Protein AF-A0A3C1S8W1-F1 (afdb_monomer)

pLDDT: mean 83.76, std 12.05, range [39.94, 97.06]

Structure (mmCIF, N/CA/C/O backbone):
data_AF-A0A3C1S8W1-F1
#
_entry.id   AF-A0A3C1S8W1-F1
#
loop_
_atom_site.group_PDB
_atom_site.id
_atom_site.type_symbol
_atom_site.label_atom_id
_atom_site.label_alt_id
_atom_site.label_comp_id
_atom_site.label_asym_id
_atom_site.label_entity_id
_atom_site.label_seq_id
_atom_site.pdbx_PDB_ins_code
_atom_site.Cartn_x
_atom_site.Cartn_y
_atom_site.Cartn_z
_atom_site.occupancy
_atom_site.B_iso_or_equiv
_atom_site.auth_seq_id
_atom_site.auth_comp_id
_atom_site.auth_asym_id
_atom_site.auth_atom_id
_atom_site.pdbx_PDB_model_num
ATOM 1 N N . ALA A 1 1 ? -19.924 -13.834 3.934 1.00 66.12 1 ALA A N 1
ATOM 2 C CA . ALA A 1 1 ? -18.990 -14.147 5.039 1.00 66.12 1 ALA A CA 1
ATOM 3 C C . ALA A 1 1 ? -19.367 -15.431 5.790 1.00 66.12 1 ALA A C 1
ATOM 5 O O . ALA A 1 1 ? -18.623 -16.391 5.701 1.00 66.12 1 ALA A O 1
ATOM 6 N N . ILE A 1 2 ? -20.522 -15.517 6.468 1.00 74.94 2 ILE A N 1
ATOM 7 C CA . ILE A 1 2 ? -20.861 -16.696 7.304 1.00 74.94 2 ILE A CA 1
ATOM 8 C C . ILE A 1 2 ? -20.942 -18.010 6.505 1.00 74.94 2 ILE A C 1
ATOM 10 O O . ILE A 1 2 ? -20.440 -19.027 6.971 1.00 74.94 2 ILE A O 1
ATOM 14 N N . TYR A 1 3 ? -21.506 -17.984 5.296 1.00 84.44 3 TYR A N 1
ATOM 15 C CA . TYR A 1 3 ? -21.555 -19.159 4.415 1.00 84.44 3 TYR A CA 1
ATOM 16 C C . TYR A 1 3 ? -20.173 -19.595 3.917 1.00 84.44 3 TYR A C 1
ATOM 18 O O . TYR A 1 3 ? -19.911 -20.787 3.811 1.00 84.44 3 TYR A O 1
ATOM 26 N N . TYR A 1 4 ? -19.282 -18.633 3.662 1.00 84.62 4 TYR A N 1
ATOM 27 C CA . TYR A 1 4 ? -17.898 -18.908 3.276 1.00 84.62 4 TYR A CA 1
ATOM 28 C C . TYR A 1 4 ? -17.158 -19.617 4.414 1.00 84.62 4 TYR A C 1
ATOM 30 O O . TYR A 1 4 ? -16.558 -20.663 4.210 1.00 84.62 4 TYR A O 1
ATOM 38 N N . ASP A 1 5 ? -17.292 -19.101 5.635 1.00 86.88 5 ASP A N 1
ATOM 39 C CA . ASP A 1 5 ? -16.691 -19.695 6.831 1.00 86.88 5 ASP A CA 1
ATOM 40 C C . ASP A 1 5 ? -17.206 -21.112 7.106 1.00 86.88 5 ASP A C 1
ATOM 42 O O . ASP A 1 5 ? -16.428 -22.005 7.439 1.00 86.88 5 ASP A O 1
ATOM 46 N N . ALA A 1 6 ? -18.510 -21.333 6.925 1.00 89.00 6 ALA A N 1
ATOM 47 C CA . ALA A 1 6 ? -19.102 -22.661 7.031 1.00 89.00 6 ALA A CA 1
ATOM 48 C C . ALA A 1 6 ? -18.546 -23.619 5.962 1.00 89.00 6 ALA A C 1
ATOM 50 O O . ALA A 1 6 ? -18.237 -24.768 6.277 1.00 89.00 6 ALA A O 1
ATOM 51 N N . ALA A 1 7 ? -18.368 -23.146 4.723 1.00 90.88 7 ALA A N 1
ATOM 52 C CA . ALA A 1 7 ? -17.779 -23.933 3.644 1.00 90.88 7 ALA A CA 1
ATOM 53 C C . ALA A 1 7 ? -16.307 -24.277 3.920 1.00 90.88 7 ALA A C 1
ATOM 55 O O . ALA A 1 7 ? -15.937 -25.444 3.816 1.00 90.88 7 ALA A O 1
ATOM 56 N N . CYS A 1 8 ? -15.486 -23.309 4.344 1.00 89.75 8 CYS A N 1
ATOM 57 C CA . CYS A 1 8 ? -14.094 -23.549 4.739 1.00 89.75 8 CYS A CA 1
ATOM 58 C C . CYS A 1 8 ? -13.995 -24.606 5.839 1.00 89.75 8 CYS A C 1
ATOM 60 O O . CYS A 1 8 ? -13.197 -25.531 5.734 1.00 89.75 8 CYS A O 1
ATOM 62 N N . MET A 1 9 ? -14.837 -24.507 6.867 1.00 90.94 9 MET A N 1
ATOM 63 C CA . MET A 1 9 ? -14.864 -25.487 7.948 1.00 90.94 9 MET A CA 1
ATOM 64 C C . MET A 1 9 ? -15.268 -26.885 7.469 1.00 90.94 9 MET A C 1
ATOM 66 O O . MET A 1 9 ? -14.669 -27.872 7.893 1.00 90.94 9 MET A O 1
ATOM 70 N N . ALA A 1 10 ? -16.270 -26.982 6.594 1.00 91.69 10 ALA A N 1
ATOM 71 C CA . ALA A 1 10 ? -16.691 -28.258 6.031 1.00 91.69 10 ALA A CA 1
ATOM 72 C C . ALA A 1 10 ? -15.579 -28.896 5.183 1.00 91.69 10 ALA A C 1
ATOM 74 O O . ALA A 1 10 ? -15.316 -30.088 5.323 1.00 91.69 10 ALA A O 1
ATOM 75 N N . ILE A 1 11 ? -14.900 -28.102 4.350 1.00 92.81 11 ILE A N 1
ATOM 76 C CA . ILE A 1 11 ? -13.765 -28.552 3.533 1.00 92.81 11 ILE A CA 1
ATOM 77 C C . ILE A 1 11 ? -12.624 -29.036 4.430 1.00 92.81 11 ILE A C 1
ATOM 79 O O . ILE A 1 11 ? -12.123 -30.139 4.230 1.00 92.81 11 ILE A O 1
ATOM 83 N N . GLU A 1 12 ? -12.260 -28.267 5.454 1.00 93.69 12 GLU A N 1
ATOM 84 C CA . GLU A 1 12 ? -11.191 -28.632 6.385 1.00 93.69 12 GLU A CA 1
ATOM 85 C C . GLU A 1 12 ? -11.508 -29.937 7.134 1.00 93.69 12 GLU A C 1
ATOM 87 O O . GLU A 1 12 ? -10.647 -30.803 7.288 1.00 93.69 12 GLU A O 1
ATOM 92 N N . ALA A 1 13 ? -12.763 -30.127 7.553 1.00 94.00 13 ALA A N 1
ATOM 93 C CA . ALA A 1 13 ? -13.202 -31.378 8.165 1.00 94.00 13 ALA A CA 1
ATOM 94 C C . ALA A 1 13 ? -13.123 -32.564 7.195 1.00 94.00 13 ALA A C 1
ATOM 96 O O . ALA A 1 13 ? -12.705 -33.648 7.595 1.00 94.00 13 ALA A O 1
ATOM 97 N N . ILE A 1 14 ? -13.496 -32.365 5.926 1.00 92.69 14 ILE A N 1
ATOM 98 C CA . ILE A 1 14 ? -13.389 -33.393 4.884 1.00 92.69 14 ILE A CA 1
ATOM 99 C C . ILE A 1 14 ? -11.924 -33.782 4.671 1.00 92.69 14 ILE A C 1
ATOM 101 O O . ILE A 1 14 ? -11.607 -34.971 4.716 1.00 92.69 14 ILE A O 1
ATOM 105 N N . LEU A 1 15 ? -11.030 -32.800 4.530 1.00 91.75 15 LEU A N 1
ATOM 106 C CA . LEU A 1 15 ? -9.593 -33.028 4.359 1.00 91.75 15 LEU A CA 1
ATOM 107 C C . LEU A 1 15 ? -8.995 -33.793 5.547 1.00 91.75 15 LEU A C 1
ATOM 109 O O . LEU A 1 15 ? -8.275 -34.768 5.347 1.00 91.75 15 LEU A O 1
ATOM 113 N N . LYS A 1 16 ? -9.350 -33.419 6.784 1.00 91.94 16 LYS A N 1
ATOM 114 C CA . LYS A 1 16 ? -8.883 -34.118 7.995 1.00 91.94 16 LYS A CA 1
ATOM 115 C C . LYS A 1 16 ? -9.486 -35.507 8.188 1.00 91.94 16 LYS A C 1
ATOM 117 O O . LYS A 1 16 ? -8.919 -36.314 8.917 1.00 91.94 16 LYS A O 1
ATOM 122 N N . SER A 1 17 ? -10.634 -35.783 7.576 1.00 90.19 17 SER A N 1
ATOM 123 C CA . SER A 1 17 ? -11.326 -37.067 7.721 1.00 90.19 17 SER A CA 1
ATOM 124 C C . SER A 1 17 ? -10.772 -38.190 6.832 1.00 90.19 17 SER A C 1
ATOM 126 O O . SER A 1 17 ? -11.201 -39.335 6.996 1.00 90.19 17 SER A O 1
ATOM 128 N N . ASP A 1 18 ? -9.843 -37.871 5.916 1.00 85.62 18 ASP A N 1
ATOM 129 C CA . ASP A 1 18 ? -9.211 -38.797 4.957 1.00 85.62 18 ASP A CA 1
ATOM 130 C C . ASP A 1 18 ? -10.227 -39.737 4.275 1.00 85.62 18 ASP A C 1
ATOM 132 O O . ASP A 1 18 ? -10.092 -40.965 4.218 1.00 85.62 18 ASP A O 1
ATOM 136 N N . ILE A 1 19 ? -11.340 -39.152 3.822 1.00 89.00 19 ILE A N 1
ATOM 137 C CA . ILE A 1 19 ? -12.379 -39.885 3.102 1.00 89.00 19 ILE A CA 1
ATOM 138 C C . ILE A 1 19 ? -12.012 -39.995 1.622 1.00 89.00 19 ILE A C 1
ATOM 140 O O . ILE A 1 19 ? -11.693 -39.015 0.958 1.00 89.00 19 ILE A O 1
ATOM 144 N N . GLN A 1 20 ? -12.102 -41.209 1.086 1.00 82.75 20 GLN A N 1
ATOM 145 C CA . GLN A 1 20 ? -11.747 -41.515 -0.306 1.00 82.75 20 GLN A CA 1
ATOM 146 C C . GLN A 1 20 ? -12.973 -41.539 -1.236 1.00 82.75 20 GLN A C 1
ATOM 148 O O . GLN A 1 20 ? -12.835 -41.765 -2.436 1.00 82.75 20 GLN A O 1
ATOM 153 N N . GLY A 1 21 ? -14.186 -41.374 -0.690 1.00 77.81 21 GLY A N 1
ATOM 154 C CA . GLY A 1 21 ? -15.446 -41.383 -1.447 1.00 77.81 21 GLY A CA 1
ATOM 155 C C . GLY A 1 21 ? -15.817 -42.735 -2.074 1.00 77.81 21 GLY A C 1
ATOM 156 O O . GLY A 1 21 ? -16.717 -42.797 -2.905 1.00 77.81 21 GLY A O 1
ATOM 157 N N . LYS A 1 22 ? -15.120 -43.815 -1.696 1.00 76.62 22 LYS A N 1
ATOM 158 C CA . LYS A 1 22 ? -15.287 -45.178 -2.237 1.00 76.62 22 LYS A CA 1
ATOM 159 C C . LYS A 1 22 ? -15.943 -46.159 -1.249 1.00 76.62 22 LYS A C 1
ATOM 161 O O . LYS A 1 22 ? -16.151 -47.316 -1.599 1.00 76.62 22 LYS A O 1
ATOM 166 N N . GLY A 1 23 ? -16.224 -45.727 -0.015 1.00 71.56 23 GLY A N 1
ATOM 167 C CA . GLY A 1 23 ? -16.769 -46.559 1.066 1.00 71.56 23 GLY A CA 1
ATOM 168 C C . GLY A 1 23 ? -18.268 -46.356 1.325 1.00 71.56 23 GLY A C 1
ATOM 169 O O . GLY A 1 23 ? -18.973 -45.667 0.591 1.00 71.56 23 GLY A O 1
ATOM 170 N N . HIS A 1 24 ? -18.779 -46.946 2.413 1.00 82.31 24 HIS A N 1
ATOM 171 C CA . HIS A 1 24 ? -20.148 -46.697 2.871 1.00 82.31 24 HIS A CA 1
ATOM 172 C C . HIS A 1 24 ? -20.319 -45.239 3.317 1.00 82.31 24 HIS A C 1
ATOM 174 O O . HIS A 1 24 ? -19.731 -44.818 4.314 1.00 82.31 24 HIS A O 1
ATOM 180 N N . ILE A 1 25 ? -21.239 -44.514 2.672 1.00 88.38 25 ILE A N 1
ATOM 181 C CA . ILE A 1 25 ? -21.565 -43.104 2.963 1.00 88.38 25 ILE A CA 1
ATOM 182 C C . ILE A 1 25 ? -21.811 -42.811 4.452 1.00 88.38 25 ILE A C 1
ATOM 184 O O . ILE A 1 25 ? -21.509 -41.726 4.944 1.00 88.38 25 ILE A O 1
ATOM 188 N N . ARG A 1 26 ? -22.352 -43.780 5.200 1.00 89.12 26 ARG A N 1
ATOM 189 C CA . ARG A 1 26 ? -22.596 -43.647 6.642 1.00 89.12 26 ARG A CA 1
ATOM 190 C C . ARG A 1 26 ? -21.293 -43.586 7.446 1.00 89.12 26 ARG A C 1
ATOM 192 O O . ARG A 1 26 ? -21.229 -42.838 8.417 1.00 89.12 26 ARG A O 1
ATOM 199 N N . GLY A 1 27 ? -20.280 -44.349 7.037 1.00 88.44 27 GLY A N 1
ATOM 200 C CA . GLY A 1 27 ? -18.944 -44.326 7.631 1.00 88.44 27 GLY A CA 1
ATOM 201 C C . GLY A 1 27 ? -18.230 -43.010 7.342 1.00 88.44 27 GLY A C 1
ATOM 202 O O . GLY A 1 27 ? -17.747 -42.369 8.270 1.00 88.44 27 GLY A O 1
ATOM 203 N N . ASP A 1 28 ? -18.270 -42.554 6.090 1.00 90.75 28 ASP A N 1
ATOM 204 C CA . ASP A 1 28 ? -17.648 -41.287 5.685 1.00 90.75 28 ASP A CA 1
ATOM 205 C C . ASP A 1 28 ? -18.288 -40.090 6.405 1.00 90.75 28 ASP A C 1
ATOM 207 O O . ASP A 1 28 ? -17.589 -39.256 6.978 1.00 90.75 28 ASP A O 1
ATOM 211 N N . ARG A 1 29 ? -19.626 -40.051 6.507 1.00 91.06 29 ARG A N 1
ATOM 212 C CA . ARG A 1 29 ? -20.336 -39.027 7.297 1.00 91.06 29 ARG A CA 1
ATOM 213 C C . ARG A 1 29 ? -19.944 -39.042 8.772 1.00 91.06 29 ARG A C 1
ATOM 215 O O . ARG A 1 29 ? -19.856 -37.978 9.381 1.00 91.06 29 ARG A O 1
ATOM 222 N N . LYS A 1 30 ? -19.726 -40.227 9.352 1.00 92.19 30 LYS A N 1
ATOM 223 C CA . LYS A 1 30 ? -19.280 -40.348 10.743 1.00 92.19 30 LYS A CA 1
ATOM 224 C C . LYS A 1 30 ? -17.877 -39.765 10.910 1.00 92.19 30 LYS A C 1
ATOM 226 O O . LYS A 1 30 ? -17.696 -38.928 11.782 1.00 92.19 30 LYS A O 1
ATOM 231 N N . LYS A 1 31 ? -16.939 -40.100 10.019 1.00 92.50 31 LYS A N 1
ATOM 232 C CA . LYS A 1 31 ? -15.574 -39.547 10.040 1.00 92.50 31 LYS A CA 1
ATOM 233 C C . LYS A 1 31 ? -15.550 -38.022 9.915 1.00 92.50 31 LYS A C 1
ATOM 235 O O . LYS A 1 31 ? -14.861 -37.364 10.685 1.00 92.50 31 LYS A O 1
ATOM 240 N N . VAL A 1 32 ? -16.336 -37.447 9.000 1.00 92.88 32 VAL A N 1
ATOM 241 C CA . VAL A 1 32 ? -16.443 -35.980 8.854 1.00 92.88 32 VAL A CA 1
ATOM 242 C C . VAL A 1 32 ? -17.038 -35.341 10.111 1.00 92.88 32 VAL A C 1
ATOM 244 O O . VAL A 1 32 ? -16.552 -34.308 10.568 1.00 92.88 32 VAL A O 1
ATOM 247 N N . LYS A 1 33 ? -18.068 -35.955 10.707 1.00 91.94 33 LYS A N 1
ATOM 248 C CA . LYS A 1 33 ? -18.653 -35.480 11.969 1.00 91.94 33 LYS A CA 1
ATOM 249 C C . LYS A 1 33 ? -17.637 -35.519 13.114 1.00 91.94 33 LYS A C 1
ATOM 251 O O . LYS A 1 33 ? -17.562 -34.560 13.879 1.00 91.94 33 LYS A O 1
ATOM 256 N N . ASP A 1 34 ? -16.866 -36.595 13.218 1.00 92.19 34 ASP A N 1
ATOM 257 C CA . ASP A 1 34 ? -15.832 -36.754 14.241 1.00 92.19 34 ASP A CA 1
ATOM 258 C C . ASP A 1 34 ? -14.705 -35.719 14.040 1.00 92.19 34 ASP A C 1
ATOM 260 O O . ASP A 1 34 ? -14.246 -35.112 15.007 1.00 92.19 34 ASP A O 1
ATOM 264 N N . ALA A 1 35 ? -14.337 -35.414 12.787 1.00 93.06 35 ALA A N 1
ATOM 265 C CA . ALA A 1 35 ? -13.395 -34.342 12.459 1.00 93.06 35 ALA A CA 1
ATOM 266 C C . ALA A 1 35 ? -13.923 -32.949 12.854 1.00 93.06 35 ALA A C 1
ATOM 268 O O . ALA A 1 35 ? -13.197 -32.178 13.481 1.00 93.06 35 ALA A O 1
ATOM 269 N N . LEU A 1 36 ? -15.197 -32.641 12.563 1.00 91.81 36 LEU A N 1
ATOM 270 C CA . LEU A 1 36 ? -15.844 -31.392 12.993 1.00 91.81 36 LEU A CA 1
ATOM 271 C C . LEU A 1 36 ? -15.867 -31.252 14.521 1.00 91.81 36 LEU A C 1
ATOM 273 O O . LEU A 1 36 ? -15.619 -30.166 15.043 1.00 91.81 36 LEU A O 1
ATOM 277 N N . ALA A 1 37 ? -16.130 -32.345 15.245 1.00 90.06 37 ALA A N 1
ATOM 278 C CA . ALA A 1 37 ? -16.105 -32.359 16.708 1.00 90.06 37 ALA A CA 1
ATOM 279 C C . ALA A 1 37 ? -14.699 -32.093 17.284 1.00 90.06 37 ALA A C 1
ATOM 281 O O . ALA A 1 37 ? -14.577 -31.621 18.413 1.00 90.06 37 ALA A O 1
ATOM 282 N N . GLY A 1 38 ? -13.642 -32.334 16.500 1.00 89.12 38 GLY A N 1
ATOM 283 C CA . GLY A 1 38 ? -12.260 -31.995 16.842 1.00 89.12 38 GLY A CA 1
ATOM 284 C C . GLY A 1 38 ? -11.961 -30.489 16.867 1.00 89.12 38 GLY A C 1
ATOM 285 O O . GLY A 1 38 ? -10.967 -30.071 17.465 1.00 89.12 38 GLY A O 1
ATOM 286 N N . PHE A 1 39 ? -12.825 -29.650 16.289 1.00 90.19 39 PHE A N 1
ATOM 287 C CA . PHE A 1 39 ? -12.677 -28.192 16.273 1.00 90.19 39 PHE A CA 1
ATOM 288 C C . PHE A 1 39 ? -13.332 -27.546 17.498 1.00 90.19 39 PHE A C 1
ATOM 290 O O . PHE A 1 39 ? -14.267 -26.764 17.364 1.00 90.19 39 PHE A O 1
ATOM 297 N N . TYR A 1 40 ? -12.875 -27.881 18.706 1.00 85.25 40 TYR A N 1
ATOM 298 C CA . TYR A 1 40 ? -13.521 -27.455 19.961 1.00 85.25 40 TYR A CA 1
ATOM 299 C C . TYR A 1 40 ? -12.762 -26.360 20.737 1.00 85.25 40 TYR A C 1
ATOM 301 O O . TYR A 1 40 ? -13.219 -25.911 21.789 1.00 85.25 40 TYR A O 1
ATOM 309 N N . ARG A 1 41 ? -11.587 -25.935 20.251 1.00 76.81 41 ARG A N 1
ATOM 310 C CA . ARG A 1 41 ? -10.762 -24.858 20.832 1.00 76.81 41 ARG A CA 1
ATOM 311 C C . ARG A 1 41 ? -10.010 -24.094 19.749 1.00 76.81 41 ARG A C 1
ATOM 313 O O . ARG A 1 41 ? -9.891 -24.568 18.621 1.00 76.81 41 ARG A O 1
ATOM 320 N N . MET A 1 42 ? -9.484 -22.926 20.110 1.00 71.00 42 MET A N 1
ATOM 321 C CA . MET A 1 42 ? -8.793 -22.027 19.190 1.00 71.00 42 MET A CA 1
ATOM 322 C C . MET A 1 42 ? -7.544 -22.658 18.553 1.00 71.00 42 MET A C 1
ATOM 324 O O . MET A 1 42 ? -7.294 -22.421 17.375 1.00 71.00 42 MET A O 1
ATOM 328 N N . GLU A 1 43 ? -6.811 -23.522 19.261 1.00 75.31 43 GLU A N 1
ATOM 329 C CA . GLU A 1 43 ? -5.604 -24.188 18.741 1.00 75.31 43 GLU A CA 1
ATOM 330 C C . GLU A 1 43 ? -5.910 -25.148 17.583 1.00 75.31 43 GLU A C 1
ATOM 332 O O . GLU A 1 43 ? -5.112 -25.294 16.663 1.00 75.31 43 GLU A O 1
ATOM 337 N N . ASN A 1 44 ? -7.097 -25.760 17.607 1.00 82.38 44 ASN A N 1
ATOM 338 C CA . ASN A 1 44 ? -7.562 -26.709 16.595 1.00 82.38 44 ASN A CA 1
ATOM 339 C C . ASN A 1 44 ? -8.635 -26.096 15.681 1.00 82.38 44 ASN A C 1
ATOM 341 O O . ASN A 1 44 ? -9.376 -26.824 15.024 1.00 82.38 44 ASN A O 1
ATOM 345 N N . SER A 1 45 ? -8.760 -24.770 15.674 1.00 84.94 45 SER A N 1
ATOM 346 C CA . SER A 1 45 ? -9.788 -24.054 14.918 1.00 84.94 45 SER A CA 1
ATOM 347 C C . SER A 1 45 ? -9.463 -23.943 13.429 1.00 84.94 45 SER A C 1
ATOM 349 O O . SER A 1 45 ? -8.314 -24.067 13.004 1.00 84.94 45 SER A O 1
ATOM 351 N N . VAL A 1 46 ? -10.488 -23.643 12.633 1.00 86.81 46 VAL A N 1
ATOM 352 C CA . VAL A 1 46 ? -10.335 -23.339 11.206 1.00 86.81 46 VAL A CA 1
ATOM 353 C C . VAL A 1 46 ? -10.264 -21.827 11.024 1.00 86.81 46 VAL A C 1
ATOM 355 O O . VAL A 1 46 ? -11.116 -21.103 11.536 1.00 86.81 46 VAL A O 1
ATOM 358 N N . LYS A 1 47 ? -9.264 -21.321 10.299 1.00 81.94 47 LYS A N 1
ATOM 359 C CA . LYS A 1 47 ? -9.150 -19.886 10.005 1.00 81.94 47 LYS A CA 1
ATOM 360 C C . LYS A 1 47 ? -10.139 -19.500 8.897 1.00 81.94 47 LYS A C 1
ATOM 362 O O . LYS A 1 47 ? -9.948 -19.875 7.746 1.00 81.94 47 LYS A O 1
ATOM 367 N N . GLY A 1 48 ? -11.184 -18.754 9.248 1.00 78.12 48 GLY A N 1
ATOM 368 C CA . GLY A 1 48 ? -12.151 -18.171 8.315 1.00 78.12 48 GLY A CA 1
ATOM 369 C C . GLY A 1 48 ? -11.974 -16.664 8.121 1.00 78.12 48 GLY A C 1
ATOM 370 O O . GLY A 1 48 ? -11.077 -16.038 8.687 1.00 78.12 48 GLY A O 1
ATOM 371 N N . VAL A 1 49 ? -12.884 -16.063 7.354 1.00 72.19 49 VAL A N 1
ATOM 372 C CA . VAL A 1 49 ? -12.950 -14.614 7.099 1.00 72.19 49 VAL A CA 1
ATOM 373 C C . VAL A 1 49 ? -13.427 -13.863 8.341 1.00 72.19 49 VAL A C 1
ATOM 375 O O . VAL A 1 49 ? -12.962 -12.756 8.596 1.00 72.19 49 VAL A O 1
ATOM 378 N N . THR A 1 50 ? -14.314 -14.458 9.153 1.00 69.25 50 THR A N 1
ATOM 379 C CA . THR A 1 50 ? -14.752 -13.844 10.426 1.00 69.25 50 THR A CA 1
ATOM 380 C C . THR A 1 50 ? -13.858 -14.186 11.624 1.00 69.25 50 THR A C 1
ATOM 382 O O . THR A 1 50 ? -14.170 -13.811 12.752 1.00 69.25 50 THR A O 1
ATOM 385 N N . GLY A 1 51 ? -12.715 -14.839 11.387 1.00 69.81 51 GLY A N 1
ATOM 386 C CA . GLY A 1 51 ? -11.751 -15.237 12.411 1.00 69.81 51 GLY A CA 1
ATOM 387 C C . GLY A 1 51 ? -11.630 -16.752 12.564 1.00 69.81 51 GLY A C 1
ATOM 388 O O . GLY A 1 51 ? -12.012 -17.516 11.681 1.00 69.81 51 GLY A O 1
ATOM 389 N N . HIS A 1 52 ? -11.054 -17.183 13.684 1.00 7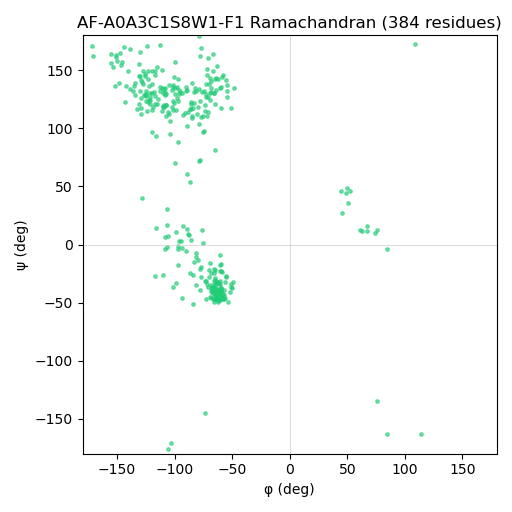7.62 52 HIS A N 1
ATOM 390 C CA . HIS A 1 52 ? -10.924 -18.596 14.027 1.00 77.62 52 HIS A CA 1
ATOM 391 C C . HIS A 1 52 ? -12.290 -19.187 14.379 1.00 77.62 52 HIS A C 1
ATOM 393 O O . HIS A 1 52 ? -12.997 -18.660 15.234 1.00 77.62 52 HIS A O 1
ATOM 399 N N . ILE A 1 53 ? -12.654 -20.284 13.724 1.00 86.00 53 ILE A N 1
ATOM 400 C CA . ILE A 1 53 ? -13.959 -20.921 13.858 1.00 86.00 53 ILE A CA 1
ATOM 401 C C . ILE A 1 53 ? -13.786 -22.247 14.604 1.00 86.00 53 ILE A C 1
ATOM 403 O O . ILE A 1 53 ? -13.064 -23.140 14.155 1.00 86.00 53 ILE A O 1
ATOM 407 N N . TYR A 1 54 ? -14.454 -22.368 15.746 1.00 87.50 54 TYR A N 1
ATOM 408 C CA . TYR A 1 54 ? -14.498 -23.566 16.579 1.00 87.50 54 TYR A CA 1
ATOM 409 C C . TYR A 1 54 ? -15.826 -23.616 17.345 1.00 87.50 54 TYR A C 1
ATOM 411 O O . TYR A 1 54 ? -16.536 -22.612 17.474 1.00 87.50 54 TYR A O 1
ATOM 419 N N . PHE A 1 55 ? -16.176 -24.801 17.828 1.00 87.19 55 PHE A N 1
ATOM 420 C CA . PHE A 1 55 ? -17.430 -25.090 18.504 1.00 87.19 55 PHE A CA 1
ATOM 421 C C . PHE A 1 55 ? -17.258 -25.127 20.020 1.00 87.19 55 PHE A C 1
ATOM 423 O O . PHE A 1 55 ? -16.251 -25.603 20.540 1.00 87.19 55 PHE A O 1
ATOM 430 N N . ASN A 1 56 ? -18.268 -24.654 20.743 1.00 80.31 56 ASN A N 1
ATOM 431 C CA . ASN A 1 56 ? -18.364 -24.868 22.183 1.00 80.31 56 ASN A CA 1
ATOM 432 C C . ASN A 1 56 ? -18.872 -26.288 22.505 1.00 80.31 56 ASN A C 1
ATOM 434 O O . ASN A 1 56 ? -19.209 -27.072 21.618 1.00 80.31 56 ASN A O 1
ATOM 438 N N . SER A 1 57 ? -18.991 -26.609 23.796 1.00 79.00 57 SER A N 1
ATOM 439 C CA . SER A 1 57 ? -19.475 -27.913 24.278 1.00 79.00 57 SER A CA 1
ATOM 440 C C . SER A 1 57 ? -20.893 -28.284 23.819 1.00 79.00 57 SER A C 1
ATOM 442 O O . SER A 1 57 ? -21.258 -29.455 23.873 1.00 79.00 57 SER A O 1
ATOM 444 N N . LYS A 1 58 ? -21.689 -27.316 23.348 1.00 82.88 58 LYS A N 1
ATOM 445 C CA . LYS A 1 58 ? -23.034 -27.529 22.792 1.00 82.88 58 LYS A CA 1
ATOM 446 C C . LYS A 1 58 ? -23.032 -27.682 21.263 1.00 82.88 58 LYS A C 1
ATOM 448 O O . LYS A 1 58 ? -24.099 -27.787 20.667 1.00 82.88 58 LYS A O 1
ATOM 453 N N . GLY A 1 59 ? -21.862 -27.677 20.619 1.00 77.50 59 GLY A N 1
ATOM 454 C CA . GLY A 1 59 ? -21.733 -27.743 19.161 1.00 77.50 59 GLY A CA 1
ATOM 455 C C . GLY A 1 59 ? -22.057 -26.425 18.450 1.00 77.50 59 GLY A C 1
ATOM 456 O O . GLY A 1 59 ? -22.218 -26.410 17.233 1.00 77.50 59 GLY A O 1
ATOM 457 N N . SER A 1 60 ? -22.173 -25.312 19.182 1.00 81.38 60 SER A N 1
ATOM 458 C CA . SER A 1 60 ? -22.423 -23.992 18.597 1.00 81.38 60 SER A CA 1
ATOM 459 C C . SER A 1 60 ? -21.106 -23.292 18.285 1.00 81.38 60 SER A C 1
ATOM 461 O O . SER A 1 60 ? -20.196 -23.286 19.114 1.00 81.38 60 SER A O 1
ATOM 463 N N . ALA A 1 61 ? -21.005 -22.676 17.107 1.00 79.00 61 ALA A N 1
ATOM 464 C CA . ALA A 1 61 ? -19.855 -21.847 16.771 1.00 79.00 61 ALA A CA 1
ATOM 465 C C . ALA A 1 61 ? -19.876 -20.575 17.630 1.00 79.00 61 ALA A C 1
ATOM 467 O O . ALA A 1 61 ? -20.866 -19.839 17.624 1.00 79.00 61 ALA A O 1
ATOM 468 N N . LEU A 1 62 ? -18.794 -20.313 18.363 1.00 68.38 62 LEU A N 1
ATOM 469 C CA . LEU A 1 62 ? -18.640 -19.062 19.103 1.00 68.38 62 LEU A CA 1
ATOM 470 C C . LEU A 1 62 ? -18.298 -17.956 18.101 1.00 68.38 62 LEU A C 1
ATOM 472 O O . LEU A 1 62 ? -17.224 -17.965 17.505 1.00 68.38 62 LEU A O 1
ATOM 476 N N . LYS A 1 63 ? -19.226 -17.021 17.884 1.00 68.94 63 LYS A N 1
ATOM 477 C CA . LYS A 1 63 ? -19.002 -15.843 17.040 1.00 68.94 63 LYS A CA 1
ATOM 478 C C . LYS A 1 63 ? -19.175 -14.575 17.854 1.00 68.94 63 LYS A C 1
ATOM 480 O O . LYS A 1 63 ? -20.114 -14.456 18.636 1.00 68.94 63 LYS A O 1
ATOM 485 N N . HIS A 1 64 ? -18.280 -13.620 17.637 1.00 68.31 64 HIS A N 1
ATOM 486 C CA . HIS A 1 64 ? -18.420 -12.294 18.218 1.00 68.31 64 HIS A CA 1
ATOM 487 C C . HIS A 1 64 ? -19.602 -11.567 17.574 1.00 68.31 64 HIS A C 1
ATOM 489 O O . HIS A 1 64 ? -19.762 -11.579 16.350 1.00 68.31 64 HIS A O 1
ATOM 495 N N . LEU A 1 65 ? -20.427 -10.937 18.408 1.00 69.38 65 LEU A N 1
ATOM 496 C CA . LEU A 1 65 ? -21.470 -10.033 17.950 1.00 69.38 65 LEU A CA 1
ATOM 497 C C . LEU A 1 65 ? -20.821 -8.707 17.555 1.00 69.38 65 LEU A C 1
ATOM 499 O O . LEU A 1 65 ? -20.030 -8.148 18.314 1.00 69.38 65 LEU A O 1
ATOM 503 N N . TYR A 1 66 ? -21.166 -8.213 16.371 1.00 77.56 66 TYR A N 1
ATOM 504 C CA . TYR A 1 66 ? -20.766 -6.891 15.911 1.00 77.56 66 TYR A CA 1
ATOM 505 C C . TYR A 1 66 ? -21.987 -5.984 15.910 1.00 77.56 66 TYR A C 1
ATOM 507 O O . TYR A 1 66 ? -23.025 -6.336 15.352 1.00 77.56 66 TYR A O 1
ATOM 515 N N . VAL A 1 67 ? -21.854 -4.825 16.545 1.00 83.94 67 VAL A N 1
ATOM 516 C CA . VAL A 1 67 ? -22.919 -3.826 16.636 1.00 83.94 67 VAL A CA 1
ATOM 517 C C . VAL A 1 67 ? -22.643 -2.729 15.619 1.00 83.94 67 VAL A C 1
ATOM 519 O O . VAL A 1 67 ? -21.505 -2.288 15.463 1.00 83.94 67 VAL A O 1
ATOM 522 N N . GLY A 1 68 ? -23.673 -2.277 14.921 1.00 86.31 68 GLY A N 1
ATOM 523 C CA . GLY A 1 68 ? -23.570 -1.192 13.957 1.00 86.31 68 GLY A CA 1
ATOM 524 C C . GLY A 1 68 ? -24.940 -0.767 13.461 1.00 86.31 68 GLY A C 1
ATOM 525 O O . GLY A 1 68 ? -25.939 -1.435 13.724 1.00 86.31 68 GLY A O 1
ATOM 526 N N . ASN A 1 69 ? -24.959 0.340 12.733 1.00 84.56 69 ASN A N 1
ATOM 527 C CA . ASN A 1 69 ? -26.161 0.930 12.164 1.00 84.56 69 ASN A CA 1
ATOM 528 C C . ASN A 1 69 ? -26.056 0.921 10.640 1.00 84.56 69 ASN A C 1
ATOM 530 O O . ASN A 1 69 ? -24.967 1.053 10.089 1.00 84.56 69 ASN A O 1
ATOM 534 N N . TYR A 1 70 ? -27.184 0.810 9.945 1.00 82.50 70 TYR A N 1
ATOM 535 C CA . TYR A 1 70 ? -27.207 1.014 8.499 1.00 82.50 70 TYR A CA 1
ATOM 536 C C . TYR A 1 70 ? -27.376 2.501 8.182 1.00 82.50 70 TYR A C 1
ATOM 538 O O . TYR A 1 70 ? -28.353 3.121 8.596 1.00 82.50 70 TYR A O 1
ATOM 546 N N . GLN A 1 71 ? -26.434 3.067 7.431 1.00 78.31 71 GLN A N 1
ATOM 547 C CA . GLN A 1 71 ? -26.490 4.436 6.919 1.00 78.31 71 GLN A CA 1
ATOM 548 C C . GLN A 1 71 ? -26.320 4.399 5.401 1.00 78.31 71 GLN A C 1
ATOM 550 O O . GLN A 1 71 ? -25.385 3.777 4.908 1.00 78.31 71 GLN A O 1
ATOM 555 N N . LYS A 1 72 ? -27.227 5.031 4.641 1.00 79.69 72 LYS A N 1
ATOM 556 C CA . LYS A 1 72 ? -27.199 5.033 3.160 1.00 79.69 72 LYS A CA 1
ATOM 557 C C . LYS A 1 72 ? -27.021 3.613 2.560 1.00 79.69 72 LYS A C 1
ATOM 559 O O . LYS A 1 72 ? -26.201 3.410 1.672 1.00 79.69 72 LYS A O 1
ATOM 564 N N . ASN A 1 73 ? -27.744 2.607 3.070 1.00 78.62 73 ASN A N 1
ATOM 565 C CA . ASN A 1 73 ? -27.609 1.176 2.711 1.00 78.62 73 ASN A CA 1
ATOM 566 C C . ASN A 1 73 ? -26.242 0.520 3.000 1.00 78.62 73 ASN A C 1
ATOM 568 O O . ASN A 1 73 ? -26.001 -0.604 2.566 1.00 78.62 73 ASN A O 1
ATOM 572 N N . HIS A 1 74 ? -25.365 1.172 3.760 1.00 75.12 74 HIS A N 1
ATOM 573 C CA . HIS A 1 74 ? -24.071 0.628 4.163 1.00 75.12 74 HIS A CA 1
ATOM 574 C C . HIS A 1 74 ? -24.093 0.313 5.659 1.00 75.12 74 HIS A C 1
ATOM 576 O O . HIS A 1 74 ? -24.566 1.117 6.462 1.00 75.12 74 HIS A O 1
ATOM 582 N N . PHE A 1 75 ? -23.601 -0.865 6.042 1.00 80.25 75 PHE A N 1
ATOM 583 C CA . PHE A 1 75 ? -23.422 -1.207 7.450 1.00 80.25 75 PHE A CA 1
ATOM 584 C C . PHE A 1 75 ? -22.228 -0.428 8.010 1.00 80.25 75 PHE A C 1
ATOM 586 O O . PHE A 1 75 ? -21.091 -0.650 7.596 1.00 80.25 75 PHE A O 1
ATOM 593 N N . VAL A 1 76 ? -22.491 0.465 8.958 1.00 85.56 76 VAL A N 1
ATOM 594 C CA . VAL A 1 76 ? -21.489 1.274 9.654 1.00 85.56 76 VAL A CA 1
ATOM 595 C C . VAL A 1 76 ? -21.316 0.714 11.068 1.00 85.56 76 VAL A C 1
ATOM 597 O O . VAL A 1 76 ? -22.259 0.772 11.866 1.00 85.56 76 VAL A O 1
ATOM 600 N N . PRO A 1 77 ? -20.142 0.152 11.408 1.00 88.31 77 PRO A N 1
ATOM 601 C CA . PRO A 1 77 ? -19.875 -0.356 12.750 1.00 88.31 77 PRO A CA 1
ATOM 602 C C . PRO A 1 77 ? -20.040 0.727 13.821 1.00 88.31 77 PRO A C 1
ATOM 604 O O . PRO A 1 77 ? -19.715 1.891 13.608 1.00 88.31 77 PRO A O 1
ATOM 607 N N . ALA A 1 78 ? -20.502 0.347 15.007 1.00 90.50 78 ALA A N 1
ATOM 608 C CA . ALA A 1 78 ? -20.506 1.248 16.152 1.00 90.50 78 ALA A CA 1
ATOM 609 C C . ALA A 1 78 ? -19.066 1.577 16.592 1.00 90.50 78 ALA A C 1
ATOM 611 O O . ALA A 1 78 ? -18.182 0.717 16.525 1.00 90.50 78 ALA A O 1
ATOM 612 N N . PHE A 1 79 ? -18.858 2.784 17.134 1.00 90.81 79 PHE A N 1
ATOM 613 C CA . PHE A 1 79 ? -17.570 3.275 17.661 1.00 90.81 79 PHE A CA 1
ATOM 614 C C . PHE A 1 79 ? -17.003 2.448 18.828 1.00 90.81 79 PHE A C 1
ATOM 616 O O . PHE A 1 79 ? -15.872 2.650 19.269 1.00 90.81 79 PHE A O 1
ATOM 623 N N . SER A 1 80 ? -17.784 1.517 19.369 1.00 89.75 80 SER A N 1
ATOM 624 C CA . SER A 1 80 ? -17.346 0.559 20.375 1.00 89.75 80 SER A CA 1
ATOM 625 C C . SER A 1 80 ? -17.926 -0.814 20.069 1.00 89.75 80 SER A C 1
ATOM 627 O O . SER A 1 80 ? -19.114 -0.948 19.789 1.00 89.75 80 SER A O 1
ATOM 629 N N . GLN A 1 81 ? -17.075 -1.831 20.142 1.00 89.00 81 GLN A N 1
ATOM 630 C CA . GLN A 1 81 ? -17.440 -3.237 20.021 1.00 89.00 81 GLN A CA 1
ATOM 631 C C . GLN A 1 81 ? -17.166 -3.940 21.345 1.00 89.00 81 GLN A C 1
ATOM 633 O O . GLN A 1 81 ? -16.277 -3.542 22.097 1.00 89.00 81 GLN A O 1
ATOM 638 N N . PHE A 1 82 ? -17.912 -5.001 21.620 1.00 84.69 82 PHE A N 1
ATOM 639 C CA . PHE A 1 82 ? -17.825 -5.737 22.872 1.00 84.69 82 PHE A CA 1
ATOM 640 C C . PHE A 1 82 ? -17.479 -7.188 22.575 1.00 84.69 82 PHE A C 1
ATOM 642 O O . PHE A 1 82 ? -18.197 -7.870 21.844 1.00 84.69 82 PHE A O 1
ATOM 649 N N . LYS A 1 83 ? -16.354 -7.653 23.114 1.00 76.88 83 LYS A N 1
ATOM 650 C CA . LYS A 1 83 ? -15.867 -9.014 22.896 1.00 76.88 83 LYS A CA 1
ATOM 651 C C . LYS A 1 83 ? -15.654 -9.710 24.219 1.00 76.88 83 LYS A C 1
ATOM 653 O O . LYS A 1 83 ? -14.880 -9.252 25.055 1.00 76.88 83 LYS A O 1
ATOM 658 N N . GLU A 1 84 ? -16.308 -10.847 24.380 1.00 73.12 84 GLU A N 1
ATOM 659 C CA . GLU A 1 84 ? -16.000 -11.760 25.470 1.00 73.12 84 GLU A CA 1
ATOM 660 C C . GLU A 1 84 ? -14.544 -12.222 25.357 1.00 73.12 84 GLU A C 1
ATOM 662 O O . GLU A 1 84 ? -14.051 -12.509 24.263 1.00 73.12 84 GLU A O 1
ATOM 667 N N . THR A 1 85 ? -13.829 -12.223 26.477 1.00 66.56 85 THR A N 1
ATOM 668 C CA . THR A 1 85 ? -12.434 -12.658 26.543 1.00 66.56 85 THR A CA 1
ATOM 669 C C . THR A 1 85 ? -12.286 -13.725 27.607 1.00 66.56 85 THR A C 1
ATOM 671 O O . THR A 1 85 ? -12.706 -13.552 28.745 1.00 66.56 85 THR A O 1
ATOM 674 N N . THR A 1 86 ? -11.668 -14.835 27.216 1.00 55.34 86 THR A N 1
ATOM 675 C CA . THR A 1 86 ? -11.419 -15.994 28.079 1.00 55.34 86 THR A CA 1
ATOM 676 C C . THR A 1 86 ? -10.043 -15.961 28.739 1.00 55.34 86 THR A C 1
ATOM 678 O O . THR A 1 86 ? -9.724 -16.862 29.508 1.00 55.34 86 THR A O 1
ATOM 681 N N . GLU A 1 87 ? -9.204 -14.967 28.432 1.00 55.47 87 GLU A N 1
ATOM 682 C CA . GLU A 1 87 ? -7.874 -14.835 29.027 1.00 55.47 87 GLU A CA 1
ATOM 683 C C . GLU A 1 87 ? -7.961 -14.219 30.430 1.00 55.47 87 GLU A C 1
ATOM 685 O O . GLU A 1 87 ? -8.404 -13.075 30.573 1.00 55.47 87 GLU A O 1
ATOM 690 N N . PRO A 1 88 ? -7.536 -14.946 31.480 1.00 50.19 88 PRO A N 1
ATOM 691 C CA . PRO A 1 88 ? -7.507 -14.411 32.828 1.00 50.19 88 PRO A CA 1
ATOM 692 C C . PRO A 1 88 ? -6.340 -13.428 32.962 1.00 50.19 88 PRO A C 1
ATOM 694 O O . PRO A 1 88 ? -5.192 -13.808 33.210 1.00 50.19 88 PRO A O 1
ATOM 697 N N . ASP A 1 89 ? -6.637 -12.139 32.821 1.00 55.81 89 ASP A N 1
ATOM 698 C CA . ASP A 1 89 ? -5.760 -11.087 33.323 1.00 55.81 89 ASP A CA 1
ATOM 699 C C . ASP A 1 89 ? -5.643 -11.178 34.853 1.00 55.81 89 ASP A C 1
ATOM 701 O O . ASP A 1 89 ? -6.543 -11.656 35.548 1.00 55.81 89 ASP A O 1
ATOM 705 N N . SER A 1 90 ? -4.528 -10.703 35.414 1.00 53.03 90 SER A N 1
ATOM 706 C CA . SER A 1 90 ? -4.397 -10.605 36.871 1.00 53.03 90 SER A CA 1
ATOM 707 C C . SER A 1 90 ? -5.502 -9.716 37.460 1.00 53.03 90 SER A C 1
ATOM 709 O O . SER A 1 90 ? -5.882 -8.705 36.867 1.00 53.03 90 SER A O 1
ATOM 711 N N . ILE A 1 91 ? -5.991 -10.061 38.656 1.00 53.47 91 ILE A N 1
ATOM 712 C CA . ILE A 1 91 ? -7.094 -9.354 39.340 1.00 53.47 91 ILE A CA 1
ATOM 713 C C . ILE A 1 91 ? -6.829 -7.838 39.437 1.00 53.47 91 ILE A C 1
ATOM 715 O O . ILE A 1 91 ? -7.721 -7.036 39.168 1.00 53.47 91 ILE A O 1
ATOM 719 N N . GLY A 1 92 ? -5.586 -7.432 39.729 1.00 56.31 92 GLY A N 1
ATOM 720 C CA . GLY A 1 92 ? -5.195 -6.016 39.778 1.00 56.31 92 GLY A CA 1
ATOM 721 C C . GLY A 1 92 ? -5.276 -5.296 38.423 1.00 56.31 92 GLY A C 1
ATOM 722 O O . GLY A 1 92 ? -5.703 -4.143 38.363 1.00 56.31 92 GLY A O 1
ATOM 723 N N . ASN A 1 93 ? -4.942 -5.978 37.322 1.00 67.56 93 ASN A N 1
ATOM 724 C CA . ASN A 1 93 ? -5.095 -5.423 35.974 1.00 67.56 93 ASN A CA 1
ATOM 725 C C . ASN A 1 93 ? -6.567 -5.327 35.569 1.00 67.56 93 ASN A C 1
ATOM 727 O O . ASN A 1 93 ? -6.947 -4.356 34.916 1.00 67.56 93 ASN A O 1
ATOM 731 N N . MET A 1 94 ? -7.400 -6.291 35.974 1.00 66.75 94 MET A N 1
ATOM 732 C CA . MET A 1 94 ? -8.838 -6.231 35.718 1.00 66.75 94 MET A CA 1
ATOM 733 C C . MET A 1 94 ? -9.497 -5.053 36.431 1.00 66.75 94 MET A C 1
ATOM 735 O O . MET A 1 94 ? -10.211 -4.302 35.779 1.00 66.75 94 MET A O 1
ATOM 739 N N . PHE A 1 95 ? -9.207 -4.820 37.716 1.00 67.69 95 PHE A N 1
ATOM 740 C CA . PHE A 1 95 ? -9.797 -3.697 38.456 1.00 67.69 95 PHE A CA 1
ATOM 741 C C . PHE A 1 95 ? -9.498 -2.343 37.795 1.00 67.69 95 PHE A C 1
ATOM 743 O O . PHE A 1 95 ? -10.407 -1.546 37.561 1.00 67.69 95 PHE A O 1
ATOM 750 N N . LYS A 1 96 ? -8.238 -2.119 37.399 1.00 73.94 96 LYS A N 1
ATOM 751 C CA . LYS A 1 96 ? -7.837 -0.907 36.672 1.00 73.94 96 LYS A CA 1
ATOM 752 C C . LYS A 1 96 ? -8.537 -0.791 35.314 1.00 73.94 96 LYS A C 1
ATOM 754 O O . LYS A 1 96 ? -9.052 0.267 34.977 1.00 73.94 96 LYS A O 1
ATOM 759 N N . LYS A 1 97 ? -8.610 -1.883 34.544 1.00 74.19 97 LYS A N 1
ATOM 760 C CA . LYS A 1 97 ? -9.316 -1.900 33.251 1.00 74.19 97 LYS A CA 1
ATOM 761 C C . LYS A 1 97 ? -10.819 -1.640 33.395 1.00 74.19 97 LYS A C 1
ATOM 763 O O . LYS A 1 97 ? -11.390 -1.018 32.503 1.00 74.19 97 LYS A O 1
ATOM 768 N N . THR A 1 98 ? -11.442 -2.082 34.485 1.00 75.31 98 THR A N 1
ATOM 769 C CA . THR A 1 98 ? -12.853 -1.810 34.785 1.00 75.31 98 THR A CA 1
ATOM 770 C C . THR A 1 98 ? -13.078 -0.338 35.118 1.00 75.31 98 THR A C 1
ATOM 772 O O . THR A 1 98 ? -13.985 0.268 34.556 1.00 75.31 98 THR A O 1
ATOM 775 N N . LEU A 1 99 ? -12.226 0.264 35.958 1.00 76.44 99 LEU A N 1
ATOM 776 C CA . LEU A 1 99 ? -12.279 1.703 36.255 1.00 76.44 99 LEU A CA 1
ATOM 777 C C . LEU A 1 99 ? -12.099 2.561 34.996 1.00 76.44 99 LEU A C 1
ATOM 779 O O . LEU A 1 99 ? -12.809 3.542 34.810 1.00 76.44 99 LEU A O 1
ATOM 783 N N . ASP A 1 100 ? -11.207 2.143 34.097 1.00 75.75 100 ASP A N 1
ATOM 784 C CA . ASP A 1 100 ? -10.973 2.818 32.817 1.00 75.75 100 ASP A CA 1
ATOM 785 C C . ASP A 1 100 ? -12.091 2.557 31.776 1.00 75.75 100 ASP A C 1
ATOM 787 O O . ASP A 1 100 ? -11.975 2.977 30.623 1.00 75.75 100 ASP A O 1
ATOM 791 N N . GLY A 1 101 ? -13.142 1.798 32.122 1.00 75.62 101 GLY A N 1
ATOM 792 C CA . GLY A 1 101 ? -14.246 1.447 31.219 1.00 75.62 101 GLY A CA 1
ATOM 793 C C . GLY A 1 101 ? -13.859 0.524 30.054 1.00 75.62 101 GLY A C 1
ATOM 794 O O . GLY A 1 101 ? -14.594 0.423 29.068 1.00 75.62 101 GLY A O 1
ATOM 795 N N . ARG A 1 102 ? -12.695 -0.135 30.140 1.00 76.12 102 ARG A N 1
ATOM 796 C CA . ARG A 1 102 ? -12.140 -1.033 29.109 1.00 76.12 102 ARG A CA 1
ATOM 797 C C . ARG A 1 102 ? -12.633 -2.471 29.243 1.00 76.12 102 ARG A C 1
ATOM 799 O O . ARG A 1 102 ? -12.635 -3.203 28.257 1.00 76.12 102 ARG A O 1
ATOM 806 N N . VAL A 1 103 ? -13.042 -2.867 30.445 1.00 79.19 103 VAL A N 1
ATOM 807 C CA . VAL A 1 103 ? -13.580 -4.193 30.766 1.00 79.19 103 VAL A CA 1
ATOM 808 C C . VAL A 1 103 ? -14.894 -4.037 31.521 1.00 79.19 103 VAL A C 1
ATOM 810 O O . VAL A 1 103 ? -15.026 -3.153 32.363 1.00 79.19 103 VAL A O 1
ATOM 813 N N . MET A 1 104 ? -15.857 -4.907 31.234 1.00 79.69 104 MET A N 1
ATOM 814 C CA . MET A 1 104 ? -17.127 -4.995 31.950 1.00 79.69 104 MET A CA 1
ATOM 815 C C . MET A 1 104 ? -17.407 -6.444 32.343 1.00 79.69 104 MET A C 1
ATOM 817 O O . MET A 1 104 ? -17.081 -7.368 31.600 1.00 79.69 104 MET A O 1
ATOM 821 N N . LEU A 1 105 ? -18.025 -6.635 33.507 1.00 76.75 105 LEU A N 1
ATOM 822 C CA . LEU A 1 105 ? -18.529 -7.931 33.955 1.00 76.75 105 LEU A CA 1
ATOM 823 C C . LEU A 1 105 ? -20.028 -7.989 33.677 1.00 76.75 105 LEU A C 1
ATOM 825 O O . LEU A 1 105 ? -20.794 -7.218 34.252 1.00 76.75 105 LEU A O 1
ATOM 829 N N . VAL A 1 106 ? -20.445 -8.898 32.799 1.00 76.88 106 VAL A N 1
ATOM 830 C CA . VAL A 1 106 ? -21.855 -9.073 32.430 1.00 76.88 106 VAL A CA 1
ATOM 831 C C . VAL A 1 106 ? -22.203 -10.550 32.562 1.00 76.88 106 VAL A C 1
ATOM 833 O O . VAL A 1 106 ? -21.597 -11.391 31.906 1.00 76.88 106 VAL A O 1
ATOM 836 N N . TYR A 1 107 ? -23.142 -10.875 33.456 1.00 75.19 107 TYR A N 1
ATOM 837 C CA . TYR A 1 107 ? -23.546 -12.256 33.776 1.00 75.19 107 TYR A CA 1
ATOM 838 C C . TYR A 1 107 ? -22.374 -13.203 34.111 1.00 75.19 107 TYR A C 1
ATOM 840 O O . TYR A 1 107 ? -22.400 -14.379 33.766 1.00 75.19 107 TYR A O 1
ATOM 848 N N . GLY A 1 108 ? -21.337 -12.690 34.782 1.00 72.25 108 GLY A N 1
ATOM 849 C CA . GLY A 1 108 ? -20.143 -13.464 35.150 1.00 72.25 108 GLY A CA 1
ATOM 850 C C . GLY A 1 108 ? -19.074 -13.567 34.056 1.00 72.25 108 GLY A C 1
ATOM 851 O O . GLY A 1 108 ? -17.991 -14.077 34.334 1.00 72.25 108 GLY A O 1
ATOM 852 N N . ASN A 1 109 ? -19.327 -13.031 32.858 1.00 72.12 109 ASN A N 1
ATOM 853 C CA . ASN A 1 109 ? -18.371 -13.027 31.753 1.00 72.12 109 ASN A CA 1
ATOM 854 C C . ASN A 1 109 ? -17.611 -11.701 31.677 1.00 72.12 109 ASN A C 1
ATOM 856 O O . ASN A 1 109 ? -18.177 -10.623 31.885 1.00 72.12 109 ASN A O 1
ATOM 860 N N . ILE A 1 110 ? -16.325 -11.789 31.337 1.00 76.50 110 ILE A N 1
ATOM 861 C CA . ILE A 1 110 ? -15.447 -10.637 31.126 1.00 76.50 110 ILE A CA 1
ATOM 862 C C . ILE A 1 110 ? -15.595 -10.181 29.675 1.00 76.50 110 ILE A C 1
ATOM 864 O O . ILE A 1 110 ? -15.250 -10.901 28.735 1.00 76.50 110 ILE A O 1
ATOM 868 N N . ILE A 1 111 ? -16.089 -8.962 29.494 1.00 79.38 111 ILE A N 1
ATOM 869 C CA . ILE A 1 111 ? -16.292 -8.340 28.191 1.00 79.38 111 ILE A CA 1
ATOM 870 C C . ILE A 1 111 ? -15.290 -7.201 28.025 1.00 79.38 111 ILE A C 1
ATOM 872 O O . ILE A 1 111 ? -15.323 -6.218 28.762 1.00 79.38 111 ILE A O 1
ATOM 876 N N . ASN A 1 112 ? -14.417 -7.315 27.028 1.00 81.75 112 ASN A N 1
ATOM 877 C CA . ASN A 1 112 ? -13.528 -6.243 26.598 1.00 81.75 112 ASN A CA 1
ATOM 878 C C . ASN A 1 112 ? -14.274 -5.273 25.674 1.00 81.75 112 ASN A C 1
ATOM 880 O O . ASN A 1 112 ? -14.914 -5.689 24.703 1.00 81.75 112 ASN A O 1
ATOM 884 N N . LYS A 1 113 ? -14.141 -3.975 25.953 1.00 86.06 113 LYS A N 1
ATOM 885 C CA . LYS A 1 113 ? -14.589 -2.890 25.079 1.00 86.06 113 LYS A CA 1
ATOM 886 C C . LYS A 1 113 ? -13.464 -2.537 24.105 1.00 86.06 113 LYS A C 1
ATOM 888 O O . LYS A 1 113 ? -12.422 -2.024 24.505 1.00 86.06 113 LYS A O 1
ATOM 893 N N . THR A 1 114 ? -13.687 -2.793 22.822 1.00 88.56 114 THR A N 1
ATOM 894 C CA . THR A 1 114 ? -12.786 -2.424 21.727 1.00 88.56 114 THR A CA 1
ATOM 895 C C . THR A 1 114 ? -13.259 -1.119 21.096 1.00 88.56 114 THR A C 1
ATOM 897 O O . THR A 1 114 ? -14.395 -1.037 20.630 1.00 88.56 114 THR A O 1
ATOM 900 N N . LYS A 1 115 ? -12.397 -0.104 21.043 1.00 92.19 115 LYS A N 1
ATOM 901 C CA . LYS A 1 115 ? -12.658 1.147 20.324 1.00 92.19 115 LYS A CA 1
ATOM 902 C C . LYS A 1 115 ? -12.570 0.923 18.820 1.00 92.19 115 LYS A C 1
ATOM 904 O O . LYS A 1 115 ? -11.666 0.241 18.342 1.00 92.19 115 LYS A O 1
ATOM 909 N N . VAL A 1 116 ? -13.494 1.519 18.081 1.00 93.50 116 VAL A N 1
ATOM 910 C CA . VAL A 1 116 ? -13.459 1.570 16.620 1.00 93.50 116 VAL A CA 1
ATOM 911 C C . VAL A 1 116 ? -13.177 3.005 16.213 1.00 93.50 116 VAL A C 1
ATOM 913 O O . VAL A 1 116 ? -13.950 3.905 16.541 1.00 93.50 116 VAL A O 1
ATOM 916 N N . VAL A 1 117 ? -12.061 3.202 15.519 1.00 95.62 117 VAL A N 1
ATOM 917 C CA . VAL A 1 117 ? -11.649 4.499 14.985 1.00 95.62 117 VAL A CA 1
ATOM 918 C C . VAL A 1 117 ? -11.790 4.446 13.473 1.00 95.62 117 VAL A C 1
ATOM 920 O O . VAL A 1 117 ? -11.149 3.627 12.810 1.00 95.62 117 VAL A O 1
ATOM 923 N N . PHE A 1 118 ? -12.647 5.306 12.937 1.00 94.69 118 PHE A N 1
ATOM 924 C CA . PHE A 1 118 ? -12.784 5.482 11.502 1.00 94.69 118 PHE A CA 1
ATOM 925 C C . PHE A 1 118 ? -11.641 6.349 10.995 1.00 94.69 118 PHE A C 1
ATOM 927 O O . PHE A 1 118 ? -11.309 7.365 11.604 1.00 94.69 118 PHE A O 1
ATOM 934 N N . VAL A 1 119 ? -11.029 5.920 9.901 1.00 95.56 119 VAL A N 1
ATOM 935 C CA . VAL A 1 119 ? -9.855 6.551 9.309 1.00 95.56 119 VAL A CA 1
ATOM 936 C C . VAL A 1 119 ? -10.155 6.873 7.864 1.00 95.56 119 VAL A C 1
ATOM 938 O O . VAL A 1 119 ? -10.518 5.976 7.104 1.00 95.56 119 VAL A O 1
ATOM 941 N N . GLY A 1 120 ? -9.905 8.106 7.454 1.00 93.50 120 GLY A N 1
ATOM 942 C CA . GLY A 1 120 ? -9.823 8.414 6.037 1.00 93.50 120 GLY A CA 1
ATOM 943 C C . GLY A 1 120 ? -8.580 9.210 5.693 1.00 93.50 120 GLY A C 1
ATOM 944 O O . GLY A 1 120 ? -7.967 9.854 6.545 1.00 93.50 120 GLY A O 1
ATOM 945 N N . ILE A 1 121 ? -8.185 9.089 4.430 1.00 92.50 121 ILE A N 1
ATOM 946 C CA . ILE A 1 121 ? -7.037 9.782 3.862 1.00 92.50 121 ILE A CA 1
ATOM 947 C C . ILE A 1 121 ? -7.485 10.456 2.572 1.00 92.50 121 ILE A C 1
ATOM 949 O O . ILE A 1 121 ? -8.108 9.827 1.716 1.00 92.50 121 ILE A O 1
ATOM 953 N N . HIS A 1 122 ? -7.132 11.725 2.422 1.00 91.00 122 HIS A N 1
ATOM 954 C CA . HIS A 1 122 ? -7.215 12.453 1.170 1.00 91.00 122 HIS A CA 1
ATOM 955 C C . HIS A 1 122 ? -5.796 12.719 0.690 1.00 91.00 122 HIS A C 1
ATOM 957 O O . HIS A 1 122 ? -5.018 13.391 1.360 1.00 91.00 122 HIS A O 1
ATOM 963 N N . LEU A 1 123 ? -5.431 12.119 -0.437 1.00 88.94 123 LEU A N 1
ATOM 964 C CA . LEU A 1 123 ? -4.088 12.241 -0.979 1.00 88.94 123 LEU A CA 1
ATOM 965 C C . LEU A 1 123 ? -3.989 13.530 -1.804 1.00 88.94 123 LEU A C 1
ATOM 967 O O . LEU A 1 123 ? -4.658 13.647 -2.828 1.00 88.94 123 LEU A O 1
ATOM 971 N N . ASN A 1 124 ? -3.129 14.453 -1.372 1.00 88.00 124 ASN A N 1
ATOM 972 C CA . ASN A 1 124 ? -2.927 15.749 -2.018 1.00 88.00 124 ASN A CA 1
ATOM 973 C C . ASN A 1 124 ? -1.932 15.624 -3.174 1.00 88.00 124 ASN A C 1
ATOM 975 O O . ASN A 1 124 ? -2.203 16.048 -4.295 1.00 88.00 124 ASN A O 1
ATOM 979 N N . ALA A 1 125 ? -0.771 15.023 -2.902 1.00 87.88 125 ALA A N 1
ATOM 980 C CA . ALA A 1 125 ? 0.283 14.837 -3.889 1.00 87.88 125 ALA A CA 1
ATOM 981 C C . ALA A 1 125 ? 1.199 13.660 -3.540 1.00 87.88 125 ALA A C 1
ATOM 983 O O . ALA A 1 125 ? 1.375 13.285 -2.379 1.00 87.88 125 ALA A O 1
ATOM 984 N N . ILE A 1 126 ? 1.843 13.119 -4.570 1.00 89.31 126 ILE A N 1
ATOM 985 C CA . ILE A 1 126 ? 2.985 12.218 -4.429 1.00 89.31 126 ILE A CA 1
ATOM 986 C C . ILE A 1 126 ? 4.119 12.764 -5.279 1.00 89.31 126 ILE A C 1
ATOM 988 O O . ILE A 1 126 ? 3.912 13.200 -6.411 1.00 89.31 126 ILE A O 1
ATOM 992 N N . SER A 1 127 ? 5.326 12.718 -4.736 1.00 88.31 127 SER A N 1
ATOM 993 C CA . SER A 1 127 ? 6.525 13.176 -5.423 1.00 88.31 127 SER A CA 1
ATOM 994 C C . SER A 1 127 ? 7.728 12.300 -5.093 1.00 88.31 127 SER A C 1
ATOM 996 O O . SER A 1 127 ? 7.677 11.444 -4.208 1.00 88.31 127 SER A O 1
ATOM 998 N N . SER A 1 128 ? 8.817 12.506 -5.836 1.00 87.88 128 SER A N 1
ATOM 999 C CA . SER A 1 128 ? 10.112 11.858 -5.595 1.00 87.88 128 SER A CA 1
ATOM 1000 C C . SER A 1 128 ? 10.026 10.331 -5.496 1.00 87.88 128 SER A C 1
ATOM 1002 O O . SER A 1 128 ? 10.578 9.737 -4.575 1.00 87.88 128 SER A O 1
ATOM 1004 N N . VAL A 1 129 ? 9.310 9.689 -6.426 1.00 88.38 129 VAL A N 1
ATOM 1005 C CA . VAL A 1 129 ? 9.205 8.223 -6.476 1.00 88.38 129 VAL A CA 1
ATOM 1006 C C . VAL A 1 129 ? 10.542 7.641 -6.938 1.00 88.38 129 VAL A C 1
ATOM 1008 O O . VAL A 1 129 ? 10.931 7.787 -8.094 1.00 88.38 129 VAL A O 1
ATOM 1011 N N . THR A 1 130 ? 11.237 6.969 -6.028 1.00 87.56 130 THR A N 1
ATOM 1012 C CA . THR A 1 130 ? 12.499 6.257 -6.260 1.00 87.56 130 THR A CA 1
ATOM 1013 C C . THR A 1 130 ? 12.291 4.744 -6.097 1.00 87.56 130 THR A C 1
ATOM 1015 O O . THR A 1 130 ? 11.230 4.314 -5.639 1.00 87.56 130 THR A O 1
ATOM 1018 N N . PRO A 1 131 ? 13.286 3.899 -6.429 1.00 87.12 131 PRO A N 1
ATOM 1019 C CA . PRO A 1 131 ? 13.193 2.459 -6.190 1.00 87.12 131 PRO A CA 1
ATOM 1020 C C . PRO A 1 131 ? 13.017 2.046 -4.718 1.00 87.12 131 PRO A C 1
ATOM 1022 O O . PRO A 1 131 ? 12.630 0.912 -4.465 1.00 87.12 131 PRO A O 1
ATOM 1025 N N . SER A 1 132 ? 13.313 2.917 -3.750 1.00 90.19 132 SER A N 1
ATOM 1026 C CA . SER A 1 132 ? 13.266 2.585 -2.317 1.00 90.19 132 SER A CA 1
ATOM 1027 C C . SER A 1 132 ? 12.239 3.389 -1.527 1.00 90.19 132 SER A C 1
ATOM 1029 O O . SER A 1 132 ? 11.732 2.914 -0.509 1.00 90.19 132 SER A O 1
ATOM 1031 N N . GLU A 1 133 ? 11.918 4.600 -1.977 1.00 94.19 133 GLU A N 1
ATOM 1032 C CA . GLU A 1 133 ? 11.043 5.517 -1.251 1.00 94.19 133 GLU A CA 1
ATOM 1033 C C . GLU A 1 133 ? 10.264 6.469 -2.159 1.00 94.19 133 GLU A C 1
ATOM 1035 O O . GLU A 1 133 ? 10.614 6.680 -3.318 1.00 94.19 133 GLU A O 1
ATOM 1040 N N . TYR A 1 134 ? 9.218 7.070 -1.605 1.00 93.69 134 TYR A N 1
ATOM 1041 C CA . TYR A 1 134 ? 8.461 8.157 -2.217 1.00 93.69 134 TYR A CA 1
ATOM 1042 C C . TYR A 1 134 ? 7.974 9.134 -1.144 1.00 93.69 134 TYR A C 1
ATOM 1044 O O . TYR A 1 134 ? 7.833 8.759 0.021 1.00 93.69 134 TYR A O 1
ATOM 1052 N N . ILE A 1 135 ? 7.685 10.377 -1.530 1.00 94.06 135 ILE A N 1
ATOM 1053 C CA . ILE A 1 135 ? 7.103 11.385 -0.638 1.00 94.06 135 ILE A CA 1
ATOM 1054 C C . ILE A 1 135 ? 5.595 11.423 -0.863 1.00 94.06 135 ILE A C 1
ATOM 1056 O O . ILE A 1 135 ? 5.142 11.616 -1.991 1.00 94.06 135 ILE A O 1
ATOM 1060 N N . ALA A 1 136 ? 4.826 11.263 0.212 1.00 93.56 136 ALA A N 1
ATOM 1061 C CA . ALA A 1 136 ? 3.378 11.429 0.210 1.00 93.56 136 ALA A CA 1
ATOM 1062 C C . ALA A 1 136 ? 2.990 12.678 1.001 1.00 93.56 136 ALA A C 1
ATOM 1064 O O . ALA A 1 136 ? 3.489 12.889 2.107 1.00 93.56 136 ALA A O 1
ATOM 1065 N N . ASP A 1 137 ? 2.086 13.463 0.429 1.00 93.06 137 ASP A N 1
ATOM 1066 C CA . ASP A 1 137 ? 1.459 14.643 1.013 1.00 93.06 137 ASP A CA 1
ATOM 1067 C C . ASP A 1 137 ? -0.051 14.385 1.056 1.00 93.06 137 ASP A C 1
ATOM 1069 O O . ASP A 1 137 ? -0.670 14.157 0.012 1.00 93.06 137 ASP A O 1
ATOM 1073 N N . PHE A 1 138 ? -0.628 14.312 2.252 1.00 93.00 138 PHE A N 1
ATOM 1074 C CA . PHE A 1 138 ? -2.016 13.906 2.437 1.00 93.00 138 PHE A CA 1
ATOM 1075 C C . PHE A 1 138 ? -2.634 14.481 3.707 1.00 93.00 138 PHE A C 1
ATOM 1077 O O . PHE A 1 138 ? -1.960 14.688 4.718 1.00 93.00 138 PHE A O 1
ATOM 1084 N N . ASP A 1 139 ? -3.952 14.637 3.670 1.00 94.19 139 ASP A N 1
ATOM 1085 C CA . ASP A 1 139 ? -4.757 14.909 4.849 1.00 94.19 139 ASP A CA 1
ATOM 1086 C C . ASP A 1 139 ? -5.294 13.591 5.414 1.00 94.19 139 ASP A C 1
ATOM 1088 O O . ASP A 1 139 ? -5.841 12.751 4.699 1.00 94.19 139 ASP A O 1
ATOM 1092 N N . LEU A 1 140 ? -5.125 13.396 6.714 1.00 95.50 140 LEU A N 1
ATOM 1093 C CA . LEU A 1 140 ? -5.532 12.217 7.469 1.00 95.50 140 LEU A CA 1
ATOM 1094 C C . LEU A 1 140 ? -6.558 12.642 8.505 1.00 95.50 140 LEU A C 1
ATOM 1096 O O . LEU A 1 140 ? -6.304 13.568 9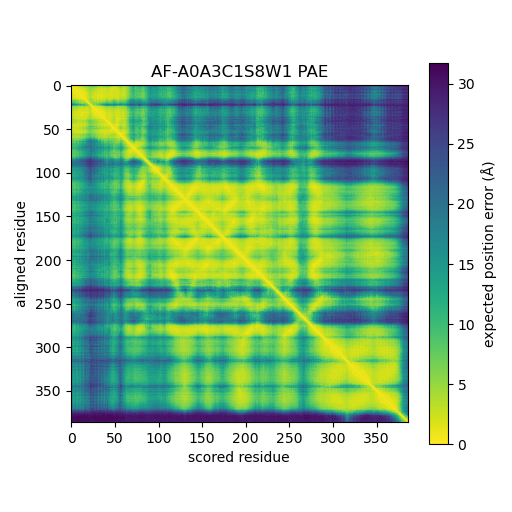.271 1.00 95.50 140 LEU A O 1
ATOM 1100 N N . TRP A 1 141 ? -7.682 11.940 8.593 1.00 96.00 141 TRP A N 1
ATOM 1101 C CA . TRP A 1 141 ? -8.641 12.185 9.661 1.00 96.00 141 TRP A CA 1
ATOM 1102 C C . TRP A 1 141 ? -8.990 10.931 10.442 1.00 96.00 141 TRP A C 1
ATOM 1104 O O . TRP A 1 141 ? -9.064 9.824 9.905 1.00 96.00 141 TRP A O 1
ATOM 1114 N N . PHE A 1 142 ? -9.243 11.148 11.728 1.00 96.56 142 PHE A N 1
ATOM 1115 C CA . PHE A 1 142 ? -9.742 10.152 12.659 1.00 96.56 142 PHE A CA 1
ATOM 1116 C C . PHE A 1 142 ? -11.108 10.574 13.159 1.00 96.56 142 PHE A C 1
ATOM 1118 O O . PHE A 1 142 ? -11.251 11.675 13.685 1.00 96.56 142 PHE A O 1
ATOM 1125 N N . ARG A 1 143 ? -12.087 9.679 13.051 1.00 94.81 143 ARG A N 1
ATOM 1126 C CA . ARG A 1 143 ? -13.430 9.859 13.594 1.00 94.81 143 ARG A CA 1
ATOM 1127 C C . ARG A 1 143 ? -13.718 8.770 14.620 1.00 94.81 143 ARG A C 1
ATOM 1129 O O . ARG A 1 143 ? -13.681 7.578 14.310 1.00 94.81 143 ARG A O 1
ATOM 1136 N N . PHE A 1 144 ? -13.956 9.166 15.864 1.00 94.69 144 PHE A N 1
ATOM 1137 C CA . PHE A 1 144 ? -14.013 8.250 17.003 1.00 94.69 144 PHE A CA 1
ATOM 1138 C C . PHE A 1 144 ? -15.022 8.706 18.058 1.00 94.69 144 PHE A C 1
ATOM 1140 O O . PHE A 1 144 ? -15.315 9.891 18.186 1.00 94.69 144 PHE A O 1
ATOM 1147 N N . GLY A 1 145 ? -15.537 7.749 18.833 1.00 92.38 145 GLY A N 1
ATOM 1148 C CA . GLY A 1 145 ? -16.367 8.026 20.005 1.00 92.38 145 GLY A CA 1
ATOM 1149 C C . GLY A 1 145 ? -15.536 8.031 21.289 1.00 92.38 145 GLY A C 1
ATOM 1150 O O . GLY A 1 145 ? -14.776 7.089 21.539 1.00 92.38 145 GLY A O 1
ATOM 1151 N N . GLY A 1 146 ? -15.699 9.057 22.125 1.00 88.50 146 GLY A N 1
ATOM 1152 C CA . GLY A 1 146 ? -14.972 9.193 23.392 1.00 88.50 146 GLY A CA 1
ATOM 1153 C C . GLY A 1 146 ? -13.508 9.623 23.217 1.00 88.50 146 GLY A C 1
ATOM 1154 O O . GLY A 1 146 ? -13.221 10.560 22.483 1.00 88.50 146 GLY A O 1
ATOM 1155 N N . GLN A 1 147 ? -12.572 8.973 23.922 1.00 87.94 147 GLN A N 1
ATOM 1156 C CA . GLN A 1 147 ? -11.148 9.344 23.910 1.00 87.94 147 GLN A CA 1
ATOM 1157 C C . GLN A 1 147 ? -10.299 8.463 22.982 1.00 87.94 147 GLN A C 1
ATOM 1159 O O . GLN A 1 147 ? -10.335 7.227 23.046 1.00 87.94 147 GLN A O 1
ATOM 1164 N N . PHE A 1 148 ? -9.442 9.114 22.198 1.00 92.00 148 PHE A N 1
ATOM 1165 C CA . PHE A 1 148 ? -8.458 8.489 21.321 1.00 92.00 148 PHE A CA 1
ATOM 1166 C C . PHE A 1 148 ? -7.101 9.192 21.459 1.00 92.00 148 PHE A C 1
ATOM 1168 O O . PHE A 1 148 ? -7.040 10.418 21.536 1.00 92.00 148 PHE A O 1
ATOM 1175 N N . LYS A 1 149 ? -6.025 8.399 21.541 1.00 92.50 149 LYS A N 1
ATOM 1176 C CA . LYS A 1 149 ? -4.638 8.869 21.649 1.00 92.50 149 LYS A CA 1
ATOM 1177 C C . LYS A 1 149 ? -3.972 8.807 20.276 1.00 92.50 149 LYS A C 1
ATOM 1179 O O . LYS A 1 149 ? -3.108 7.978 20.024 1.00 92.50 149 LYS A O 1
ATOM 1184 N N . ASP A 1 150 ? -4.407 9.685 19.390 1.00 91.31 150 ASP A N 1
ATOM 1185 C CA . ASP A 1 150 ? -3.820 9.912 18.061 1.00 91.31 150 ASP A CA 1
ATOM 1186 C C . ASP A 1 150 ? -2.298 10.134 18.075 1.00 91.31 150 ASP A C 1
ATOM 1188 O O . ASP A 1 150 ? -1.614 9.664 17.172 1.00 91.31 150 ASP A O 1
ATOM 1192 N N . ALA A 1 151 ? -1.744 10.773 19.109 1.00 91.44 15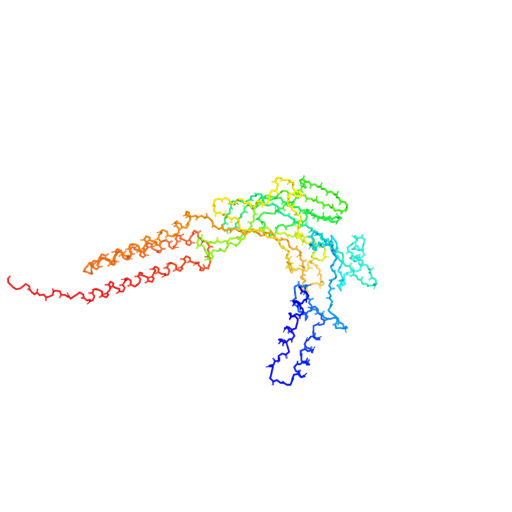1 ALA A N 1
ATOM 1193 C CA . ALA A 1 151 ? -0.294 10.968 19.248 1.00 91.44 151 ALA A CA 1
ATOM 1194 C C . ALA A 1 151 ? 0.529 9.658 19.300 1.00 91.44 151 ALA A C 1
ATOM 1196 O O . ALA A 1 151 ? 1.715 9.669 18.978 1.00 91.44 151 ALA A O 1
ATOM 1197 N N . ASP A 1 152 ? -0.092 8.532 19.675 1.00 93.38 152 ASP A N 1
ATOM 1198 C CA . ASP A 1 152 ? 0.539 7.205 19.729 1.00 93.38 152 ASP A CA 1
ATOM 1199 C C . ASP A 1 152 ? 0.438 6.447 18.382 1.00 93.38 152 ASP A C 1
ATOM 1201 O O . ASP A 1 152 ? 0.734 5.249 18.315 1.00 93.38 152 ASP A O 1
ATOM 1205 N N . VAL A 1 153 ? -0.013 7.095 17.303 1.00 95.38 153 VAL A N 1
ATOM 1206 C CA . VAL A 1 153 ? -0.027 6.504 15.958 1.00 95.38 153 VAL A CA 1
ATOM 1207 C C . VAL A 1 153 ? 1.397 6.416 15.403 1.00 95.38 153 VAL A C 1
ATOM 1209 O O . VAL A 1 153 ? 2.123 7.401 15.332 1.00 95.38 153 VAL A O 1
ATOM 1212 N N . GLU A 1 154 ? 1.780 5.218 14.967 1.00 95.38 154 GLU A N 1
ATOM 1213 C CA . GLU A 1 154 ? 3.080 4.890 14.388 1.00 95.38 154 GLU A CA 1
ATOM 1214 C C . GLU A 1 154 ? 2.905 4.480 12.920 1.00 95.38 154 GLU A C 1
ATOM 1216 O O . GLU A 1 154 ? 2.220 3.498 12.609 1.00 95.38 154 GLU A O 1
ATOM 1221 N N . PHE A 1 155 ? 3.563 5.204 12.014 1.00 96.50 155 PHE A N 1
ATOM 1222 C CA . PHE A 1 155 ? 3.643 4.834 10.603 1.00 96.50 155 PHE A CA 1
ATOM 1223 C C . PHE A 1 155 ? 4.727 3.769 10.410 1.00 96.50 155 PHE A C 1
ATOM 1225 O O . PHE A 1 155 ? 5.913 4.027 10.588 1.00 96.50 155 PHE A O 1
ATOM 1232 N N . THR A 1 156 ? 4.324 2.552 10.053 1.00 94.31 156 THR A N 1
ATOM 1233 C CA . THR A 1 156 ? 5.201 1.369 10.079 1.00 94.31 156 THR A CA 1
ATOM 1234 C C . THR A 1 156 ? 6.168 1.304 8.903 1.00 94.31 156 THR A C 1
ATOM 1236 O O . THR A 1 156 ? 7.191 0.623 8.978 1.00 94.31 156 THR A O 1
ATOM 1239 N N . ASN A 1 157 ? 5.860 2.004 7.813 1.00 95.88 157 ASN A N 1
ATOM 1240 C CA . ASN A 1 157 ? 6.690 2.043 6.616 1.00 95.88 157 ASN A CA 1
ATOM 1241 C C . ASN A 1 157 ? 7.248 3.436 6.302 1.00 95.88 157 ASN A C 1
ATOM 1243 O O . ASN A 1 157 ? 7.730 3.642 5.190 1.00 95.88 157 ASN A O 1
ATOM 1247 N N . SER A 1 158 ? 7.203 4.389 7.235 1.00 96.62 158 SER A N 1
ATOM 1248 C CA . SER A 1 158 ? 7.875 5.673 7.035 1.00 96.62 158 SER A CA 1
ATOM 1249 C C . SER A 1 158 ? 9.400 5.520 7.134 1.00 96.62 158 SER A C 1
ATOM 1251 O O . SER A 1 158 ? 9.919 4.628 7.811 1.00 96.62 158 SER A O 1
ATOM 1253 N N . ILE A 1 159 ? 10.138 6.374 6.422 1.00 95.75 159 ILE A N 1
ATOM 1254 C CA . ILE A 1 159 ? 11.611 6.403 6.471 1.00 95.75 159 ILE A CA 1
ATOM 1255 C C . ILE A 1 159 ? 12.080 6.988 7.802 1.00 95.75 159 ILE A C 1
ATOM 1257 O O . ILE A 1 159 ? 12.929 6.406 8.475 1.00 95.75 159 ILE A O 1
ATOM 1261 N N . ASN A 1 160 ? 11.472 8.109 8.189 1.00 94.62 160 ASN A N 1
ATOM 1262 C CA . ASN A 1 160 ? 11.666 8.766 9.474 1.00 94.62 160 ASN A CA 1
ATOM 1263 C C . ASN A 1 160 ? 10.386 8.635 10.314 1.00 94.62 160 ASN A C 1
ATOM 1265 O O . ASN A 1 160 ? 9.295 8.588 9.732 1.00 94.62 160 ASN A O 1
ATOM 1269 N N . PRO A 1 161 ? 10.474 8.590 11.657 1.00 93.62 161 PRO A N 1
ATOM 1270 C CA . PRO A 1 161 ? 9.296 8.615 12.518 1.00 93.62 161 PRO A CA 1
ATOM 1271 C C . PRO A 1 161 ? 8.410 9.827 12.211 1.00 93.62 161 PRO A C 1
ATOM 1273 O O . PRO A 1 161 ? 8.880 10.964 12.181 1.00 93.62 161 PRO A O 1
ATOM 1276 N N . VAL A 1 162 ? 7.125 9.575 11.962 1.00 94.88 162 VAL A N 1
ATOM 1277 C CA . VAL A 1 162 ? 6.127 10.619 11.708 1.00 94.88 162 VAL A CA 1
ATOM 1278 C C . VAL A 1 162 ? 5.325 10.826 12.981 1.00 94.88 162 VAL A C 1
ATOM 1280 O O . VAL A 1 162 ? 4.619 9.922 13.419 1.00 94.88 162 VAL A O 1
ATOM 1283 N N . HIS A 1 163 ? 5.425 12.021 13.555 1.00 91.81 163 HIS A N 1
ATOM 1284 C CA . HIS A 1 163 ? 4.639 12.417 14.717 1.00 91.81 163 HIS A CA 1
ATOM 1285 C C . HIS A 1 163 ? 3.481 13.301 14.271 1.00 91.81 163 HIS A C 1
ATOM 1287 O O . HIS A 1 163 ? 3.686 14.341 13.645 1.00 91.81 163 HIS A O 1
ATOM 1293 N N . LEU A 1 164 ? 2.261 12.887 14.608 1.00 91.69 164 LEU A N 1
ATOM 1294 C CA . LEU A 1 164 ? 1.086 13.727 14.432 1.00 91.69 164 LEU A CA 1
ATOM 1295 C C . LEU A 1 164 ? 1.159 14.853 15.472 1.00 91.69 164 LEU A C 1
ATOM 1297 O O . LEU A 1 164 ? 1.154 14.592 16.673 1.00 91.69 164 LEU A O 1
ATOM 1301 N N . GLY A 1 165 ? 1.318 16.093 15.006 1.00 87.62 165 GLY A N 1
ATOM 1302 C CA . GLY A 1 165 ? 1.324 17.283 15.858 1.00 87.62 165 GLY A CA 1
ATOM 1303 C C . GLY A 1 165 ? -0.078 17.631 16.366 1.00 87.62 165 GLY A C 1
ATOM 1304 O O . GLY A 1 165 ? -0.908 16.762 16.617 1.00 87.62 165 GLY A O 1
ATOM 1305 N N . SER A 1 166 ? -0.379 18.921 16.494 1.00 91.12 166 SER A N 1
ATOM 1306 C CA . SER A 1 166 ? -1.754 19.366 16.738 1.00 91.12 166 SER A CA 1
ATOM 1307 C C . SER A 1 166 ? -2.637 19.138 15.502 1.00 91.12 166 SER A C 1
ATOM 1309 O O . SER A 1 166 ? -2.158 19.338 14.381 1.00 91.12 166 SER A O 1
ATOM 1311 N N . PRO A 1 167 ? -3.919 18.765 15.672 1.00 94.44 167 PRO A N 1
ATOM 1312 C CA . PRO A 1 167 ? -4.840 18.660 14.548 1.00 94.44 167 PRO A CA 1
ATOM 1313 C C . PRO A 1 167 ? -5.020 20.027 13.875 1.00 94.44 167 PRO A C 1
ATOM 1315 O O . PRO A 1 167 ? -5.099 21.055 14.547 1.00 94.44 167 PRO A O 1
ATOM 1318 N N . LEU A 1 168 ? -5.125 20.030 12.546 1.00 92.19 168 LEU A N 1
ATOM 1319 C CA . LEU A 1 168 ? -5.510 21.208 11.764 1.00 92.19 168 LEU A CA 1
ATOM 1320 C C . LEU A 1 168 ? -6.920 21.674 12.118 1.00 92.19 168 LEU A C 1
ATOM 1322 O O . LEU A 1 168 ? -7.210 22.869 12.145 1.00 92.19 168 LEU A O 1
ATOM 1326 N N . ARG A 1 169 ? -7.809 20.708 12.352 1.00 93.00 169 ARG A N 1
ATOM 1327 C CA . ARG A 1 169 ? -9.198 20.946 12.715 1.00 93.00 169 ARG A CA 1
ATOM 1328 C C . ARG A 1 169 ? -9.689 19.828 13.616 1.00 93.00 169 ARG A C 1
ATOM 1330 O O . ARG A 1 169 ? -9.420 18.654 13.366 1.00 93.00 169 ARG A O 1
ATOM 1337 N N . GLU A 1 170 ? -10.441 20.214 14.632 1.00 93.56 170 GLU A N 1
ATOM 1338 C CA . GLU A 1 170 ? -11.179 19.312 15.503 1.00 93.56 170 GLU A CA 1
ATOM 1339 C C . GLU A 1 170 ? -12.649 19.737 15.503 1.00 93.56 170 GLU A C 1
ATOM 1341 O O . GLU A 1 170 ? -12.963 20.923 15.629 1.00 93.56 170 GLU A O 1
ATOM 1346 N N . SER A 1 171 ? -13.549 18.776 15.327 1.00 91.88 171 SER A N 1
ATOM 1347 C CA . SER A 1 171 ? -14.984 18.959 15.527 1.00 91.88 171 SER A CA 1
ATOM 1348 C C . SER A 1 171 ? -15.515 17.849 16.421 1.00 91.88 171 SER A C 1
ATOM 1350 O O . SER A 1 171 ? -15.042 16.715 16.363 1.00 91.88 171 SER A O 1
ATOM 1352 N N . SER A 1 172 ? -16.495 18.170 17.259 1.00 90.88 172 SER A N 1
ATOM 1353 C CA . SER A 1 172 ? -17.188 17.187 18.085 1.00 90.88 172 SER A CA 1
ATOM 1354 C C . SER A 1 172 ? -18.689 17.395 17.937 1.00 90.88 172 SER A C 1
ATOM 1356 O O . SER A 1 172 ? -19.195 18.487 18.193 1.00 90.88 172 SER A O 1
ATOM 1358 N N . GLU A 1 173 ? -19.388 16.360 17.483 1.00 87.38 173 GLU A N 1
ATOM 1359 C CA . GLU A 1 173 ? -20.838 16.347 17.305 1.00 87.38 173 GLU A CA 1
ATOM 1360 C C . GLU A 1 173 ? -21.391 15.037 17.868 1.00 87.38 173 GLU A C 1
ATOM 1362 O O . GLU A 1 173 ? -20.931 13.961 17.495 1.00 87.38 173 GLU A O 1
ATOM 1367 N N . HIS A 1 174 ? -22.399 15.111 18.742 1.00 83.75 174 HIS A N 1
ATOM 1368 C CA . HIS A 1 174 ? -23.100 13.934 19.280 1.00 83.75 174 HIS A CA 1
ATOM 1369 C C . HIS A 1 174 ? -22.159 12.838 19.841 1.00 83.75 174 HIS A C 1
ATOM 1371 O O . HIS A 1 174 ? -22.301 11.667 19.491 1.00 83.75 174 HIS A O 1
ATOM 1377 N N . ASP A 1 175 ? -21.186 13.212 20.687 1.00 86.75 175 ASP A N 1
ATOM 1378 C CA . ASP A 1 175 ? -20.147 12.324 21.262 1.00 86.75 175 ASP A CA 1
ATOM 1379 C C . ASP A 1 175 ? -19.179 11.679 20.249 1.00 86.75 175 ASP A C 1
ATOM 1381 O O . ASP A 1 175 ? -18.389 10.791 20.596 1.00 86.75 175 ASP A O 1
ATOM 1385 N N . VAL A 1 176 ? -19.194 12.144 18.999 1.00 91.81 176 VAL A N 1
ATOM 1386 C CA . VAL A 1 176 ? -18.243 11.752 17.960 1.00 91.81 176 VAL A CA 1
ATOM 1387 C C . VAL A 1 176 ? -17.294 12.907 17.697 1.00 91.81 176 VAL A C 1
ATOM 1389 O O . VAL A 1 176 ? -17.706 13.981 17.264 1.00 91.81 176 VAL A O 1
ATOM 1392 N N . THR A 1 177 ? -16.007 12.663 17.905 1.00 94.94 177 THR A N 1
ATOM 1393 C CA . THR A 1 177 ? -14.948 13.629 17.623 1.00 94.94 177 THR A CA 1
ATOM 1394 C C . THR A 1 177 ? -14.259 13.262 16.315 1.00 94.94 177 THR A C 1
ATOM 1396 O O . THR A 1 177 ? -13.908 12.102 16.090 1.00 94.94 177 THR A O 1
ATOM 1399 N N . THR A 1 178 ? -14.068 14.258 15.452 1.00 95.50 178 THR A N 1
ATOM 1400 C CA . THR A 1 178 ? -13.284 14.162 14.220 1.00 95.50 178 THR A CA 1
ATOM 1401 C C . THR A 1 178 ? -12.068 15.068 14.329 1.00 95.50 178 THR A C 1
ATOM 1403 O O . THR A 1 178 ? -12.209 16.265 14.574 1.00 95.50 178 THR A O 1
ATOM 1406 N N . ARG A 1 179 ? -10.875 14.508 14.134 1.00 96.19 179 ARG A N 1
ATOM 1407 C CA . ARG A 1 179 ? -9.606 15.246 14.106 1.00 96.19 179 ARG A CA 1
ATOM 1408 C C . ARG A 1 179 ? -8.937 15.072 12.761 1.00 96.19 179 ARG A C 1
ATOM 1410 O O . ARG A 1 179 ? -8.800 13.941 12.302 1.00 96.19 179 ARG A O 1
ATOM 1417 N N . ILE A 1 180 ? -8.529 16.180 12.156 1.00 95.56 180 ILE A N 1
ATOM 1418 C CA . ILE A 1 180 ? -7.902 16.231 10.834 1.00 95.56 180 ILE A CA 1
ATOM 1419 C C . ILE A 1 180 ? -6.450 16.673 11.000 1.00 95.56 180 ILE A C 1
ATOM 1421 O O . ILE A 1 180 ? -6.165 17.631 11.716 1.00 95.56 180 ILE A O 1
ATOM 1425 N N . TYR A 1 181 ? -5.544 15.998 10.308 1.00 96.19 181 TYR A N 1
ATOM 1426 C CA . TYR A 1 181 ? -4.107 16.227 10.296 1.00 96.19 181 TYR A CA 1
ATOM 1427 C C . TYR A 1 181 ? -3.635 16.365 8.862 1.00 96.19 181 TYR A C 1
ATOM 1429 O O . TYR A 1 181 ? -4.161 15.703 7.975 1.00 96.19 181 TYR A O 1
ATOM 1437 N N . HIS A 1 182 ? -2.593 17.157 8.661 1.00 95.38 182 HIS A N 1
ATOM 1438 C CA . HIS A 1 182 ? -1.857 17.181 7.409 1.00 95.38 182 HIS A CA 1
ATOM 1439 C C . HIS A 1 182 ? -0.504 16.522 7.616 1.00 95.38 182 HIS A C 1
ATOM 1441 O O . HIS A 1 182 ? 0.211 16.835 8.572 1.00 95.38 182 HIS A O 1
ATOM 1447 N N . VAL A 1 183 ? -0.170 15.584 6.739 1.00 95.94 183 VAL A N 1
ATOM 1448 C CA . VAL A 1 183 ? 1.029 14.764 6.847 1.00 95.94 183 VAL A CA 1
ATOM 1449 C C . VAL A 1 183 ? 1.778 14.804 5.529 1.00 95.94 183 VAL A C 1
ATOM 1451 O O . VAL A 1 183 ? 1.248 14.463 4.475 1.00 95.94 183 VAL A O 1
ATOM 1454 N N . LYS A 1 184 ? 3.057 15.162 5.619 1.00 95.81 184 LYS A N 1
ATOM 1455 C CA . LYS A 1 184 ? 3.994 15.104 4.506 1.00 95.81 184 LYS A CA 1
ATOM 1456 C C . LYS A 1 184 ? 5.245 14.362 4.935 1.00 95.81 184 LYS A C 1
ATOM 1458 O O . LYS A 1 184 ? 5.978 14.843 5.796 1.00 95.81 184 LYS A O 1
ATOM 1463 N N . SER A 1 185 ? 5.474 13.179 4.375 1.00 96.94 185 SER A N 1
ATOM 1464 C CA . SER A 1 185 ? 6.608 12.339 4.772 1.00 96.94 185 SER A CA 1
ATOM 1465 C C . SER A 1 185 ? 7.053 11.380 3.673 1.00 96.94 185 SER A C 1
ATOM 1467 O O . SER A 1 185 ? 6.331 11.143 2.704 1.00 96.94 185 SER A O 1
ATOM 1469 N N . ALA A 1 186 ? 8.257 10.833 3.843 1.00 97.06 186 ALA A N 1
ATOM 1470 C CA . ALA A 1 186 ? 8.822 9.799 2.991 1.00 97.06 186 ALA A CA 1
ATOM 1471 C C . ALA A 1 186 ? 8.442 8.400 3.499 1.00 97.06 186 ALA A C 1
ATOM 1473 O O . ALA A 1 186 ? 8.587 8.089 4.687 1.00 97.06 186 ALA A O 1
ATOM 1474 N N . PHE A 1 187 ? 7.993 7.548 2.582 1.00 97.00 187 PHE A N 1
ATOM 1475 C CA . PHE A 1 187 ? 7.557 6.181 2.844 1.00 97.00 187 PHE A CA 1
ATOM 1476 C C . PHE A 1 187 ? 8.344 5.191 1.997 1.00 97.00 187 PHE A C 1
ATOM 1478 O O . PHE A 1 187 ? 8.647 5.448 0.834 1.00 97.00 187 PHE A O 1
ATOM 1485 N N . ARG A 1 188 ? 8.648 4.035 2.587 1.00 96.25 188 ARG A N 1
ATOM 1486 C CA . ARG A 1 188 ? 9.294 2.909 1.915 1.00 96.25 188 ARG A CA 1
ATOM 1487 C C . ARG A 1 188 ? 8.338 2.270 0.919 1.00 96.25 188 ARG A C 1
ATOM 1489 O O . ARG A 1 188 ? 7.172 2.022 1.241 1.00 96.25 188 ARG A O 1
ATOM 1496 N N . ILE A 1 189 ? 8.878 1.929 -0.244 1.00 92.75 189 ILE A N 1
ATOM 1497 C CA . ILE A 1 189 ? 8.224 1.134 -1.283 1.00 92.75 189 ILE A CA 1
ATOM 1498 C C . ILE A 1 189 ? 9.037 -0.140 -1.530 1.00 92.75 189 ILE A C 1
ATOM 1500 O O . ILE A 1 189 ? 10.257 -0.160 -1.386 1.00 92.75 189 ILE A O 1
ATOM 1504 N N . THR A 1 190 ? 8.353 -1.216 -1.906 1.00 90.31 190 THR A N 1
ATOM 1505 C CA . THR A 1 190 ? 8.979 -2.426 -2.445 1.00 90.31 190 THR A CA 1
ATOM 1506 C C . THR A 1 190 ? 8.498 -2.583 -3.884 1.00 90.31 190 THR A C 1
ATOM 1508 O O . THR A 1 190 ? 7.393 -3.089 -4.086 1.00 90.31 190 THR A O 1
ATOM 1511 N N . PRO A 1 191 ? 9.245 -2.066 -4.874 1.00 88.81 191 PRO A N 1
ATOM 1512 C CA . PRO A 1 191 ? 8.762 -2.008 -6.241 1.00 88.81 191 PRO A CA 1
ATOM 1513 C C . PRO A 1 191 ? 8.719 -3.389 -6.901 1.00 88.81 191 PRO A C 1
ATOM 1515 O O . PRO A 1 191 ? 9.583 -4.241 -6.681 1.00 88.81 191 PRO A O 1
ATOM 1518 N N . ASP A 1 192 ? 7.730 -3.574 -7.768 1.00 90.38 192 ASP A N 1
ATOM 1519 C CA . ASP A 1 192 ? 7.597 -4.732 -8.644 1.00 90.38 192 ASP A CA 1
ATOM 1520 C C . ASP A 1 192 ? 8.002 -4.354 -10.077 1.00 90.38 192 ASP A C 1
ATOM 1522 O O . ASP A 1 192 ? 7.269 -3.673 -10.797 1.00 90.38 192 ASP A O 1
ATOM 1526 N N . TYR A 1 193 ? 9.177 -4.807 -10.506 1.00 90.12 193 TYR A N 1
ATOM 1527 C CA . TYR A 1 193 ? 9.721 -4.548 -11.834 1.00 90.12 193 TYR A CA 1
ATOM 1528 C C . TYR A 1 193 ? 9.451 -5.661 -12.846 1.00 90.12 193 TYR A C 1
ATOM 1530 O O . TYR A 1 193 ? 9.879 -5.520 -13.989 1.00 90.12 193 TYR A O 1
ATOM 1538 N N . HIS A 1 194 ? 8.711 -6.730 -12.519 1.00 90.25 194 HIS A N 1
ATOM 1539 C CA . HIS A 1 194 ? 8.517 -7.860 -13.448 1.00 90.25 194 HIS A CA 1
ATOM 1540 C C . HIS A 1 194 ? 8.056 -7.403 -14.842 1.00 90.25 194 HIS A C 1
ATOM 1542 O O . HIS A 1 194 ? 8.486 -7.940 -15.862 1.00 90.25 194 HIS A O 1
ATOM 1548 N N . LYS A 1 195 ? 7.208 -6.366 -14.895 1.00 89.38 195 LYS A N 1
ATOM 1549 C CA . LYS A 1 195 ? 6.654 -5.798 -16.134 1.00 89.38 195 LYS A CA 1
ATOM 1550 C C . LYS A 1 195 ? 7.364 -4.536 -16.634 1.00 89.38 195 LYS A C 1
ATOM 1552 O O . LYS A 1 195 ? 6.847 -3.896 -17.548 1.00 89.38 195 LYS A O 1
ATOM 1557 N N . TYR A 1 196 ? 8.516 -4.174 -16.078 1.00 88.94 196 TYR A N 1
ATOM 1558 C CA . TYR A 1 196 ? 9.282 -3.001 -16.502 1.00 88.94 196 TYR A CA 1
ATOM 1559 C C . TYR A 1 196 ? 9.579 -3.049 -18.013 1.00 88.94 196 TYR A C 1
ATOM 1561 O O . TYR A 1 196 ? 9.928 -4.119 -18.525 1.00 88.94 196 TYR A O 1
ATOM 1569 N N . PRO A 1 197 ? 9.456 -1.929 -18.759 1.00 88.00 197 PRO A N 1
ATOM 1570 C CA . PRO A 1 197 ? 9.139 -0.552 -18.334 1.00 88.00 197 PRO A CA 1
ATOM 1571 C C . PRO A 1 197 ? 7.634 -0.207 -18.304 1.00 88.00 197 PRO A C 1
ATOM 1573 O O . PRO A 1 197 ? 7.265 0.963 -18.263 1.00 88.00 197 PRO A O 1
ATOM 1576 N N . LEU A 1 198 ? 6.746 -1.201 -18.393 1.00 88.88 198 LEU A N 1
ATOM 1577 C CA . LEU A 1 198 ? 5.282 -1.046 -18.374 1.00 88.88 198 LEU A CA 1
ATOM 1578 C C . LEU A 1 198 ? 4.680 -1.509 -17.035 1.00 88.88 198 LEU A C 1
ATOM 1580 O O . LEU A 1 198 ? 3.557 -2.020 -16.976 1.00 88.88 198 LEU A O 1
ATOM 1584 N N . ASP A 1 199 ? 5.459 -1.369 -15.968 1.00 90.38 199 ASP A N 1
ATOM 1585 C CA . ASP A 1 199 ? 5.138 -1.776 -14.611 1.00 90.38 199 ASP A CA 1
ATOM 1586 C C . ASP A 1 199 ? 4.065 -0.895 -13.952 1.00 90.38 199 ASP A C 1
ATOM 1588 O O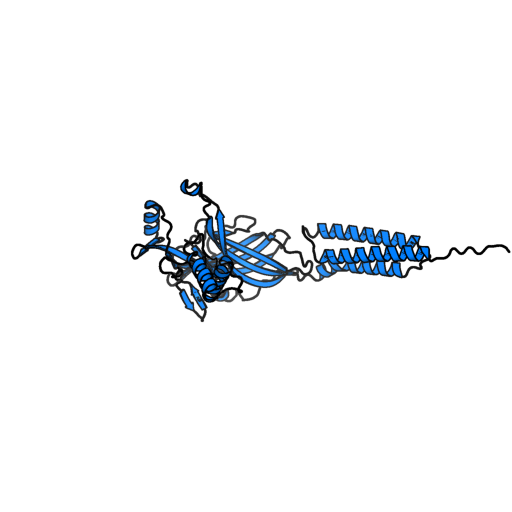 . ASP A 1 199 ? 3.766 0.233 -14.361 1.00 90.38 199 ASP A O 1
ATOM 1592 N N . GLY A 1 200 ? 3.457 -1.458 -12.910 1.00 90.81 200 GLY A N 1
ATOM 1593 C CA . GLY A 1 200 ? 2.589 -0.751 -11.980 1.00 90.81 200 GLY A CA 1
ATOM 1594 C C . GLY A 1 200 ? 3.103 -0.968 -10.566 1.00 90.81 200 GLY A C 1
ATOM 1595 O O . GLY A 1 200 ? 3.619 -2.038 -10.261 1.00 90.81 200 GLY A O 1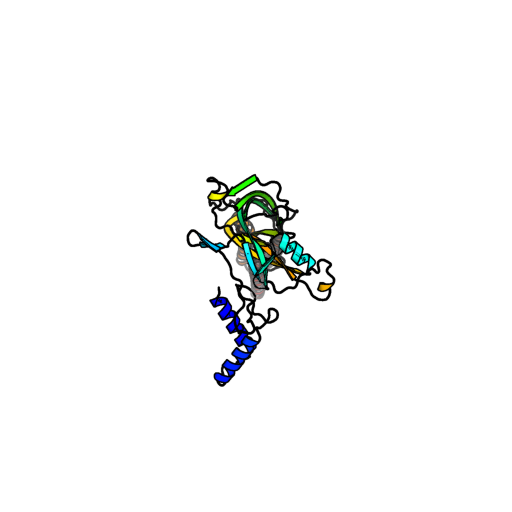
ATOM 1596 N N . GLN A 1 201 ? 2.971 0.051 -9.729 1.00 92.06 201 GLN A N 1
ATOM 1597 C CA . GLN A 1 201 ? 3.474 0.074 -8.366 1.00 92.06 201 GLN A CA 1
ATOM 1598 C C . GLN A 1 201 ? 2.348 0.351 -7.381 1.00 92.06 201 GLN A C 1
ATOM 1600 O O . GLN A 1 201 ? 1.384 1.055 -7.692 1.00 92.06 201 GLN A O 1
ATOM 1605 N N . ILE A 1 202 ? 2.495 -0.196 -6.178 1.00 92.94 202 ILE A N 1
ATOM 1606 C CA . ILE A 1 202 ? 1.595 0.062 -5.059 1.00 92.94 202 ILE A CA 1
ATOM 1607 C C . ILE A 1 202 ? 2.343 0.940 -4.061 1.00 92.94 202 ILE A C 1
ATOM 1609 O O . ILE A 1 202 ? 3.290 0.500 -3.410 1.00 92.94 202 ILE A O 1
ATOM 1613 N N . LEU A 1 203 ? 1.907 2.190 -3.950 1.00 93.38 203 LEU A N 1
ATOM 1614 C CA . LEU A 1 203 ? 2.402 3.129 -2.952 1.00 93.38 203 LEU A CA 1
ATOM 1615 C C . LEU A 1 203 ? 1.499 2.985 -1.728 1.00 93.38 203 LEU A C 1
ATOM 1617 O O . LEU A 1 203 ? 0.302 3.250 -1.817 1.00 93.38 203 LEU A O 1
ATOM 1621 N N . ALA A 1 204 ? 2.035 2.492 -0.613 1.00 94.50 204 ALA A N 1
ATOM 1622 C CA . ALA A 1 204 ? 1.245 2.173 0.572 1.00 94.50 204 ALA A CA 1
ATOM 1623 C C . ALA A 1 204 ? 1.576 3.103 1.741 1.00 94.50 204 ALA A C 1
ATOM 1625 O O . ALA A 1 204 ? 2.736 3.245 2.104 1.00 94.50 204 ALA A O 1
ATOM 1626 N N . ILE A 1 205 ? 0.570 3.668 2.401 1.00 95.81 205 ILE A N 1
ATOM 1627 C CA . ILE A 1 205 ? 0.729 4.347 3.693 1.00 95.81 205 ILE A CA 1
ATOM 1628 C C . ILE A 1 205 ? 0.217 3.388 4.763 1.00 95.81 205 ILE A C 1
ATOM 1630 O O . ILE A 1 205 ? -0.954 2.992 4.729 1.00 95.81 205 ILE A O 1
ATOM 1634 N N . ARG A 1 206 ? 1.099 2.975 5.682 1.00 95.75 206 ARG A N 1
ATOM 1635 C CA . ARG A 1 206 ? 0.802 1.937 6.675 1.00 95.75 206 ARG A CA 1
ATOM 1636 C C . ARG A 1 206 ? 0.968 2.443 8.095 1.00 95.75 206 ARG A C 1
ATOM 1638 O O . ARG A 1 206 ? 1.998 2.983 8.483 1.00 95.75 206 ARG A O 1
ATOM 1645 N N . PHE A 1 207 ? -0.121 2.275 8.819 1.00 95.94 207 PHE A N 1
ATOM 1646 C CA . PHE A 1 207 ? -0.460 2.788 10.129 1.00 95.94 207 PHE A CA 1
ATOM 1647 C C . PHE A 1 207 ? -0.794 1.850 11.278 1.00 95.94 207 PHE A C 1
ATOM 1649 O O . PHE A 1 207 ? -1.719 1.061 11.101 1.00 95.94 207 PHE A O 1
ATOM 1656 N N . ARG A 1 208 ? -0.224 1.960 12.479 1.00 94.12 208 ARG A N 1
ATOM 1657 C CA . ARG A 1 208 ? -0.814 1.288 13.656 1.00 94.12 208 ARG A CA 1
ATOM 1658 C C . ARG A 1 208 ? -0.797 2.156 14.904 1.00 94.12 208 ARG A C 1
ATOM 1660 O O . ARG A 1 208 ? -0.147 3.187 14.943 1.00 94.12 208 ARG A O 1
ATOM 1667 N N . HIS A 1 209 ? -1.511 1.726 15.939 1.00 94.69 209 HIS A N 1
ATOM 1668 C CA . HIS A 1 209 ? -1.337 2.298 17.271 1.00 94.69 209 HIS A CA 1
ATOM 1669 C C . HIS A 1 209 ? -0.128 1.644 17.950 1.00 94.69 209 HIS A C 1
ATOM 1671 O O . HIS A 1 209 ? -0.005 0.419 17.924 1.00 94.69 209 HIS A O 1
ATOM 1677 N N . HIS A 1 210 ? 0.736 2.438 18.580 1.00 90.62 210 HIS A N 1
ATOM 1678 C CA . HIS A 1 210 ? 1.936 1.946 19.260 1.00 90.62 210 HIS A CA 1
ATOM 1679 C C . HIS A 1 210 ? 1.589 1.073 20.482 1.00 90.62 210 HIS A C 1
ATOM 1681 O O . HIS A 1 210 ? 2.075 -0.048 20.630 1.00 90.62 210 HIS A O 1
ATOM 1687 N N . SER A 1 211 ? 0.704 1.569 21.356 1.00 87.88 211 SER A N 1
ATOM 1688 C CA . SER A 1 211 ? 0.367 0.910 22.627 1.00 87.88 211 SER A CA 1
ATOM 1689 C C . SER A 1 211 ? -0.924 0.068 22.629 1.00 87.88 211 SER A C 1
ATOM 1691 O O . SER A 1 211 ? -0.972 -0.948 23.325 1.00 87.88 211 SER A O 1
ATOM 1693 N N . GLU A 1 212 ? -1.963 0.433 21.869 1.00 87.50 212 GLU A N 1
ATOM 1694 C CA . GLU A 1 212 ? -3.261 -0.254 21.889 1.00 87.50 212 GLU A CA 1
ATOM 1695 C C . GLU A 1 212 ? -3.309 -1.462 20.946 1.00 87.50 212 GLU A C 1
ATOM 1697 O O . GLU A 1 212 ? -3.140 -1.349 19.732 1.00 87.50 212 GLU A O 1
ATOM 1702 N N . THR A 1 213 ? -3.582 -2.639 21.511 1.00 85.44 213 THR A N 1
ATOM 1703 C CA . THR A 1 213 ? -3.683 -3.894 20.750 1.00 85.44 213 THR A CA 1
ATOM 1704 C C . THR A 1 213 ? -5.016 -3.990 20.004 1.00 85.44 213 THR A C 1
ATOM 1706 O O . THR A 1 213 ? -5.965 -3.261 20.286 1.00 85.44 213 THR A O 1
ATOM 1709 N N . ARG A 1 214 ? -5.154 -4.965 19.100 1.00 81.62 214 ARG A N 1
ATOM 1710 C CA . ARG A 1 214 ? -6.383 -5.237 18.331 1.00 81.62 214 ARG A CA 1
ATOM 1711 C C . ARG A 1 214 ? -7.627 -5.454 19.205 1.00 81.62 214 ARG A C 1
ATOM 1713 O O . ARG A 1 214 ? -8.749 -5.232 18.755 1.00 81.62 214 ARG A O 1
ATOM 1720 N N . ASN A 1 215 ? -7.449 -5.914 20.444 1.00 80.12 215 ASN A N 1
ATOM 1721 C CA . ASN A 1 215 ? -8.554 -6.090 21.390 1.00 80.12 215 ASN A CA 1
ATOM 1722 C C . ASN A 1 215 ? -9.016 -4.758 22.002 1.00 80.12 215 ASN A C 1
ATOM 1724 O O . ASN A 1 215 ? -10.135 -4.674 22.501 1.00 80.12 215 ASN A O 1
ATOM 1728 N N . GLN A 1 216 ? -8.176 -3.726 21.953 1.00 86.19 216 GLN A N 1
ATOM 1729 C CA . GLN A 1 216 ? -8.436 -2.397 22.504 1.00 86.19 216 GLN A CA 1
ATOM 1730 C C . GLN A 1 216 ? -8.833 -1.394 21.424 1.00 86.19 216 GLN A C 1
ATOM 1732 O O . GLN A 1 216 ? -9.707 -0.567 21.677 1.00 86.19 216 GLN A O 1
ATOM 1737 N N . LEU A 1 217 ? -8.240 -1.489 20.231 1.00 90.94 217 LEU A N 1
ATOM 1738 C CA . LEU A 1 217 ? -8.492 -0.578 19.125 1.00 90.94 217 LEU A CA 1
ATOM 1739 C C . LEU A 1 217 ? -8.501 -1.300 17.774 1.00 90.94 217 LEU A C 1
ATOM 1741 O O . LEU A 1 217 ? -7.633 -2.123 17.476 1.00 90.94 217 LEU A O 1
ATOM 1745 N N . ILE A 1 218 ? -9.482 -0.952 16.942 1.00 91.38 218 ILE A N 1
ATOM 1746 C CA . ILE A 1 218 ? -9.588 -1.369 15.545 1.00 91.38 218 ILE A CA 1
ATOM 1747 C C . ILE A 1 218 ? -9.744 -0.123 14.674 1.00 91.38 218 ILE A C 1
ATOM 1749 O O . ILE A 1 218 ? -10.633 0.695 14.913 1.00 91.38 218 ILE A O 1
ATOM 1753 N N . TYR A 1 219 ? -8.908 -0.016 13.644 1.00 94.00 219 TYR A N 1
ATOM 1754 C CA . TYR A 1 219 ? -9.082 0.967 12.577 1.00 94.00 219 TYR A CA 1
ATOM 1755 C C . TYR A 1 219 ? -10.036 0.430 11.516 1.00 94.00 219 TYR A C 1
ATOM 1757 O O . TYR A 1 219 ? -9.956 -0.744 11.150 1.00 94.00 219 TYR A O 1
ATOM 1765 N N . ILE A 1 220 ? -10.923 1.277 11.003 1.00 91.62 220 ILE A N 1
ATOM 1766 C CA . ILE A 1 220 ? -11.832 0.946 9.899 1.00 91.62 220 ILE A CA 1
ATOM 1767 C C . ILE A 1 220 ? -11.807 2.103 8.896 1.00 91.62 220 ILE A C 1
ATOM 1769 O O . ILE A 1 220 ? -11.796 3.252 9.333 1.00 91.62 220 ILE A O 1
ATOM 1773 N N . PRO A 1 221 ? -11.801 1.845 7.577 1.00 91.06 221 PRO A N 1
ATOM 1774 C CA . PRO A 1 221 ? -11.961 2.905 6.590 1.00 91.06 221 PRO A CA 1
ATOM 1775 C C . PRO A 1 221 ? -13.230 3.720 6.840 1.00 91.06 221 PRO A C 1
ATOM 1777 O O . PRO A 1 221 ? -14.309 3.164 7.052 1.00 91.06 221 PRO A O 1
ATOM 1780 N N . ASP A 1 222 ? -13.096 5.040 6.827 1.00 90.12 222 ASP A N 1
ATOM 1781 C CA . ASP A 1 222 ? -14.234 5.938 6.863 1.00 90.12 222 ASP A CA 1
ATOM 1782 C C . ASP A 1 222 ? -14.930 5.936 5.498 1.00 90.12 222 ASP A C 1
ATOM 1784 O O . ASP A 1 222 ? -14.293 6.050 4.453 1.00 90.12 222 ASP A O 1
ATOM 1788 N N . PHE A 1 223 ? -16.250 5.785 5.519 1.00 81.44 223 PHE A N 1
ATOM 1789 C CA . PHE A 1 223 ? -17.091 5.807 4.325 1.00 81.44 223 PHE A CA 1
ATOM 1790 C C . PHE A 1 223 ? -17.582 7.222 3.984 1.00 81.44 223 PHE A C 1
ATOM 1792 O O . PHE A 1 223 ? -18.254 7.403 2.969 1.00 81.44 223 PHE A O 1
ATOM 1799 N N . ALA A 1 224 ? -17.294 8.213 4.837 1.00 81.12 224 ALA A N 1
ATOM 1800 C CA . ALA A 1 224 ? -17.591 9.615 4.567 1.00 81.12 224 ALA A CA 1
ATOM 1801 C C . ALA A 1 224 ? -16.778 10.129 3.369 1.00 81.12 224 ALA A C 1
ATOM 1803 O O . ALA A 1 224 ? -15.609 9.779 3.194 1.00 81.12 224 ALA A O 1
ATOM 1804 N N . SER A 1 225 ? -17.395 10.978 2.545 1.00 78.12 225 SER A N 1
ATOM 1805 C CA . SER A 1 225 ? -16.689 11.582 1.410 1.00 78.12 225 SER A CA 1
ATOM 1806 C C . SER A 1 225 ? -15.623 12.562 1.917 1.00 78.12 225 SER A C 1
ATOM 1808 O O . SER A 1 225 ? -15.926 13.341 2.826 1.00 78.12 225 SER A O 1
ATOM 1810 N N . PRO A 1 226 ? -14.425 12.635 1.302 1.00 81.12 226 PRO A N 1
ATOM 1811 C CA . PRO A 1 226 ? -13.442 13.672 1.621 1.00 81.12 226 PRO A CA 1
ATOM 1812 C C . PRO A 1 226 ? -14.045 15.079 1.590 1.00 81.12 226 PRO A C 1
ATOM 1814 O O . PRO A 1 226 ? -13.761 15.888 2.465 1.00 81.12 226 PRO A O 1
ATOM 1817 N N . SER A 1 227 ? -14.963 15.345 0.656 1.00 78.44 227 SER A N 1
ATOM 1818 C CA . SER A 1 227 ? -15.646 16.635 0.540 1.00 78.44 227 SER A CA 1
ATOM 1819 C C . SER A 1 227 ? -16.543 16.981 1.737 1.00 78.44 227 SER A C 1
ATOM 1821 O O . SER A 1 227 ? -16.764 18.156 2.022 1.00 78.44 227 SER A O 1
ATOM 1823 N N . GLU A 1 228 ? -17.095 15.972 2.423 1.00 80.88 228 GLU A N 1
ATOM 1824 C CA . GLU A 1 228 ? -17.904 16.158 3.638 1.00 80.88 228 GLU A CA 1
ATOM 1825 C C . GLU A 1 228 ? -17.013 16.522 4.841 1.00 80.88 228 GLU A C 1
ATOM 1827 O O . GLU A 1 228 ? -17.446 17.271 5.712 1.00 80.88 228 GLU A O 1
ATOM 1832 N N . ILE A 1 229 ? -15.766 16.035 4.871 1.00 82.50 229 ILE A N 1
ATOM 1833 C CA . ILE A 1 229 ? -14.832 16.208 5.996 1.00 82.50 229 ILE A CA 1
ATOM 1834 C C . ILE A 1 229 ? -13.920 17.431 5.816 1.00 82.50 229 ILE A C 1
ATOM 1836 O O . ILE A 1 229 ? -13.743 18.225 6.741 1.00 82.50 229 ILE A O 1
ATOM 1840 N N . LEU A 1 230 ? -13.345 17.595 4.625 1.00 80.62 230 LEU A N 1
ATOM 1841 C CA . LEU A 1 230 ? -12.337 18.610 4.302 1.00 80.62 230 LEU A CA 1
ATOM 1842 C C . LEU A 1 230 ? -12.939 19.861 3.638 1.00 80.62 230 LEU A C 1
ATOM 1844 O O . LEU A 1 230 ? -12.323 20.923 3.660 1.00 80.62 230 LEU A O 1
ATOM 1848 N N . GLY A 1 231 ? -14.162 19.769 3.103 1.00 78.31 231 GLY A N 1
ATOM 1849 C CA . GLY A 1 231 ? -14.856 20.859 2.410 1.00 78.31 231 GLY A CA 1
ATOM 1850 C C . GLY A 1 231 ? -14.967 20.653 0.895 1.00 78.31 231 GLY A C 1
ATOM 1851 O O . GLY A 1 231 ? -14.405 19.720 0.330 1.00 78.31 231 GLY A O 1
ATOM 1852 N N . LYS A 1 232 ? -15.723 21.531 0.219 1.00 65.81 232 LYS A N 1
ATOM 1853 C CA . LYS A 1 232 ? -16.116 21.372 -1.199 1.00 65.81 232 LYS A CA 1
ATOM 1854 C C . LYS A 1 232 ? -14.944 21.298 -2.189 1.00 65.81 232 LYS A C 1
ATOM 1856 O O . LYS A 1 232 ? -15.124 20.727 -3.261 1.00 65.81 232 LYS A O 1
ATOM 1861 N N . ASP A 1 233 ? -13.782 21.831 -1.824 1.00 64.75 233 ASP A N 1
ATOM 1862 C CA . ASP A 1 233 ? -12.599 21.881 -2.690 1.00 64.75 233 ASP A CA 1
ATOM 1863 C C . ASP A 1 233 ? -11.786 20.572 -2.670 1.00 64.75 233 ASP A C 1
ATOM 1865 O O . ASP A 1 233 ? -10.996 20.323 -3.581 1.00 64.75 233 ASP A O 1
ATOM 1869 N N . ALA A 1 234 ? -12.034 19.685 -1.695 1.00 62.56 234 ALA A N 1
ATOM 1870 C CA . ALA A 1 234 ? -11.483 18.330 -1.652 1.00 62.56 234 ALA A CA 1
ATOM 1871 C C . ALA A 1 234 ? -12.259 17.416 -2.620 1.00 62.56 234 ALA A C 1
ATOM 1873 O O . ALA A 1 234 ? -13.108 16.607 -2.231 1.00 62.56 234 ALA A O 1
ATOM 1874 N N . GLY A 1 235 ? -12.033 17.619 -3.918 1.00 56.72 235 GLY A N 1
ATOM 1875 C CA . GLY A 1 235 ? -12.680 16.867 -4.991 1.00 56.72 235 GLY A CA 1
ATOM 1876 C C . GLY A 1 235 ? -12.274 15.386 -5.044 1.00 56.72 235 GLY A C 1
ATOM 1877 O O . GLY A 1 235 ? -11.254 14.966 -4.510 1.00 56.72 235 GLY A O 1
ATOM 1878 N N . VAL A 1 236 ? -13.065 14.586 -5.767 1.00 54.59 236 VAL A N 1
ATOM 1879 C CA . VAL A 1 236 ? -12.883 13.128 -5.986 1.00 54.59 236 VAL A CA 1
ATOM 1880 C C . VAL A 1 236 ? -11.770 12.822 -7.012 1.00 54.59 236 VAL A C 1
ATOM 1882 O O . VAL A 1 236 ? -11.660 11.707 -7.519 1.00 54.59 236 VAL A O 1
ATOM 1885 N N . SER A 1 237 ? -10.948 13.808 -7.381 1.00 61.41 237 SER A N 1
ATOM 1886 C CA . SER A 1 237 ? -9.909 13.583 -8.384 1.00 61.41 237 SER A CA 1
ATOM 1887 C C . SER A 1 237 ? -8.797 12.733 -7.788 1.00 61.41 237 SER A C 1
ATOM 1889 O O . SER A 1 237 ? -8.264 13.046 -6.727 1.00 61.41 237 SER A O 1
ATOM 1891 N N . LEU A 1 238 ? -8.423 11.667 -8.496 1.00 68.94 238 LEU A N 1
ATOM 1892 C CA . LEU A 1 238 ? -7.189 10.964 -8.184 1.00 68.94 238 LEU A CA 1
ATOM 1893 C C . LEU A 1 238 ? -6.027 11.963 -8.323 1.00 68.94 238 LEU A C 1
ATOM 1895 O O . LEU A 1 238 ? -6.010 12.728 -9.295 1.00 68.94 238 LEU A O 1
ATOM 1899 N N . PRO A 1 239 ? -5.083 11.972 -7.376 1.00 68.56 239 PRO A N 1
ATOM 1900 C CA . PRO A 1 239 ? -3.975 12.909 -7.401 1.00 68.56 239 PRO A CA 1
ATOM 1901 C C . PRO A 1 239 ? -3.099 12.659 -8.623 1.00 68.56 239 PRO A C 1
ATOM 1903 O O . PRO A 1 239 ? -2.895 11.512 -9.048 1.00 68.56 239 PRO A O 1
ATOM 1906 N N . ASP A 1 240 ? -2.595 13.756 -9.178 1.00 68.94 240 ASP A N 1
ATOM 1907 C CA . ASP A 1 240 ? -1.602 13.726 -10.238 1.00 68.94 240 ASP A CA 1
ATOM 1908 C C . ASP A 1 240 ? -0.252 13.317 -9.632 1.00 68.94 240 ASP A C 1
ATOM 1910 O O . ASP A 1 240 ? 0.258 13.968 -8.720 1.00 68.94 240 ASP A O 1
ATOM 1914 N N . LEU A 1 241 ? 0.310 12.208 -10.115 1.00 71.06 241 LEU A N 1
ATOM 1915 C CA . LEU A 1 241 ? 1.617 11.692 -9.687 1.00 71.06 241 LEU A CA 1
ATOM 1916 C C . LEU A 1 241 ? 2.741 12.213 -10.602 1.00 71.06 241 LEU A C 1
ATOM 1918 O O . LEU A 1 241 ? 3.846 11.664 -10.625 1.00 71.06 241 LEU A O 1
ATOM 1922 N N . GLY A 1 242 ? 2.452 13.255 -11.386 1.00 72.62 242 GLY A N 1
ATOM 1923 C CA . GLY A 1 242 ? 3.364 13.858 -12.341 1.00 72.62 242 GLY A CA 1
ATOM 1924 C C . GLY A 1 242 ? 3.371 13.140 -13.691 1.00 72.62 242 GLY A C 1
ATOM 1925 O O . GLY A 1 242 ? 2.478 12.379 -14.048 1.00 72.62 242 GLY A O 1
ATOM 1926 N N . ARG A 1 243 ? 4.412 13.397 -14.492 1.00 72.38 243 ARG A N 1
ATOM 1927 C CA . ARG A 1 243 ? 4.489 12.889 -15.876 1.00 72.38 243 ARG A CA 1
ATOM 1928 C C . ARG A 1 243 ? 4.762 11.388 -15.965 1.00 72.38 243 ARG A C 1
ATOM 1930 O O . ARG A 1 243 ? 4.317 10.752 -16.914 1.00 72.38 243 ARG A O 1
ATOM 1937 N N . GLU A 1 244 ? 5.500 10.838 -15.006 1.00 78.12 244 GLU A N 1
ATOM 1938 C CA . GLU A 1 244 ? 5.995 9.456 -15.064 1.00 78.12 244 GLU A CA 1
ATOM 1939 C C . GLU A 1 244 ? 4.975 8.427 -14.576 1.00 78.12 244 GLU A C 1
ATOM 1941 O O . GLU A 1 244 ? 5.003 7.272 -15.004 1.00 78.12 244 GLU A O 1
ATOM 1946 N N . TRP A 1 245 ? 4.061 8.836 -13.697 1.00 84.06 245 TRP A N 1
ATOM 1947 C CA . TRP A 1 245 ? 3.140 7.948 -13.002 1.00 84.06 245 TRP A CA 1
ATOM 1948 C C . TRP A 1 245 ? 1.711 8.435 -13.162 1.00 84.06 245 TRP A C 1
ATOM 1950 O O . TRP A 1 245 ? 1.420 9.621 -13.068 1.00 84.06 245 TRP A O 1
ATOM 1960 N N . LYS A 1 246 ? 0.791 7.498 -13.370 1.00 86.12 246 LYS A N 1
ATOM 1961 C CA . LYS A 1 246 ? -0.640 7.771 -13.424 1.00 86.12 246 LYS A CA 1
ATOM 1962 C C . LYS A 1 246 ? -1.360 6.947 -12.373 1.00 86.12 246 LYS A C 1
ATOM 1964 O O . LYS A 1 246 ? -1.269 5.718 -12.381 1.00 86.12 246 LYS A O 1
ATOM 1969 N N . THR A 1 247 ? -2.114 7.606 -11.501 1.00 86.06 247 THR A N 1
ATOM 1970 C CA . THR A 1 247 ? -2.964 6.915 -10.529 1.00 86.06 247 THR A CA 1
ATOM 1971 C C . THR A 1 247 ? -4.067 6.152 -11.256 1.00 86.06 247 THR A C 1
ATOM 1973 O O . THR A 1 247 ? -4.754 6.688 -12.125 1.00 86.06 247 THR A O 1
ATOM 1976 N N . THR A 1 248 ? -4.230 4.882 -10.904 1.00 85.12 248 THR A N 1
ATOM 1977 C CA . THR A 1 248 ? -5.257 3.985 -11.456 1.00 85.12 248 THR A CA 1
ATOM 1978 C C . THR A 1 248 ? -6.339 3.651 -10.441 1.00 85.12 248 THR A C 1
ATOM 1980 O O . THR A 1 248 ? -7.472 3.384 -10.828 1.00 85.12 248 THR A O 1
ATOM 1983 N N . GLY A 1 249 ? -6.014 3.701 -9.150 1.00 84.75 249 GLY A N 1
ATOM 1984 C CA . GLY A 1 249 ? -6.964 3.419 -8.090 1.00 84.75 249 GLY A CA 1
ATOM 1985 C C . GLY A 1 249 ? -6.410 3.761 -6.719 1.00 84.75 249 GLY A C 1
ATOM 1986 O O . GLY A 1 249 ? -5.200 3.899 -6.530 1.00 84.75 249 GLY A O 1
ATOM 1987 N N . PHE A 1 250 ? -7.328 3.882 -5.770 1.00 86.38 250 PHE A N 1
ATOM 1988 C CA . PHE A 1 250 ? -7.035 4.114 -4.369 1.00 86.38 250 PHE A CA 1
ATOM 1989 C C . PHE A 1 250 ? -7.928 3.204 -3.533 1.00 86.38 250 PHE A C 1
ATOM 1991 O O . PHE A 1 250 ? -9.124 3.094 -3.807 1.00 86.38 250 PHE A O 1
ATOM 1998 N N . SER A 1 251 ? -7.346 2.506 -2.563 1.00 88.00 251 SER A N 1
ATOM 1999 C CA . SER A 1 251 ? -8.080 1.557 -1.731 1.00 88.00 251 SER A CA 1
ATOM 2000 C C . SER A 1 251 ? -7.635 1.619 -0.279 1.00 88.00 251 SER A C 1
ATOM 2002 O O . SER A 1 251 ? -6.474 1.896 0.024 1.00 88.00 251 SER A O 1
ATOM 2004 N N . PHE A 1 252 ? -8.577 1.338 0.615 1.00 89.19 252 PHE A N 1
ATOM 2005 C CA . PHE A 1 252 ? -8.350 1.278 2.050 1.00 89.19 252 PHE A CA 1
ATOM 2006 C C . PHE A 1 252 ? -8.732 -0.092 2.567 1.00 89.19 252 PHE A C 1
ATOM 2008 O O . PHE A 1 252 ? -9.799 -0.614 2.234 1.00 89.19 252 PHE A O 1
ATOM 2015 N N . HIS A 1 253 ? -7.895 -0.654 3.427 1.00 85.94 253 HIS A N 1
ATOM 2016 C CA . HIS A 1 253 ? -8.245 -1.869 4.137 1.00 85.94 253 HIS A CA 1
ATOM 2017 C C . HIS A 1 253 ? -7.566 -1.925 5.503 1.00 85.94 253 HIS A C 1
ATOM 2019 O O . HIS A 1 253 ? -6.543 -1.289 5.757 1.00 85.94 253 HIS A O 1
ATOM 2025 N N . THR A 1 254 ? -8.161 -2.716 6.388 1.00 83.25 254 THR A N 1
ATOM 2026 C CA . THR A 1 254 ? -7.607 -3.004 7.709 1.00 83.25 254 THR A CA 1
ATOM 2027 C C . THR A 1 254 ? -6.954 -4.374 7.684 1.00 83.25 254 THR A C 1
ATOM 2029 O O . THR A 1 254 ? -7.549 -5.335 7.197 1.00 83.25 254 THR A O 1
ATOM 2032 N N . ASP A 1 255 ? -5.766 -4.470 8.265 1.00 80.25 255 ASP A N 1
ATOM 2033 C CA . ASP A 1 255 ? -5.025 -5.713 8.441 1.00 80.25 255 ASP A CA 1
ATOM 2034 C C . ASP A 1 255 ? -4.678 -5.947 9.924 1.00 80.25 255 ASP A C 1
ATOM 2036 O O . ASP A 1 255 ? -4.899 -5.093 10.792 1.00 80.25 255 ASP A O 1
ATOM 2040 N N . VAL A 1 256 ? -4.171 -7.137 10.237 1.00 78.38 256 VAL A N 1
ATOM 2041 C CA . VAL A 1 256 ? -3.765 -7.547 11.579 1.00 78.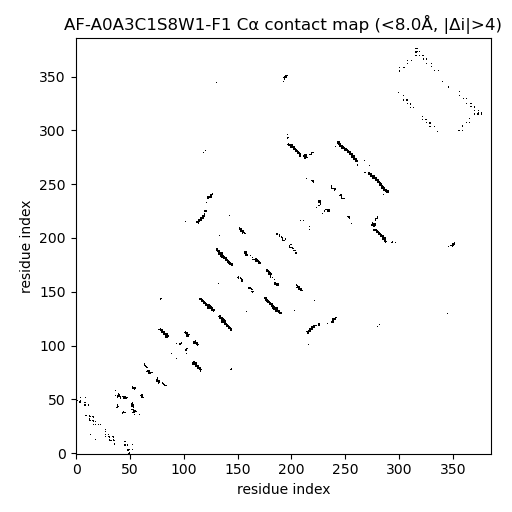38 256 VAL A CA 1
ATOM 2042 C C . VAL A 1 256 ? -2.312 -7.984 11.558 1.00 78.38 256 VAL A C 1
ATOM 2044 O O . VAL A 1 256 ? -1.978 -9.025 10.999 1.00 78.38 256 VAL A O 1
ATOM 2047 N N . ILE A 1 257 ? -1.465 -7.237 12.260 1.00 76.38 257 ILE A N 1
ATOM 2048 C CA . ILE A 1 257 ? -0.062 -7.607 12.444 1.00 76.38 257 ILE A CA 1
ATOM 2049 C C . ILE A 1 257 ? 0.118 -8.291 13.791 1.00 76.38 257 ILE A C 1
ATOM 2051 O O . ILE A 1 257 ? -0.387 -7.820 14.809 1.00 76.38 257 ILE A O 1
ATOM 2055 N N . SER A 1 258 ? 0.868 -9.390 13.795 1.00 72.38 258 SER A N 1
ATOM 2056 C CA . SER A 1 258 ? 1.314 -10.075 15.004 1.00 72.38 258 SER A CA 1
ATOM 2057 C C . SER A 1 258 ? 2.761 -9.716 15.328 1.00 72.38 258 SER A C 1
ATOM 2059 O O . SER A 1 258 ? 3.654 -10.007 14.535 1.00 72.38 258 SER A O 1
ATOM 2061 N N . ASN A 1 259 ? 3.001 -9.171 16.517 1.00 68.69 259 ASN A N 1
ATOM 2062 C CA . ASN A 1 259 ? 4.341 -9.072 17.088 1.00 68.69 259 ASN A CA 1
ATOM 2063 C C . ASN A 1 259 ? 4.530 -10.212 18.093 1.00 68.69 259 ASN A C 1
ATOM 2065 O O . ASN A 1 259 ? 3.702 -10.388 18.988 1.00 68.69 259 ASN A O 1
ATOM 2069 N N . VAL A 1 260 ? 5.629 -10.957 17.983 1.00 65.75 260 VAL A N 1
ATOM 2070 C CA . VAL A 1 260 ? 6.018 -11.926 19.014 1.00 65.75 260 VAL A CA 1
ATOM 2071 C C . VAL A 1 260 ? 6.795 -11.166 20.082 1.00 65.75 260 VAL A C 1
ATOM 2073 O O . VAL A 1 260 ? 7.907 -10.706 19.831 1.00 65.75 260 VAL A O 1
ATOM 2076 N N . SER A 1 261 ? 6.209 -10.978 21.261 1.00 62.16 261 SER A N 1
ATOM 2077 C CA . SER A 1 261 ? 6.893 -10.308 22.369 1.00 62.16 261 SER A CA 1
ATOM 2078 C C . SER A 1 261 ? 6.379 -10.795 23.711 1.00 62.16 261 SER A C 1
ATOM 2080 O O . SER A 1 261 ? 5.177 -10.902 23.943 1.00 62.16 261 SER A O 1
ATOM 2082 N N . THR A 1 262 ? 7.304 -11.045 24.634 1.00 59.09 262 THR A N 1
ATOM 2083 C CA . THR A 1 262 ? 6.980 -11.400 26.019 1.00 59.09 262 THR A CA 1
ATOM 2084 C C . THR A 1 262 ? 6.656 -10.173 26.875 1.00 59.09 262 THR A C 1
ATOM 2086 O O . THR A 1 262 ? 6.182 -10.339 27.998 1.00 59.09 262 THR A O 1
ATOM 2089 N N . LEU A 1 263 ? 6.906 -8.951 26.368 1.00 63.03 263 LEU A N 1
ATOM 2090 C CA . LEU A 1 263 ? 6.808 -7.667 27.088 1.00 63.03 263 LEU A CA 1
ATOM 2091 C C . LEU A 1 263 ? 7.459 -7.686 28.488 1.00 63.03 263 LEU A C 1
ATOM 2093 O O . LEU A 1 263 ? 7.033 -6.966 29.387 1.00 63.03 263 LEU A O 1
ATOM 2097 N N . GLY A 1 264 ? 8.461 -8.546 28.702 1.00 57.62 264 GLY A N 1
ATOM 2098 C CA . GLY A 1 264 ? 9.112 -8.718 30.004 1.00 57.62 264 GLY A CA 1
ATOM 2099 C C . GLY A 1 264 ? 8.287 -9.473 31.056 1.00 57.62 264 GLY A C 1
ATOM 2100 O O . GLY A 1 264 ? 8.686 -9.516 32.215 1.00 57.62 264 GLY A O 1
ATOM 2101 N N . SER A 1 265 ? 7.156 -10.088 30.692 1.00 59.03 265 SER A N 1
ATOM 2102 C CA . SER A 1 265 ? 6.348 -10.895 31.613 1.00 59.03 265 SER A CA 1
ATOM 2103 C C . SER A 1 265 ? 6.900 -12.324 31.730 1.00 59.03 265 SER A C 1
ATOM 2105 O O . SER A 1 265 ? 6.910 -13.055 30.731 1.00 59.03 265 SER A O 1
ATOM 2107 N N . PRO A 1 266 ? 7.258 -12.789 32.947 1.00 65.50 266 PRO A N 1
ATOM 2108 C CA . PRO A 1 266 ? 7.772 -14.144 33.163 1.00 65.50 266 PRO A CA 1
ATOM 2109 C C . PRO A 1 266 ? 6.811 -15.256 32.726 1.00 65.50 266 PRO A C 1
ATOM 2111 O O . PRO A 1 266 ? 7.237 -16.361 32.398 1.00 65.50 266 PRO A O 1
ATOM 2114 N N . LYS A 1 267 ? 5.503 -14.964 32.666 1.00 59.38 267 LYS A N 1
ATOM 2115 C CA . LYS A 1 267 ? 4.466 -15.914 32.228 1.00 59.38 267 LYS A CA 1
ATOM 2116 C C . LYS A 1 267 ? 4.588 -16.311 30.752 1.00 59.38 267 LYS A C 1
ATOM 2118 O O . LYS A 1 267 ? 4.067 -17.355 30.369 1.00 59.38 267 LYS A O 1
ATOM 2123 N N . PHE A 1 268 ? 5.265 -15.499 29.939 1.00 61.72 268 PHE A N 1
ATOM 2124 C CA . PHE A 1 268 ? 5.409 -15.710 28.497 1.00 61.72 268 PHE A CA 1
ATOM 2125 C C . PHE A 1 268 ? 6.827 -16.133 28.085 1.00 61.72 268 PHE A C 1
ATOM 2127 O O . PHE A 1 268 ? 7.101 -16.264 26.901 1.00 61.72 268 PHE A O 1
ATOM 2134 N N . PHE A 1 269 ? 7.739 -16.402 29.027 1.00 65.50 269 PHE A N 1
ATOM 2135 C CA . PHE A 1 269 ? 9.100 -16.846 28.681 1.00 65.50 269 PHE A CA 1
ATOM 2136 C C . PHE A 1 269 ? 9.133 -18.216 27.991 1.00 65.50 269 PHE A C 1
ATOM 2138 O O . PHE A 1 269 ? 9.963 -18.434 27.116 1.00 65.50 269 PHE A O 1
ATOM 2145 N N . ASN A 1 270 ? 8.181 -19.098 28.313 1.00 60.59 270 ASN A N 1
ATOM 2146 C CA . ASN A 1 270 ? 8.095 -20.447 27.741 1.00 60.59 270 ASN A CA 1
ATOM 2147 C C . ASN A 1 270 ? 6.969 -20.605 26.700 1.00 60.59 270 ASN A C 1
ATOM 2149 O O . ASN A 1 270 ? 6.682 -21.724 26.278 1.00 60.59 270 ASN A O 1
ATOM 2153 N N . LYS A 1 271 ? 6.294 -19.513 26.306 1.00 60.84 271 LYS A N 1
ATOM 2154 C CA . LYS A 1 271 ? 5.240 -19.520 25.278 1.00 60.84 271 LYS A CA 1
ATOM 2155 C C . LYS A 1 271 ? 5.309 -18.240 24.440 1.00 60.84 271 LYS A C 1
ATOM 2157 O O . LYS A 1 271 ? 5.172 -17.167 25.025 1.00 60.84 271 LYS A O 1
ATOM 2162 N N . PRO A 1 272 ? 5.461 -18.320 23.104 1.00 57.91 272 PRO A N 1
ATOM 2163 C CA . PRO A 1 272 ? 5.435 -17.131 22.261 1.00 57.91 272 PRO A CA 1
ATOM 2164 C C . PRO A 1 272 ? 4.085 -16.429 22.429 1.00 57.91 272 PRO A C 1
ATOM 2166 O O . PRO A 1 272 ? 3.034 -17.007 22.156 1.00 57.91 272 PRO A O 1
ATOM 2169 N N . ASN A 1 273 ? 4.119 -15.196 22.930 1.00 65.88 273 ASN A N 1
ATOM 2170 C CA . ASN A 1 273 ? 2.931 -14.368 23.053 1.00 65.88 273 ASN A CA 1
ATOM 2171 C C . ASN A 1 273 ? 2.805 -13.505 21.795 1.00 65.88 273 ASN A C 1
ATOM 2173 O O . ASN A 1 273 ? 3.631 -12.620 21.552 1.00 65.88 273 ASN A O 1
ATOM 2177 N N . ASN A 1 274 ? 1.787 -13.798 20.988 1.00 67.38 274 ASN A N 1
ATOM 2178 C CA . ASN A 1 274 ? 1.500 -13.071 19.759 1.00 67.38 274 ASN A CA 1
ATOM 2179 C C . ASN A 1 274 ? 0.575 -11.901 20.079 1.00 67.38 274 ASN A C 1
ATOM 2181 O O . ASN A 1 274 ? -0.635 -12.066 20.233 1.00 67.38 274 ASN A O 1
ATOM 2185 N N . ILE A 1 275 ? 1.144 -10.704 20.151 1.00 72.62 275 ILE A N 1
ATOM 2186 C CA . ILE A 1 275 ? 0.382 -9.482 20.368 1.00 72.62 275 ILE A CA 1
ATOM 2187 C C . ILE A 1 275 ? -0.105 -8.991 19.015 1.00 72.62 275 ILE A C 1
ATOM 2189 O O . ILE A 1 275 ? 0.686 -8.656 18.133 1.00 72.62 275 ILE A O 1
ATOM 2193 N N . LEU A 1 276 ? -1.423 -8.970 18.853 1.00 79.06 276 LEU A N 1
ATOM 2194 C CA . LEU A 1 276 ? -2.067 -8.536 17.623 1.00 79.06 276 LEU A CA 1
ATOM 2195 C C . LEU A 1 276 ? -2.343 -7.035 17.679 1.00 79.06 276 LEU A C 1
ATOM 2197 O O . LEU A 1 276 ? -2.943 -6.560 18.642 1.00 79.06 276 LEU A O 1
ATOM 2201 N N . TYR A 1 277 ? -1.990 -6.315 16.623 1.00 84.31 277 TYR A N 1
ATOM 2202 C CA . TYR A 1 277 ? -2.307 -4.902 16.424 1.00 84.31 277 TYR A CA 1
ATOM 2203 C C . TYR A 1 277 ? -3.192 -4.729 15.194 1.00 84.31 277 TYR A C 1
ATOM 2205 O O . TYR A 1 277 ? -3.057 -5.462 14.214 1.00 84.31 277 TYR A O 1
ATOM 2213 N N . SER A 1 278 ? -4.102 -3.755 15.248 1.00 89.69 278 SER A N 1
ATOM 2214 C CA . SER A 1 278 ? -4.831 -3.312 14.061 1.00 89.69 278 SER A CA 1
ATOM 2215 C C . SER A 1 278 ? -3.916 -2.412 13.235 1.00 89.69 278 SER A C 1
ATOM 2217 O O . SER A 1 278 ? -3.438 -1.402 13.754 1.00 89.69 278 SER A O 1
ATOM 2219 N N . GLN A 1 279 ? -3.702 -2.755 11.965 1.00 92.19 279 GLN A N 1
ATOM 2220 C CA . GLN A 1 279 ? -3.010 -1.899 11.006 1.00 92.19 279 GLN A CA 1
ATOM 2221 C C . GLN A 1 279 ? -4.009 -1.338 9.995 1.00 92.19 279 GLN A C 1
ATOM 2223 O O . GLN A 1 279 ? -4.850 -2.068 9.476 1.00 92.19 279 GLN A O 1
ATOM 2228 N N . PHE A 1 280 ? -3.910 -0.045 9.716 1.00 94.56 280 PHE A N 1
ATOM 2229 C CA . PHE A 1 280 ? -4.591 0.595 8.602 1.00 94.56 280 PHE A CA 1
ATOM 2230 C C . PHE A 1 280 ? -3.643 0.688 7.405 1.00 94.56 280 PHE A C 1
ATOM 2232 O O . PHE A 1 280 ? -2.494 1.110 7.558 1.00 94.56 280 PHE A O 1
ATOM 2239 N N . ASN A 1 281 ? -4.130 0.303 6.228 1.00 94.12 281 ASN A N 1
ATOM 2240 C CA . ASN A 1 281 ? -3.395 0.369 4.973 1.00 94.12 281 ASN A CA 1
ATOM 2241 C C . ASN A 1 281 ? -4.181 1.211 3.966 1.00 94.12 281 ASN A C 1
ATOM 2243 O O . ASN A 1 281 ? -5.322 0.883 3.628 1.00 94.12 281 ASN A O 1
ATOM 2247 N N . ALA A 1 282 ? -3.546 2.262 3.456 1.00 93.44 282 ALA A N 1
ATOM 2248 C CA . ALA A 1 282 ? -4.004 2.983 2.277 1.00 93.44 282 ALA A CA 1
ATOM 2249 C C . ALA A 1 282 ? -3.081 2.661 1.106 1.00 93.44 282 ALA A C 1
ATOM 2251 O O . ALA A 1 282 ? -1.882 2.913 1.186 1.00 93.44 282 ALA A O 1
ATOM 2252 N N . GLU A 1 283 ? -3.631 2.098 0.035 1.00 93.62 283 GLU A N 1
ATOM 2253 C CA . GLU A 1 283 ? -2.874 1.633 -1.124 1.00 93.62 283 GLU A CA 1
ATOM 2254 C C . GLU A 1 283 ? -3.263 2.410 -2.374 1.00 93.62 283 GLU A C 1
ATOM 2256 O O . GLU A 1 283 ? -4.420 2.405 -2.808 1.00 93.62 283 GLU A O 1
ATOM 2261 N N . ILE A 1 284 ? -2.266 3.063 -2.962 1.00 91.44 284 ILE A N 1
ATOM 2262 C CA . ILE A 1 284 ? -2.378 3.866 -4.173 1.00 91.44 284 ILE A CA 1
ATOM 2263 C C . ILE A 1 284 ? -1.764 3.062 -5.309 1.00 91.44 284 ILE A C 1
ATOM 2265 O O . ILE A 1 284 ? -0.560 2.811 -5.339 1.00 91.44 284 ILE A O 1
ATOM 2269 N N . SER A 1 285 ? -2.606 2.643 -6.248 1.00 92.06 285 SER A N 1
ATOM 2270 C CA . SER A 1 285 ? -2.169 1.911 -7.433 1.00 92.06 285 SER A CA 1
ATOM 2271 C C . SER A 1 285 ? -1.729 2.903 -8.503 1.00 92.06 285 SER A C 1
ATOM 2273 O O . SER A 1 285 ? -2.561 3.600 -9.091 1.00 92.06 285 SER A O 1
ATOM 2275 N N . ALA A 1 286 ? -0.433 2.956 -8.786 1.00 90.56 286 ALA A N 1
ATOM 2276 C CA . ALA A 1 286 ? 0.168 3.832 -9.782 1.00 90.56 286 ALA A CA 1
ATOM 2277 C C . ALA A 1 286 ? 0.673 3.011 -10.972 1.00 90.56 286 ALA A C 1
ATOM 2279 O O . ALA A 1 286 ? 1.396 2.037 -10.803 1.00 90.56 286 ALA A O 1
ATOM 2280 N N . LYS A 1 287 ? 0.321 3.398 -12.196 1.00 90.50 287 LYS A N 1
ATOM 2281 C CA . LYS A 1 287 ? 0.862 2.787 -13.413 1.00 90.50 287 LYS A CA 1
ATOM 2282 C C . LYS A 1 287 ? 1.882 3.718 -14.045 1.00 90.50 287 LYS A C 1
ATOM 2284 O O . LYS A 1 287 ? 1.620 4.917 -14.155 1.00 90.50 287 LYS A O 1
ATOM 2289 N N . ARG A 1 288 ? 3.010 3.175 -14.499 1.00 88.31 288 ARG A N 1
ATOM 2290 C CA . ARG A 1 288 ? 4.000 3.967 -15.223 1.00 88.31 288 ARG A CA 1
ATOM 2291 C C . ARG A 1 288 ? 3.419 4.448 -16.557 1.00 88.31 288 ARG A C 1
ATOM 2293 O O . ARG A 1 288 ? 2.837 3.664 -17.309 1.00 88.31 288 ARG A O 1
ATOM 2300 N N . ASN A 1 289 ? 3.556 5.740 -16.835 1.00 85.00 289 ASN A N 1
ATOM 2301 C CA . ASN A 1 289 ? 3.050 6.416 -18.030 1.00 85.00 289 ASN A CA 1
ATOM 2302 C C . ASN A 1 289 ? 4.152 7.232 -18.728 1.00 85.00 289 ASN A C 1
ATOM 2304 O O . ASN A 1 289 ? 3.920 8.340 -19.204 1.00 85.00 289 ASN A O 1
ATOM 2308 N N . ASP A 1 290 ? 5.362 6.680 -18.791 1.00 83.88 290 ASP A N 1
ATOM 2309 C CA . ASP A 1 290 ? 6.498 7.337 -19.430 1.00 83.88 290 ASP A CA 1
ATOM 2310 C C . ASP A 1 290 ? 6.795 6.718 -20.803 1.00 83.88 290 ASP A C 1
ATOM 2312 O O . ASP A 1 290 ? 7.505 5.719 -20.939 1.00 83.88 290 ASP A O 1
ATOM 2316 N N . ALA A 1 291 ? 6.241 7.332 -21.850 1.00 85.38 291 ALA A N 1
ATOM 2317 C CA . ALA A 1 291 ? 6.504 6.922 -23.226 1.00 85.38 291 ALA A CA 1
ATOM 2318 C C . ALA A 1 291 ? 7.981 7.107 -23.616 1.00 85.38 291 ALA A C 1
ATOM 2320 O O . ALA A 1 291 ? 8.514 6.307 -24.387 1.00 85.38 291 ALA A O 1
ATOM 2321 N N . ALA A 1 292 ? 8.658 8.124 -23.074 1.00 87.31 292 ALA A N 1
ATOM 2322 C CA . ALA A 1 292 ? 10.070 8.357 -23.350 1.00 87.31 292 ALA A CA 1
ATOM 2323 C C . ALA A 1 292 ? 10.931 7.242 -22.746 1.00 87.31 292 ALA A C 1
ATOM 2325 O O . ALA A 1 292 ? 11.866 6.777 -23.399 1.00 87.31 292 ALA A O 1
ATOM 2326 N N . LEU A 1 293 ? 10.575 6.744 -21.557 1.00 86.75 293 LEU A N 1
ATOM 2327 C CA . LEU A 1 293 ? 11.227 5.579 -20.964 1.00 86.75 293 LEU A CA 1
ATOM 2328 C C . LEU A 1 293 ? 11.053 4.328 -21.825 1.00 86.75 293 LEU A C 1
ATOM 2330 O O . LEU A 1 293 ? 12.029 3.625 -22.080 1.00 86.75 293 LEU A O 1
ATOM 2334 N N . VAL A 1 294 ? 9.837 4.067 -22.315 1.00 88.19 294 VAL A N 1
ATOM 2335 C CA . VAL A 1 294 ? 9.588 2.925 -23.209 1.00 88.19 294 VAL A CA 1
ATOM 2336 C C . VAL A 1 294 ? 10.471 3.025 -24.452 1.00 88.19 294 VAL A C 1
ATOM 2338 O O . VAL A 1 294 ? 11.145 2.059 -24.798 1.00 88.19 294 VAL A O 1
ATOM 2341 N N . VAL A 1 295 ? 10.551 4.196 -25.090 1.00 89.81 295 VAL A N 1
ATOM 2342 C CA . VAL A 1 295 ? 11.431 4.413 -26.251 1.00 89.81 295 VAL A CA 1
ATOM 2343 C C . VAL A 1 295 ? 12.908 4.235 -25.882 1.00 89.81 295 VAL A C 1
ATOM 2345 O O . VAL A 1 295 ? 13.652 3.584 -26.618 1.00 89.81 295 VAL A O 1
ATOM 2348 N N . LYS A 1 296 ? 13.343 4.754 -24.730 1.00 88.25 296 LYS A N 1
ATOM 2349 C CA . LYS A 1 296 ? 14.720 4.625 -24.231 1.00 88.25 296 LYS A CA 1
ATOM 2350 C C . LYS A 1 296 ? 15.116 3.163 -24.012 1.00 88.25 296 LYS A C 1
ATOM 2352 O O . LYS A 1 296 ? 16.229 2.786 -24.362 1.00 88.25 296 LYS A O 1
ATOM 2357 N N . VAL A 1 297 ? 14.212 2.344 -23.473 1.00 88.44 297 VAL A N 1
ATOM 2358 C CA . VAL A 1 297 ? 14.449 0.915 -23.218 1.00 88.44 297 VAL A CA 1
ATOM 2359 C C . VAL A 1 297 ? 14.336 0.088 -24.501 1.00 88.44 297 VAL A C 1
ATOM 2361 O O . VAL A 1 297 ? 15.136 -0.817 -24.706 1.00 88.44 297 VAL A O 1
ATOM 2364 N N . VAL A 1 298 ? 13.378 0.394 -25.383 1.00 90.06 298 VAL A N 1
ATOM 2365 C CA . VAL A 1 298 ? 13.099 -0.415 -26.583 1.00 90.06 298 VAL A CA 1
ATOM 2366 C C . VAL A 1 298 ? 14.049 -0.112 -27.747 1.00 90.06 298 VAL A C 1
ATOM 2368 O O . VAL A 1 298 ? 14.411 -1.016 -28.504 1.00 90.06 298 VAL A O 1
ATOM 2371 N N . SER A 1 299 ? 14.482 1.142 -27.905 1.00 91.06 299 SER A N 1
ATOM 2372 C CA . SER A 1 299 ? 15.288 1.572 -29.058 1.00 91.06 299 SER A CA 1
ATOM 2373 C C . SER A 1 299 ? 16.601 0.802 -29.265 1.00 91.06 299 SER A C 1
ATOM 2375 O O . SER A 1 299 ? 16.886 0.473 -30.422 1.00 91.06 299 SER A O 1
ATOM 2377 N N . PRO A 1 300 ? 17.383 0.423 -28.231 1.00 91.31 300 PRO A N 1
ATOM 2378 C CA . PRO A 1 300 ? 18.629 -0.309 -28.447 1.00 91.31 300 PRO A CA 1
ATOM 2379 C C . PRO A 1 300 ? 18.382 -1.724 -28.978 1.00 91.31 300 PRO A C 1
ATOM 2381 O O . PRO A 1 300 ? 19.131 -2.186 -29.837 1.00 91.31 300 PRO A O 1
ATOM 2384 N N . TYR A 1 301 ? 17.297 -2.387 -28.555 1.00 91.12 301 TYR A N 1
ATOM 2385 C CA . TYR A 1 301 ? 16.910 -3.693 -29.098 1.00 91.12 301 TYR A CA 1
ATOM 2386 C C . TYR A 1 301 ? 16.584 -3.604 -30.589 1.00 91.12 301 TYR A C 1
ATOM 2388 O O . TYR A 1 301 ? 17.082 -4.400 -31.385 1.00 91.12 301 TYR A O 1
ATOM 2396 N N . VAL A 1 302 ? 15.788 -2.604 -30.983 1.00 92.94 302 VAL A N 1
ATOM 2397 C CA . VAL A 1 302 ? 15.432 -2.371 -32.390 1.00 92.94 302 VAL A CA 1
ATOM 2398 C C . VAL A 1 302 ? 16.685 -2.085 -33.218 1.00 92.94 302 VAL A C 1
ATOM 2400 O O . VAL A 1 302 ? 16.859 -2.665 -34.288 1.00 92.94 302 VAL A O 1
ATOM 2403 N N . PHE A 1 303 ? 17.595 -1.253 -32.707 1.00 94.50 303 PHE A N 1
ATOM 2404 C CA . PHE A 1 303 ? 18.852 -0.941 -33.382 1.00 94.50 303 PHE A CA 1
ATOM 2405 C C . PHE A 1 303 ? 19.735 -2.184 -33.576 1.00 94.50 303 PHE A C 1
ATOM 2407 O O . PHE A 1 303 ? 20.207 -2.434 -34.685 1.00 94.50 303 PHE A O 1
ATOM 2414 N N . ILE A 1 304 ? 19.894 -3.015 -32.539 1.00 93.75 304 ILE A N 1
ATOM 2415 C CA . ILE A 1 304 ? 20.635 -4.283 -32.619 1.00 93.75 304 ILE A CA 1
ATOM 2416 C C . ILE A 1 304 ? 20.023 -5.213 -33.677 1.00 93.75 304 ILE A C 1
ATOM 2418 O O . ILE A 1 304 ? 20.755 -5.771 -34.496 1.00 93.75 304 ILE A O 1
ATOM 2422 N N . LEU A 1 305 ? 18.694 -5.349 -33.712 1.00 93.06 305 LEU A N 1
ATOM 2423 C CA . LEU A 1 305 ? 17.997 -6.178 -34.703 1.00 93.06 305 LEU A CA 1
ATOM 2424 C C . LEU A 1 305 ? 18.184 -5.664 -36.139 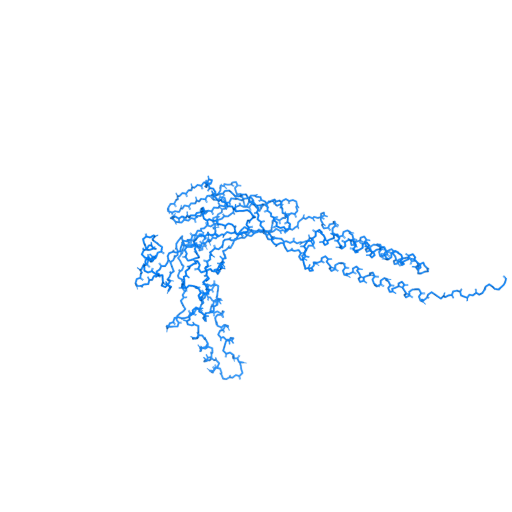1.00 93.06 305 LEU A C 1
ATOM 2426 O O . LEU A 1 305 ? 18.382 -6.465 -37.058 1.00 93.06 305 LEU A O 1
ATOM 2430 N N . ILE A 1 306 ? 18.181 -4.343 -36.343 1.00 94.00 306 ILE A N 1
ATOM 2431 C CA . ILE A 1 306 ? 18.486 -3.732 -37.644 1.00 94.00 306 ILE A CA 1
ATOM 2432 C C . ILE A 1 306 ? 19.922 -4.069 -38.055 1.00 94.00 306 ILE A C 1
ATOM 2434 O O . ILE A 1 306 ? 20.140 -4.568 -39.159 1.00 94.00 306 ILE A O 1
ATOM 2438 N N . CYS A 1 307 ? 20.903 -3.873 -37.170 1.00 93.38 307 CYS A N 1
ATOM 2439 C CA . CYS A 1 307 ? 22.301 -4.196 -37.456 1.00 93.38 307 CYS A CA 1
ATOM 2440 C C . CYS A 1 307 ? 22.502 -5.687 -37.777 1.00 93.38 307 CYS A C 1
ATOM 2442 O O . CYS A 1 307 ? 23.216 -6.018 -38.727 1.00 93.38 307 CYS A O 1
ATOM 2444 N N . LEU A 1 308 ? 21.837 -6.590 -37.046 1.00 92.50 308 LEU A N 1
ATOM 2445 C CA . LEU A 1 308 ? 21.862 -8.029 -37.330 1.00 92.50 308 LEU A CA 1
ATOM 2446 C C . LEU A 1 308 ? 21.283 -8.344 -38.712 1.00 92.50 308 LEU A C 1
ATOM 2448 O O . LEU A 1 308 ? 21.870 -9.120 -39.468 1.00 92.50 308 LEU A O 1
ATOM 2452 N N . SER A 1 309 ? 20.181 -7.687 -39.073 1.00 89.88 309 SER A N 1
ATOM 2453 C CA . SER A 1 309 ? 19.557 -7.833 -40.390 1.00 89.88 309 SER A CA 1
ATOM 2454 C C . SER A 1 309 ? 20.502 -7.382 -41.509 1.00 89.88 309 SER A C 1
ATOM 2456 O O . SER A 1 309 ? 20.694 -8.113 -42.479 1.00 89.88 309 SER A O 1
ATOM 2458 N N . VAL A 1 310 ? 21.180 -6.236 -41.347 1.00 91.88 310 VAL A N 1
ATOM 2459 C CA . VAL A 1 310 ? 22.188 -5.729 -42.301 1.00 91.88 310 VAL A CA 1
ATOM 2460 C C . VAL A 1 310 ? 23.328 -6.733 -42.503 1.00 91.88 310 VAL A C 1
ATOM 2462 O O . VAL A 1 310 ? 23.721 -6.983 -43.643 1.00 91.88 310 VAL A O 1
ATOM 2465 N N . ILE A 1 311 ? 23.826 -7.373 -41.437 1.00 90.31 311 ILE A N 1
ATOM 2466 C CA . ILE A 1 311 ? 24.860 -8.426 -41.538 1.00 90.31 311 ILE A CA 1
ATOM 2467 C C . ILE A 1 311 ? 24.362 -9.646 -42.324 1.00 90.31 311 ILE A C 1
ATOM 2469 O O . ILE A 1 311 ? 25.151 -10.305 -43.015 1.00 90.31 311 ILE A O 1
ATOM 2473 N N . GLY A 1 312 ? 23.065 -9.949 -42.239 1.00 85.06 312 GLY A N 1
ATOM 2474 C CA . GLY A 1 312 ? 22.405 -10.978 -43.040 1.00 85.06 312 GLY A CA 1
ATOM 2475 C C . GLY A 1 312 ? 22.497 -10.722 -44.548 1.00 85.06 312 GLY A C 1
ATOM 2476 O O . GLY A 1 312 ? 22.727 -11.664 -45.304 1.00 85.06 312 GLY A O 1
ATOM 2477 N N . PHE A 1 313 ? 22.409 -9.460 -44.980 1.00 88.06 313 PHE A N 1
ATOM 2478 C CA . PHE A 1 313 ? 22.481 -9.064 -46.395 1.00 88.06 313 PHE A CA 1
ATOM 2479 C C . PHE A 1 313 ? 23.907 -9.009 -46.969 1.00 88.06 313 PHE A C 1
ATOM 2481 O O . PHE A 1 313 ? 24.089 -8.940 -48.188 1.00 88.06 313 PHE A O 1
ATOM 2488 N N . ILE A 1 314 ? 24.944 -9.048 -46.127 1.00 88.56 314 ILE A N 1
ATOM 2489 C CA . ILE A 1 314 ? 26.332 -9.046 -46.600 1.00 88.56 314 ILE A CA 1
ATOM 2490 C C . ILE A 1 314 ? 26.642 -10.374 -47.303 1.00 88.56 314 ILE A C 1
ATOM 2492 O O . ILE A 1 314 ? 26.445 -11.459 -46.754 1.00 88.56 314 ILE A O 1
ATOM 2496 N N . ARG A 1 315 ? 27.210 -10.274 -48.513 1.00 83.19 315 ARG A N 1
ATOM 2497 C CA . ARG A 1 315 ? 27.598 -11.420 -49.348 1.00 83.19 315 ARG A CA 1
ATOM 2498 C C . ARG A 1 315 ? 28.410 -12.479 -48.568 1.00 83.19 315 ARG A C 1
ATOM 2500 O O . ARG A 1 315 ? 29.374 -12.103 -47.892 1.00 83.19 315 ARG A O 1
ATOM 2507 N N . PRO A 1 316 ? 28.105 -13.789 -48.708 1.00 80.50 316 PRO A N 1
ATOM 2508 C CA . PRO A 1 316 ? 28.766 -14.864 -47.958 1.00 80.50 316 PRO A CA 1
ATOM 2509 C C . PRO A 1 316 ? 30.295 -14.907 -48.082 1.00 80.50 316 PRO A C 1
ATOM 2511 O O . PRO A 1 316 ? 30.966 -15.310 -47.137 1.00 80.50 316 PRO A O 1
ATOM 2514 N N . GLN A 1 317 ? 30.856 -14.437 -49.202 1.00 79.69 317 GLN A N 1
ATOM 2515 C CA . GLN A 1 317 ? 32.303 -14.426 -49.439 1.00 79.69 317 GLN A CA 1
ATOM 2516 C C . GLN A 1 317 ? 33.060 -13.480 -48.487 1.00 79.69 317 GLN A C 1
ATOM 2518 O O . GLN A 1 317 ? 34.240 -13.687 -48.213 1.00 79.69 317 GLN A O 1
ATOM 2523 N N . LYS A 1 318 ? 32.400 -12.449 -47.935 1.00 86.69 318 LYS A N 1
ATOM 2524 C CA . LYS A 1 318 ? 33.008 -11.494 -46.991 1.00 86.69 318 LYS A CA 1
ATOM 2525 C C . LYS A 1 318 ? 32.928 -11.995 -45.541 1.00 86.69 318 LYS A C 1
ATOM 2527 O O . LYS A 1 318 ? 32.452 -11.282 -44.659 1.00 86.69 318 LYS A O 1
ATOM 2532 N N . PHE A 1 319 ? 33.408 -13.214 -45.285 1.00 85.75 319 PHE A N 1
ATOM 2533 C CA . PHE A 1 319 ? 33.315 -13.876 -43.973 1.00 85.75 319 PHE A CA 1
ATOM 2534 C C . PHE A 1 319 ? 33.882 -13.029 -42.825 1.00 85.75 319 PHE A C 1
ATOM 2536 O O . PHE A 1 319 ? 33.198 -12.815 -41.826 1.00 85.75 319 PHE A O 1
ATOM 2543 N N . ARG A 1 320 ? 35.100 -12.487 -42.991 1.00 86.56 320 ARG A N 1
ATOM 2544 C CA . ARG A 1 320 ? 35.774 -11.684 -41.953 1.00 86.56 320 ARG A CA 1
ATOM 2545 C C . ARG A 1 320 ? 34.929 -10.485 -41.514 1.00 86.56 320 ARG A C 1
ATOM 2547 O O . ARG A 1 320 ? 34.772 -10.259 -40.324 1.00 86.56 320 ARG A O 1
ATOM 2554 N N . LEU A 1 321 ? 34.322 -9.778 -42.469 1.00 89.00 321 LEU A N 1
ATOM 2555 C CA . LEU A 1 321 ? 33.480 -8.612 -42.193 1.00 89.00 321 LEU A CA 1
ATOM 2556 C C . LEU A 1 321 ? 32.213 -8.990 -41.411 1.00 89.00 321 LEU A C 1
ATOM 2558 O O . LEU A 1 321 ? 31.847 -8.295 -40.467 1.00 89.00 321 LEU A O 1
ATOM 2562 N N . ARG A 1 322 ? 31.565 -10.107 -41.774 1.00 89.94 322 ARG A N 1
ATOM 2563 C CA . ARG A 1 322 ? 30.361 -10.595 -41.077 1.00 89.94 322 ARG A CA 1
ATOM 2564 C C . ARG A 1 322 ? 30.675 -11.029 -39.647 1.00 89.94 322 ARG A C 1
ATOM 2566 O O . ARG A 1 322 ? 29.918 -10.698 -38.740 1.00 89.94 322 ARG A O 1
ATOM 2573 N N . LEU A 1 323 ? 31.795 -11.724 -39.448 1.00 89.94 323 LEU A N 1
ATOM 2574 C CA . LEU A 1 323 ? 32.226 -12.179 -38.127 1.00 89.94 323 LEU A CA 1
ATOM 2575 C C . LEU A 1 323 ? 32.583 -11.002 -37.209 1.00 89.94 323 LEU A C 1
ATOM 2577 O O . LEU A 1 323 ? 32.102 -10.947 -36.080 1.00 89.94 323 LEU A O 1
ATOM 2581 N N . SER A 1 324 ? 33.370 -10.037 -37.699 1.00 91.44 324 SER A N 1
ATOM 2582 C CA . SER A 1 324 ? 33.719 -8.837 -36.929 1.00 91.44 324 SER A CA 1
ATOM 2583 C C . SER A 1 324 ? 32.484 -8.011 -36.567 1.00 91.44 324 SER A C 1
ATOM 2585 O O . SER A 1 324 ? 32.354 -7.589 -35.422 1.00 91.44 324 SER A O 1
ATOM 2587 N N . GLY A 1 325 ? 31.547 -7.827 -37.505 1.00 92.31 325 GLY A N 1
ATOM 2588 C CA . GLY A 1 325 ? 30.288 -7.128 -37.235 1.00 92.31 325 GLY A CA 1
ATOM 2589 C C . GLY A 1 325 ? 29.447 -7.820 -36.160 1.00 92.31 325 GLY A C 1
ATOM 2590 O O . GLY A 1 325 ? 28.945 -7.157 -35.256 1.00 92.31 325 GLY A O 1
ATOM 2591 N N . LEU A 1 326 ? 29.338 -9.152 -36.212 1.00 94.12 326 LEU A N 1
ATOM 2592 C CA . LEU A 1 326 ? 28.578 -9.919 -35.223 1.00 94.12 326 LEU A CA 1
ATOM 2593 C C . LEU A 1 326 ? 29.191 -9.802 -33.820 1.00 94.12 326 LEU A C 1
ATOM 2595 O O . LEU A 1 326 ? 28.460 -9.643 -32.846 1.00 94.12 326 LEU A O 1
ATOM 2599 N N . LEU A 1 327 ? 30.525 -9.827 -33.722 1.00 93.81 327 LEU A N 1
ATOM 2600 C CA . LEU A 1 327 ? 31.242 -9.664 -32.457 1.00 93.81 327 LEU A CA 1
ATOM 2601 C C . LEU A 1 327 ? 31.036 -8.264 -31.855 1.00 93.81 327 LEU A C 1
ATOM 2603 O O . LEU A 1 327 ? 30.801 -8.149 -30.656 1.00 93.81 327 LEU A O 1
ATOM 2607 N N . ILE A 1 328 ? 31.048 -7.213 -32.683 1.00 94.88 328 ILE A N 1
ATOM 2608 C CA . ILE A 1 328 ? 30.752 -5.841 -32.238 1.00 94.88 328 ILE A CA 1
ATOM 2609 C C . ILE A 1 328 ? 29.324 -5.747 -31.688 1.00 94.88 328 ILE A C 1
ATOM 2611 O O . ILE A 1 328 ? 29.121 -5.190 -30.611 1.00 94.88 328 ILE A O 1
ATOM 2615 N N . ILE A 1 329 ? 28.342 -6.322 -32.390 1.00 94.88 329 ILE A N 1
ATOM 2616 C CA . ILE A 1 329 ? 26.946 -6.336 -31.931 1.00 94.88 329 ILE A CA 1
ATOM 2617 C C . ILE A 1 329 ? 26.808 -7.104 -30.615 1.00 94.88 329 ILE A C 1
ATOM 2619 O O . ILE A 1 329 ? 26.102 -6.652 -29.719 1.00 94.88 329 ILE A O 1
ATOM 2623 N N . PHE A 1 330 ? 27.488 -8.243 -30.479 1.00 95.19 330 PHE A N 1
ATOM 2624 C CA . PHE A 1 330 ? 27.446 -9.042 -29.258 1.00 95.19 330 PHE A CA 1
ATOM 2625 C C . PHE A 1 330 ? 28.000 -8.277 -28.051 1.00 95.19 330 PHE A C 1
ATOM 2627 O O . PHE A 1 330 ? 27.353 -8.225 -27.008 1.00 95.19 330 PHE A O 1
ATOM 2634 N N . ILE A 1 331 ? 29.149 -7.612 -28.208 1.00 95.25 331 ILE A N 1
ATOM 2635 C CA . ILE A 1 331 ? 29.726 -6.764 -27.155 1.00 95.25 331 ILE A CA 1
ATOM 2636 C C . ILE A 1 331 ? 28.783 -5.602 -26.819 1.00 95.25 331 ILE A C 1
ATOM 2638 O O . ILE A 1 331 ? 28.538 -5.334 -25.644 1.00 95.25 331 ILE A O 1
ATOM 2642 N N . ALA A 1 332 ? 28.214 -4.937 -27.828 1.00 94.00 332 ALA A N 1
ATOM 2643 C CA . ALA A 1 332 ? 27.262 -3.850 -27.616 1.00 94.00 332 ALA A CA 1
ATOM 2644 C C . ALA A 1 332 ? 26.007 -4.313 -26.853 1.00 94.00 332 ALA A C 1
ATOM 2646 O O . ALA A 1 332 ? 25.546 -3.608 -25.957 1.00 94.00 332 ALA A O 1
ATOM 2647 N N . ALA A 1 333 ? 25.490 -5.508 -27.160 1.00 93.62 333 ALA A N 1
ATOM 2648 C CA . ALA A 1 333 ? 24.358 -6.105 -26.458 1.00 93.62 333 ALA A CA 1
ATOM 2649 C C . ALA A 1 333 ? 24.680 -6.388 -24.981 1.00 93.62 333 ALA A C 1
ATOM 2651 O O . ALA A 1 333 ? 23.882 -6.034 -24.116 1.00 93.62 333 ALA A O 1
ATOM 2652 N N . ILE A 1 334 ? 25.868 -6.933 -24.685 1.00 93.56 334 ILE A N 1
ATOM 2653 C CA . ILE A 1 334 ? 26.321 -7.173 -23.304 1.00 93.56 334 ILE A CA 1
ATOM 2654 C C . ILE A 1 334 ? 26.459 -5.858 -22.534 1.00 93.56 334 ILE A C 1
ATOM 2656 O O . ILE A 1 334 ? 25.969 -5.748 -21.413 1.00 93.56 334 ILE A O 1
ATOM 2660 N N . ILE A 1 335 ? 27.098 -4.841 -23.123 1.00 93.62 335 ILE A N 1
ATOM 2661 C CA . ILE A 1 335 ? 27.253 -3.525 -22.482 1.00 93.62 335 ILE A CA 1
ATOM 2662 C C . ILE A 1 335 ? 25.881 -2.910 -22.192 1.00 93.62 335 ILE A C 1
ATOM 2664 O O . ILE A 1 335 ? 25.667 -2.350 -21.117 1.00 93.62 335 ILE A O 1
ATOM 2668 N N . PHE A 1 336 ? 24.939 -3.033 -23.130 1.00 91.81 336 PHE A N 1
ATOM 2669 C CA . PHE A 1 336 ? 23.579 -2.552 -22.927 1.00 91.81 336 PHE A CA 1
ATOM 2670 C C . PHE A 1 336 ? 22.856 -3.313 -21.807 1.00 91.81 336 PHE A C 1
ATOM 2672 O O . PHE A 1 336 ? 22.231 -2.673 -20.966 1.00 91.81 336 PHE A O 1
ATOM 2679 N N . GLN A 1 337 ? 22.998 -4.641 -21.733 1.00 91.19 337 GLN A N 1
ATOM 2680 C CA . GLN A 1 337 ? 22.436 -5.447 -20.645 1.00 91.19 337 GLN A CA 1
ATOM 2681 C C . GLN A 1 337 ? 23.018 -5.059 -19.280 1.00 91.19 337 GLN A C 1
ATOM 2683 O O . GLN A 1 337 ? 22.271 -4.892 -18.320 1.00 91.19 337 GLN A O 1
ATOM 2688 N N . LEU A 1 338 ? 24.337 -4.859 -19.194 1.00 90.12 338 LEU A N 1
ATOM 2689 C CA . LEU A 1 338 ? 24.998 -4.418 -17.962 1.00 90.12 338 LEU A CA 1
ATOM 2690 C C . LEU A 1 338 ? 24.493 -3.045 -17.514 1.00 90.12 338 LEU A C 1
ATOM 2692 O O . LEU A 1 338 ? 24.200 -2.850 -16.338 1.00 90.12 338 LEU A O 1
ATOM 2696 N N . LYS A 1 339 ? 24.347 -2.103 -18.454 1.00 90.19 339 LYS A N 1
ATOM 2697 C CA . LYS A 1 339 ? 23.779 -0.783 -18.162 1.00 90.19 339 LYS A CA 1
ATOM 2698 C C . LYS A 1 339 ? 22.327 -0.883 -17.692 1.00 90.19 339 LYS A C 1
ATOM 2700 O O . LYS A 1 339 ? 21.949 -0.208 -16.744 1.00 90.19 339 LYS A O 1
ATOM 2705 N N . PHE A 1 340 ? 21.529 -1.733 -18.332 1.00 89.31 340 PHE A N 1
ATOM 2706 C CA . PHE A 1 340 ? 20.138 -1.958 -17.954 1.00 89.31 340 PHE A CA 1
ATOM 2707 C C . PHE A 1 340 ? 20.011 -2.497 -16.519 1.00 89.31 340 PHE A C 1
ATOM 2709 O O . PHE A 1 340 ? 19.204 -1.983 -15.750 1.00 89.31 340 PHE A O 1
ATOM 2716 N N . TYR A 1 341 ? 20.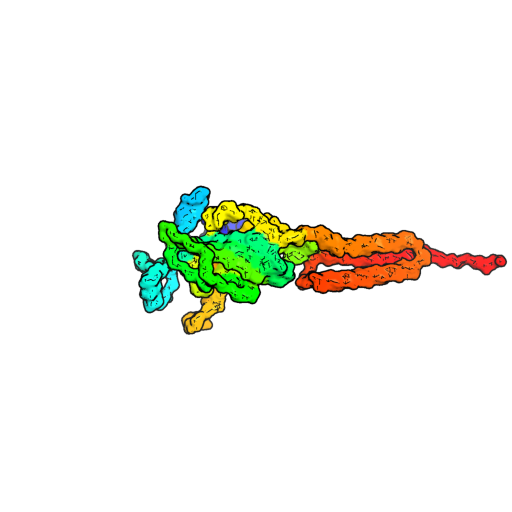853 -3.462 -16.134 1.00 87.19 341 TYR A N 1
ATOM 2717 C CA . TYR A 1 341 ? 20.866 -4.023 -14.778 1.00 87.19 341 TYR A CA 1
ATOM 2718 C C . TYR A 1 341 ? 21.394 -3.037 -13.723 1.00 87.19 341 TYR A C 1
ATOM 2720 O O . TYR A 1 341 ? 21.003 -3.094 -12.562 1.00 87.19 341 TYR A O 1
ATOM 2728 N N . TYR A 1 342 ? 22.268 -2.106 -14.117 1.00 86.12 342 TYR A N 1
ATOM 2729 C CA . TYR A 1 342 ? 22.698 -1.017 -13.239 1.00 86.12 342 TYR A CA 1
ATOM 2730 C C . TYR A 1 342 ? 21.561 -0.023 -12.953 1.00 86.12 342 TYR A C 1
ATOM 2732 O O . TYR A 1 342 ? 21.412 0.434 -11.822 1.00 86.12 342 TYR A O 1
ATOM 2740 N N . ASP A 1 343 ? 20.748 0.292 -13.966 1.00 83.62 343 ASP A N 1
ATOM 2741 C CA . ASP A 1 343 ? 19.641 1.247 -13.849 1.00 83.62 343 ASP A CA 1
ATOM 2742 C C . ASP A 1 343 ? 18.414 0.649 -13.122 1.00 83.62 343 ASP A C 1
ATOM 2744 O O . ASP A 1 343 ? 17.648 1.387 -12.498 1.00 83.62 343 ASP A O 1
ATOM 2748 N N . VAL A 1 344 ? 18.209 -0.674 -13.194 1.00 85.75 344 VAL A N 1
ATOM 2749 C CA . VAL A 1 344 ? 17.067 -1.381 -12.586 1.00 85.75 344 VAL A CA 1
ATOM 2750 C C . VAL A 1 344 ? 17.572 -2.411 -11.567 1.00 85.75 344 VAL A C 1
ATOM 2752 O O . VAL A 1 344 ? 17.913 -3.528 -11.955 1.00 85.75 344 VAL A O 1
ATOM 2755 N N . PRO A 1 345 ? 17.596 -2.080 -10.261 1.00 78.25 345 PRO A N 1
ATOM 2756 C CA . PRO A 1 345 ? 18.110 -2.969 -9.221 1.00 78.25 345 PRO A CA 1
ATOM 2757 C C . PRO A 1 345 ? 17.075 -4.050 -8.865 1.00 78.25 345 PRO A C 1
ATOM 2759 O O . PRO A 1 345 ? 16.445 -4.003 -7.809 1.00 78.25 345 PRO A O 1
ATOM 2762 N N . ALA A 1 346 ? 16.858 -5.009 -9.765 1.00 82.38 346 ALA A N 1
ATOM 2763 C CA . ALA A 1 346 ? 16.011 -6.176 -9.533 1.00 82.38 346 ALA A CA 1
ATOM 2764 C C . ALA A 1 346 ? 16.873 -7.438 -9.388 1.00 82.38 346 ALA A C 1
ATOM 2766 O O . ALA A 1 346 ? 17.727 -7.708 -10.224 1.00 82.38 346 ALA A O 1
ATOM 2767 N N . GLU A 1 347 ? 16.622 -8.234 -8.348 1.00 82.69 347 GLU A N 1
ATOM 2768 C CA . GLU A 1 347 ? 17.322 -9.511 -8.105 1.00 82.69 347 GLU A CA 1
ATOM 2769 C C . GLU A 1 347 ? 16.683 -10.703 -8.850 1.00 82.69 347 GLU A C 1
ATOM 2771 O O . GLU A 1 347 ? 17.085 -11.853 -8.675 1.00 82.69 347 GLU A O 1
ATOM 2776 N N . TYR A 1 348 ? 15.659 -10.446 -9.666 1.00 86.38 348 TYR A N 1
ATOM 2777 C CA . TYR A 1 348 ? 14.850 -11.446 -10.363 1.00 86.38 348 TYR A CA 1
ATOM 2778 C C . TYR A 1 348 ? 14.718 -11.128 -11.857 1.00 86.38 348 TYR A C 1
ATOM 2780 O O . TYR A 1 348 ? 15.003 -10.017 -12.295 1.00 86.38 348 TYR A O 1
ATOM 2788 N N . LEU A 1 349 ? 14.258 -12.117 -12.634 1.00 86.56 349 LEU A N 1
ATOM 2789 C CA . LEU A 1 349 ? 14.076 -11.983 -14.080 1.00 86.56 349 LEU A CA 1
ATOM 2790 C C . LEU A 1 349 ? 12.937 -11.017 -14.430 1.00 86.56 349 LEU A C 1
ATOM 2792 O O . LEU A 1 349 ? 11.807 -11.144 -13.953 1.00 86.56 349 LEU A O 1
ATOM 2796 N N . LEU A 1 350 ? 13.239 -10.098 -15.337 1.00 89.62 350 LEU A N 1
ATOM 2797 C CA . LEU A 1 350 ? 12.356 -9.064 -15.858 1.00 89.62 350 LEU A CA 1
ATOM 2798 C C . LEU A 1 350 ? 1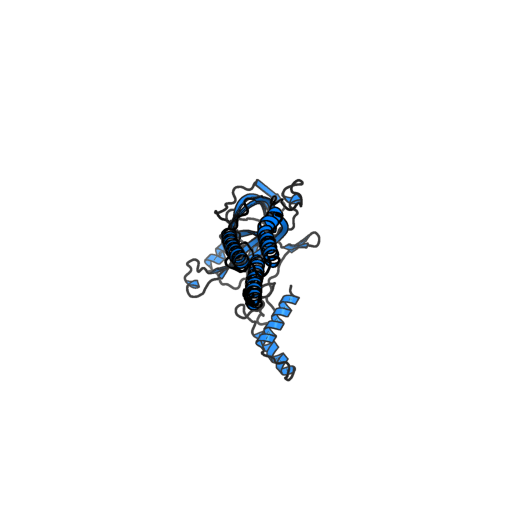1.791 -9.486 -17.220 1.00 89.62 350 LEU A C 1
ATOM 2800 O O . LEU A 1 350 ? 12.422 -10.226 -17.976 1.00 89.62 350 LEU A O 1
ATOM 2804 N N . ASN A 1 351 ? 10.647 -8.925 -17.624 1.00 85.38 351 ASN A N 1
ATOM 2805 C CA . ASN A 1 351 ? 10.160 -9.076 -19.003 1.00 85.38 351 ASN A CA 1
ATOM 2806 C C . ASN A 1 351 ? 11.195 -8.603 -20.044 1.00 85.38 351 ASN A C 1
ATOM 2808 O O . ASN A 1 351 ? 11.278 -9.162 -21.137 1.00 85.38 351 ASN A O 1
ATOM 2812 N N . ALA A 1 352 ? 12.002 -7.597 -19.693 1.00 85.19 352 ALA A N 1
ATOM 2813 C CA . ALA A 1 352 ? 13.107 -7.107 -20.509 1.00 85.19 352 ALA A CA 1
ATOM 2814 C C . ALA A 1 352 ? 14.185 -8.178 -20.780 1.00 85.19 352 ALA A C 1
ATOM 2816 O O . ALA A 1 352 ? 14.734 -8.219 -21.881 1.00 85.19 352 ALA A O 1
ATOM 2817 N N . ASP A 1 353 ? 14.438 -9.090 -19.835 1.00 88.25 353 ASP A N 1
ATOM 2818 C CA . ASP A 1 353 ? 15.464 -10.133 -19.979 1.00 88.25 353 ASP A CA 1
ATOM 2819 C C . ASP A 1 353 ? 15.131 -11.113 -21.105 1.00 88.25 353 ASP A C 1
ATOM 2821 O O . ASP A 1 353 ? 16.013 -11.549 -21.848 1.00 88.25 353 ASP A O 1
ATOM 2825 N N . TYR A 1 354 ? 13.842 -11.388 -21.321 1.00 89.06 354 TYR A N 1
ATOM 2826 C CA . TYR A 1 354 ? 13.404 -12.226 -22.436 1.00 89.06 354 TYR A CA 1
ATOM 2827 C C . TYR A 1 354 ? 13.757 -11.615 -23.799 1.00 89.06 354 TYR A C 1
ATOM 2829 O O . TYR A 1 354 ? 14.087 -12.358 -24.725 1.00 89.06 354 TYR A O 1
ATOM 2837 N N . PHE A 1 355 ? 13.769 -10.283 -23.937 1.00 89.31 355 PHE A N 1
ATOM 2838 C CA . PHE A 1 355 ? 14.222 -9.635 -25.174 1.00 89.31 355 PHE A CA 1
ATOM 2839 C C . PHE A 1 355 ? 15.724 -9.830 -25.398 1.00 89.31 355 PHE A C 1
ATOM 2841 O O . PHE A 1 355 ? 16.138 -10.118 -26.525 1.00 89.31 355 PHE A O 1
ATOM 2848 N N . PHE A 1 356 ? 16.537 -9.751 -24.339 1.00 90.56 356 PHE A N 1
ATOM 2849 C CA . PHE A 1 356 ? 17.964 -10.072 -24.423 1.00 90.56 356 PHE A CA 1
ATOM 2850 C C . PHE A 1 356 ? 18.194 -11.529 -24.834 1.00 90.56 356 PHE A C 1
ATOM 2852 O O . PHE A 1 356 ? 18.994 -11.787 -25.734 1.00 90.56 356 PHE A O 1
ATOM 2859 N N . PHE A 1 357 ? 17.455 -12.483 -24.258 1.00 92.56 357 PHE A N 1
ATOM 2860 C CA . PHE A 1 357 ? 17.565 -13.895 -24.638 1.00 92.56 357 PHE A CA 1
ATOM 2861 C C . PHE A 1 357 ? 17.213 -14.139 -26.107 1.00 92.56 357 PHE A C 1
ATOM 2863 O O . PHE A 1 357 ? 17.924 -14.879 -26.790 1.00 92.56 357 PHE A O 1
ATOM 2870 N N . VAL A 1 358 ? 16.171 -13.480 -26.624 1.00 93.00 358 VAL A N 1
ATOM 2871 C CA . VAL A 1 358 ? 15.820 -13.545 -28.051 1.00 93.00 358 VAL A CA 1
ATOM 2872 C C . VAL A 1 358 ? 16.953 -12.989 -28.915 1.00 93.00 358 VAL A C 1
ATOM 2874 O O . VAL A 1 358 ? 17.343 -13.628 -29.891 1.00 93.00 358 VAL A O 1
ATOM 2877 N N . ILE A 1 359 ? 17.534 -11.844 -28.551 1.00 93.12 359 ILE A N 1
ATOM 2878 C CA . ILE A 1 359 ? 18.660 -11.257 -29.291 1.00 93.12 359 ILE A CA 1
ATOM 2879 C C . ILE A 1 359 ? 19.866 -12.195 -29.298 1.00 93.12 359 ILE A C 1
ATOM 2881 O O . ILE A 1 359 ? 20.450 -12.424 -30.358 1.00 93.12 359 ILE A O 1
ATOM 2885 N N . TYR A 1 360 ? 20.220 -12.790 -28.159 1.00 94.69 360 TYR A N 1
ATOM 2886 C CA . TYR A 1 360 ? 21.321 -13.749 -28.091 1.00 94.69 360 TYR A CA 1
ATOM 2887 C C . TYR A 1 360 ? 21.048 -15.005 -28.919 1.00 94.69 360 TYR A C 1
ATOM 2889 O O . TYR A 1 360 ? 21.935 -15.456 -29.644 1.00 94.69 360 TYR A O 1
ATOM 2897 N N . ALA A 1 361 ? 19.818 -15.524 -28.905 1.00 94.62 361 ALA A N 1
ATOM 2898 C CA . ALA A 1 361 ? 19.426 -16.636 -29.765 1.00 94.62 361 ALA A CA 1
ATOM 2899 C C . ALA A 1 361 ? 19.575 -16.287 -31.258 1.00 94.62 361 ALA A C 1
ATOM 2901 O O . ALA A 1 361 ? 20.118 -17.083 -32.027 1.00 94.62 361 ALA A O 1
ATOM 2902 N N . VAL A 1 362 ? 19.172 -15.078 -31.671 1.00 93.94 362 VAL A N 1
ATOM 2903 C CA . VAL A 1 362 ? 19.340 -14.593 -33.053 1.00 93.94 362 VAL A CA 1
ATOM 2904 C C . VAL A 1 362 ? 20.820 -14.416 -33.410 1.00 93.94 362 VAL A C 1
ATOM 2906 O O . VAL A 1 362 ? 21.224 -14.780 -34.516 1.00 93.94 362 VAL A O 1
ATOM 2909 N N . ILE A 1 363 ? 21.656 -13.918 -32.493 1.00 93.75 363 ILE A N 1
ATOM 2910 C CA . ILE A 1 363 ? 23.112 -13.804 -32.687 1.00 93.75 363 ILE A CA 1
ATOM 2911 C C . ILE A 1 363 ? 23.735 -15.187 -32.914 1.00 93.75 363 ILE A C 1
ATOM 2913 O O . ILE A 1 363 ? 24.474 -15.372 -33.883 1.00 93.75 363 ILE A O 1
ATOM 2917 N N . ILE A 1 364 ? 23.398 -16.174 -32.076 1.00 93.75 364 ILE A N 1
ATOM 2918 C CA . ILE A 1 364 ? 23.888 -17.557 -32.194 1.00 93.75 364 ILE A CA 1
ATOM 2919 C C . ILE A 1 364 ? 23.427 -18.187 -33.515 1.00 93.75 364 ILE A C 1
ATOM 2921 O O . ILE A 1 364 ? 24.227 -18.793 -34.233 1.00 93.75 364 ILE A O 1
ATOM 2925 N N . LEU A 1 365 ? 22.159 -18.002 -33.888 1.00 93.00 365 LEU A N 1
ATOM 2926 C CA . LEU A 1 365 ? 21.630 -18.487 -35.163 1.00 93.00 365 LEU A CA 1
ATOM 2927 C C . LEU A 1 365 ? 22.369 -17.854 -36.352 1.00 93.00 365 LEU A C 1
ATOM 2929 O O . LEU A 1 365 ? 22.774 -18.549 -37.286 1.00 93.00 365 LEU A O 1
ATOM 2933 N N . THR A 1 366 ? 22.608 -16.543 -36.294 1.00 90.25 366 THR A N 1
ATOM 2934 C CA . THR A 1 366 ? 23.345 -15.800 -37.326 1.00 90.25 366 THR A CA 1
ATOM 2935 C C . THR A 1 366 ? 24.789 -16.289 -37.433 1.00 90.25 366 THR A C 1
ATOM 2937 O O . THR A 1 366 ? 25.292 -16.478 -38.543 1.00 90.25 366 THR A O 1
ATOM 2940 N N . MET A 1 367 ? 25.442 -16.575 -36.302 1.00 91.19 367 MET A N 1
ATOM 2941 C CA . MET A 1 367 ? 26.768 -17.196 -36.267 1.00 91.19 367 MET A CA 1
ATOM 2942 C C . MET A 1 367 ? 26.768 -18.539 -37.007 1.00 91.19 367 MET A C 1
ATOM 2944 O O . MET A 1 367 ? 27.629 -18.780 -37.855 1.00 91.19 367 MET A O 1
ATOM 2948 N N . PHE A 1 368 ? 25.773 -19.392 -36.751 1.00 90.50 368 PHE A N 1
ATOM 2949 C CA . PHE A 1 368 ? 25.664 -20.703 -37.390 1.00 90.50 368 PHE A CA 1
ATOM 2950 C C . PHE A 1 368 ? 25.477 -20.597 -38.912 1.00 90.50 368 PHE A C 1
ATOM 2952 O O . PHE A 1 368 ? 26.111 -21.332 -39.674 1.00 90.50 368 PHE A O 1
ATOM 2959 N N . ILE A 1 369 ? 24.665 -19.636 -39.367 1.00 88.06 369 ILE A N 1
ATOM 2960 C CA . ILE A 1 369 ? 24.463 -19.334 -40.793 1.00 88.06 369 ILE A CA 1
ATOM 2961 C C . ILE A 1 369 ? 25.773 -18.866 -41.444 1.00 88.06 369 ILE A C 1
ATOM 2963 O O . ILE A 1 369 ? 26.110 -19.317 -42.540 1.00 88.06 369 ILE A O 1
ATOM 2967 N N . ILE A 1 370 ? 26.535 -17.993 -40.777 1.00 87.69 370 ILE A N 1
ATOM 2968 C CA . ILE A 1 370 ? 27.827 -17.499 -41.276 1.00 87.69 370 ILE A CA 1
ATOM 2969 C C . ILE A 1 370 ? 28.832 -18.654 -41.429 1.00 87.69 370 ILE A C 1
ATOM 2971 O O . ILE A 1 370 ? 29.486 -18.765 -42.468 1.00 87.69 370 ILE A O 1
ATOM 2975 N N . VAL A 1 371 ? 28.922 -19.547 -40.437 1.00 86.75 371 VAL A N 1
ATOM 2976 C CA . VAL A 1 371 ? 29.828 -20.710 -40.467 1.00 86.75 371 VAL A CA 1
ATOM 2977 C C . VAL A 1 371 ? 29.428 -21.709 -41.561 1.00 86.75 371 VAL A C 1
ATOM 2979 O O . VAL A 1 371 ? 30.281 -22.153 -42.331 1.00 86.75 371 VAL A O 1
ATOM 2982 N N . ARG A 1 372 ? 28.131 -22.028 -41.691 1.00 84.56 372 ARG A N 1
ATOM 2983 C CA . ARG A 1 372 ? 27.607 -22.881 -42.777 1.00 84.56 372 ARG A CA 1
ATOM 2984 C C . ARG A 1 372 ? 27.907 -22.284 -44.153 1.00 84.56 372 ARG A C 1
ATOM 2986 O O . ARG A 1 372 ? 28.395 -22.999 -45.022 1.00 84.56 372 ARG A O 1
ATOM 2993 N N . GLY A 1 373 ? 27.668 -20.985 -44.337 1.00 78.12 373 GLY A N 1
ATOM 2994 C CA . GLY A 1 373 ? 27.941 -20.285 -45.595 1.00 78.12 373 GLY A CA 1
ATOM 2995 C C . GLY A 1 373 ? 29.418 -20.315 -46.002 1.00 78.12 373 GLY A C 1
ATOM 2996 O O . GLY A 1 373 ? 29.719 -20.386 -47.189 1.00 78.12 373 GLY A O 1
ATOM 2997 N N . CYS A 1 374 ? 30.338 -20.335 -45.033 1.00 70.31 374 CYS A N 1
ATOM 2998 C CA . CYS A 1 374 ? 31.769 -20.496 -45.291 1.00 70.31 374 CYS A CA 1
ATOM 2999 C C . CYS A 1 374 ? 32.103 -21.900 -45.827 1.00 70.31 374 CYS A C 1
ATOM 3001 O O . CYS A 1 374 ? 32.850 -22.032 -46.792 1.00 70.31 374 CYS A O 1
ATOM 3003 N N . ARG A 1 375 ? 31.489 -22.947 -45.256 1.00 64.56 375 ARG A N 1
ATOM 3004 C CA . ARG A 1 375 ? 31.727 -24.351 -45.641 1.00 64.56 375 ARG A CA 1
ATOM 3005 C C . ARG A 1 375 ? 31.217 -24.700 -47.049 1.00 64.56 375 ARG A C 1
ATOM 3007 O O . ARG A 1 375 ? 31.731 -25.633 -47.654 1.00 64.56 375 ARG A O 1
ATOM 3014 N N . PHE A 1 376 ? 30.227 -23.964 -47.558 1.00 59.41 376 PHE A N 1
ATOM 3015 C CA . PHE A 1 376 ? 29.630 -24.173 -48.885 1.00 59.41 376 PHE A CA 1
ATOM 3016 C C . PHE A 1 376 ? 30.186 -23.267 -49.988 1.00 59.41 376 PHE A C 1
ATOM 3018 O O . PHE A 1 376 ? 29.755 -23.408 -51.127 1.00 59.41 376 PHE A O 1
ATOM 3025 N N . SER A 1 377 ? 31.126 -22.359 -49.700 1.00 52.66 377 SER A N 1
ATOM 3026 C CA . SER A 1 377 ? 31.835 -21.625 -50.753 1.00 52.66 377 SER A CA 1
ATOM 3027 C C . SER A 1 377 ? 32.908 -22.554 -51.333 1.00 52.66 377 SER A C 1
ATOM 3029 O O . SER A 1 377 ? 33.922 -22.764 -50.665 1.00 52.66 377 SER A O 1
ATOM 3031 N N . PRO A 1 378 ? 32.725 -23.150 -52.529 1.00 45.50 378 PRO A N 1
ATOM 3032 C CA . PRO A 1 378 ? 33.731 -24.030 -53.099 1.00 45.50 378 PRO A CA 1
ATOM 3033 C C . PRO A 1 378 ? 34.975 -23.191 -53.369 1.00 45.50 378 PRO A C 1
ATOM 3035 O O . PRO A 1 378 ? 34.883 -22.096 -53.930 1.00 45.50 378 PRO A O 1
ATOM 3038 N N . ASN A 1 379 ? 36.136 -23.699 -52.966 1.00 43.84 379 ASN A N 1
ATOM 3039 C CA . ASN A 1 379 ? 37.408 -23.172 -53.429 1.00 43.84 379 ASN A CA 1
ATOM 3040 C C . ASN A 1 379 ? 37.362 -23.098 -54.961 1.00 43.84 379 ASN A C 1
ATOM 3042 O O . ASN A 1 379 ? 37.264 -24.125 -55.632 1.00 43.84 379 ASN A O 1
ATOM 3046 N N . THR A 1 380 ? 37.461 -21.896 -55.523 1.00 44.62 380 THR A N 1
ATOM 3047 C CA . THR A 1 380 ? 37.885 -21.698 -56.908 1.00 44.62 380 THR A CA 1
ATOM 3048 C C . THR A 1 380 ? 39.336 -22.159 -57.020 1.00 44.62 380 THR A C 1
ATOM 3050 O O . THR A 1 380 ? 40.265 -21.361 -56.952 1.00 44.62 380 THR A O 1
ATOM 3053 N N . ILE A 1 381 ? 39.524 -23.470 -57.151 1.00 47.62 381 ILE A N 1
ATOM 3054 C CA . ILE A 1 381 ? 40.705 -24.075 -57.754 1.00 47.62 381 ILE A CA 1
ATOM 3055 C C . ILE A 1 381 ? 40.301 -24.354 -59.200 1.00 47.62 381 ILE A C 1
ATOM 3057 O O . ILE A 1 381 ? 39.772 -25.410 -59.522 1.00 47.62 381 ILE A O 1
ATOM 3061 N N . SER A 1 382 ? 40.505 -23.373 -60.073 1.00 39.94 382 SER A N 1
ATOM 3062 C CA . SER A 1 382 ? 40.694 -23.639 -61.496 1.00 39.94 382 SER A CA 1
ATOM 3063 C C . SER A 1 382 ? 41.903 -22.837 -61.942 1.00 39.94 382 SER A C 1
ATOM 3065 O O . SER A 1 382 ? 41.945 -21.615 -61.804 1.00 39.94 382 SER A O 1
ATOM 3067 N N . GLY A 1 383 ? 42.922 -23.579 -62.362 1.00 40.56 383 GLY A N 1
ATOM 3068 C CA . GLY A 1 383 ? 44.268 -23.116 -62.642 1.00 40.56 383 GLY A CA 1
ATOM 3069 C C . GLY A 1 383 ? 44.353 -21.969 -63.642 1.00 40.56 383 GLY A C 1
ATOM 3070 O O . GLY A 1 383 ? 43.710 -21.967 -64.686 1.00 40.56 383 GLY A O 1
ATOM 3071 N N . LYS A 1 384 ? 45.276 -21.050 -63.354 1.00 41.16 384 LYS A N 1
ATOM 3072 C CA . LYS A 1 384 ? 46.028 -20.358 -64.397 1.00 41.16 384 LYS A CA 1
ATOM 3073 C C . LYS A 1 384 ? 47.075 -21.333 -64.945 1.00 41.16 384 LYS A C 1
ATOM 3075 O O . LYS A 1 384 ? 48.141 -21.505 -64.360 1.00 41.16 384 LYS A O 1
ATOM 3080 N N . LYS A 1 385 ? 46.739 -21.991 -66.052 1.00 42.66 385 LYS A N 1
ATOM 3081 C CA . LYS A 1 385 ? 47.685 -22.334 -67.119 1.00 42.66 385 LYS A CA 1
ATOM 3082 C C . LYS A 1 385 ? 47.143 -21.679 -68.385 1.00 42.66 385 LYS A C 1
ATOM 3084 O O . LYS A 1 385 ? 45.967 -21.861 -68.693 1.00 42.66 385 LYS A O 1
ATOM 3089 N N . GLY A 1 386 ? 47.993 -20.906 -69.045 1.00 41.75 386 GLY A N 1
ATOM 3090 C CA . GLY A 1 386 ? 47.679 -20.019 -70.160 1.00 41.75 386 GLY A CA 1
ATOM 3091 C C . GLY A 1 386 ? 48.494 -18.759 -69.995 1.00 41.75 386 GLY A C 1
ATOM 3092 O O . GLY A 1 386 ? 47.924 -17.796 -69.438 1.00 41.75 386 GLY A O 1
#

Secondary structure (DSSP, 8-state):
-HHHHHHHHHHHHHHHTT--SSS-HHHHHHHHHHHHHT--SGGG-EEETTEEE-B-TTS-B------EEEETTEEEE-SEEEEE------HHHHHHHHHTTSEEEETTEEEEEEEEEEEEEEEEEEE---SSEEEEEEEEEEEEES---GGGEEETTBSSPPP--S-SEEEEETTEEEEEEEEEEEEE-----TTTTS-EEEEEEEEEESS--TTTEEEEE--S-HHHHH-TTS-SPPPP--SSEEEEEEEEEEEEEEEE--TT-GGGTTS--EEEEEEEEEEEEEEE--HHHHHHHHHHHHHHHHHHHHHHHS-TT-HHHHHHHHHHHHHHHHHHHHHHHHHS--SS--HHHHHHHHHHHHHHHHHHHHHHHHHTS---------

Nearest PDB structures (foldseek):
  6ssp-assembly1_B  TM=6.773E-01  e=4.170E-13  Dickeya chrysanthemi
  6ssi-assembly1_A  TM=7.023E-01  e=1.297E-12  Dickeya chrysanthemi
  6ssp-assembly2_F  TM=6.517E-01  e=3.603E-12  Dickeya chrysanthemi
  7qko-assembly1_E  TM=6.555E-01  e=5.189E-11  Tetronarce californica
  9awk-assembly1_B  TM=6.060E-01  e=1.287E-10  Bos taurus

Mean predicted aligned error: 11.73 Å

Sequence (386 aa):
AIYYDAACMAIEAILKSDIQGKGHIRGDRKKVKDALAGFYRMENSVKGVTGHIYFNSKGSALKHLYVGNYQKNHFVPAFSQFKETTEPDSIGNMFKKTLDGRVMLVYGNIINKTKVVFVGIHLNAISSVTPSEYIADFDLWFRFGGQFKDADVEFTNSINPVHLGSPLRESSEHDVTTRIYHVKSAFRITPDYHKYPLDGQILAIRFRHHSETRNQLIYIPDFASPSEILGKDAGVSLPDLGREWKTTGFSFHTDVISNVSTLGSPKFFNKPNNILYSQFNAEISAKRNDAALVVKVVSPYVFILICLSVIGFIRPQKFRLRLSGLLIIFIAAIIFQLKFYYDVPAEYLLNADYFFFVIYAVIILTMFIIVRGCRFSPNTISGKKG

Foldseek 3Di:
DVVQQVVQLLVQLLVQLPDPVPDDPVSSVVSSVVSLQQQADQVSFGQDPQGTWGAHPVRDTDHFDWDFDQDPNDTGTDQKGKDFDPDDDPPVVQVVCVVVVQWDQDPNTIIGIAGEKAKDKQWAEKDDDDQWKIKTKIKMKIKHADDDDQQQKFFPFFPDTWGFDAFPDWDDDPRIIMGMTIDIGMGTFNADQQAPPFGKGKDKTKMWGNPAFRSHYAYDHDPDDCCVVVHVVSDPDDHDHPQFKDWDDKDKDKDKDWDFDPVPPPVCPPPGDTTIIIMIMIITIITTRDPVRVCVLCVLLVVLVVLLVVLVPPDLVPLVVSVVSLVVSVVVLVVSVVVVCVVDVDPDDHPSVVSSVVSVVSSVVSVVVSVVSVVPPDPPPDDPDD

Radius of gyration: 32.22 Å; Cα contacts (8 Å, |Δi|>4): 612; chains: 1; bounding box: 75×69×110 Å

Solvent-accessible surface area (backbone atoms only — not comparable to full-atom values): 21916 Å² total; per-residue (Å²): 105,73,67,54,34,51,49,52,46,52,50,52,16,44,66,72,36,73,64,83,88,80,70,61,67,70,58,49,53,48,38,30,52,53,36,51,65,59,18,54,42,80,92,54,32,43,85,39,87,93,40,70,44,28,23,47,99,85,70,46,70,70,72,82,67,82,54,61,48,77,53,97,92,36,84,42,70,40,43,55,37,60,39,80,54,91,74,86,65,56,70,73,58,47,54,53,32,37,75,69,64,39,35,44,78,56,98,88,41,46,29,33,43,19,39,31,36,29,37,44,73,46,68,64,38,47,46,75,77,54,80,54,33,29,35,42,31,29,39,38,36,42,40,31,50,76,84,78,71,67,68,45,42,38,52,76,41,41,75,58,92,58,74,63,72,80,60,80,43,76,50,74,56,94,70,33,36,38,38,31,35,80,47,73,49,46,27,49,43,81,71,54,54,52,48,40,80,69,22,54,40,66,50,55,54,37,36,31,49,72,82,51,35,44,68,44,30,36,56,40,70,46,88,72,54,57,33,78,77,76,32,84,84,45,60,94,65,76,41,68,43,60,75,51,30,40,63,75,48,76,49,70,49,62,47,76,47,71,45,80,53,46,88,87,41,77,87,28,76,89,42,91,35,69,49,43,28,31,28,38,39,39,39,35,35,30,33,50,53,41,67,68,58,45,47,66,66,47,46,60,58,55,52,52,53,52,54,53,51,53,52,67,71,51,61,63,88,50,49,70,62,46,53,54,52,51,52,52,50,51,53,52,51,51,55,49,52,54,52,49,50,69,77,46,91,62,100,64,87,35,57,56,51,57,56,53,51,50,51,52,51,50,50,54,52,52,50,53,53,54,54,53,45,53,76,69,56,75,80,89,83,72,80,93,79,132